Protein AF-A0A5E4LKG4-F1 (afdb_monomer)

Mean predicted aligned error: 14.53 Å

Solvent-accessible surface area (backbone atoms only — not comparable to full-atom values): 23270 Å² total; per-residue (Å²): 120,48,51,48,63,84,42,13,45,30,73,55,52,50,69,78,42,27,53,50,60,40,40,51,53,48,50,53,51,46,34,77,63,40,76,43,68,82,34,65,69,33,45,52,50,50,46,55,23,39,52,47,31,38,46,75,64,73,48,56,51,87,42,63,76,89,64,93,65,79,67,49,40,65,66,51,25,36,53,45,23,53,61,46,27,78,80,35,70,55,30,38,55,41,25,52,54,52,47,52,52,48,67,69,44,60,56,28,53,32,77,57,69,67,55,72,68,62,66,72,52,81,91,64,52,75,46,50,82,73,45,85,41,69,57,57,35,45,47,53,51,49,51,52,43,47,40,51,51,43,46,52,67,72,48,74,80,52,90,78,74,58,78,76,44,75,48,76,43,70,72,42,39,82,44,41,45,42,82,88,26,55,58,49,52,43,57,76,52,18,65,55,62,16,36,46,78,46,79,47,61,95,53,66,81,38,46,31,67,71,54,59,73,57,43,58,63,46,80,41,54,62,42,86,51,68,69,47,45,50,52,50,36,72,57,69,69,64,58,71,68,58,53,60,47,31,56,71,45,54,94,46,22,30,43,38,40,40,70,76,48,52,97,90,50,72,70,45,62,48,76,44,83,62,61,77,84,74,76,84,83,48,57,35,32,40,32,41,49,87,38,78,40,78,43,42,45,68,56,48,48,51,52,38,45,73,74,67,46,49,74,68,57,44,50,52,54,52,49,55,25,58,76,46,77,28,41,42,45,47,60,59,56,38,52,54,41,43,76,74,73,40,52,70,67,55,44,52,50,50,43,43,78,66,67,53,51,74,72,23,53,51,43,35,55,62,66,49,66,80,66,78,87,62,91,71,62,63,59,57,57,47,54,58,54,52,57,60,54,73,74,66,74,82,97,78,88,88,82,90,88,88,81,91,133

Radius of gyration: 28.31 Å; Cα contacts (8 Å, |Δi|>4): 517; chains: 1; bounding box: 60×84×77 Å

Structure (mmCIF, N/CA/C/O backbone):
data_AF-A0A5E4LKG4-F1
#
_entry.id   AF-A0A5E4LKG4-F1
#
loop_
_atom_site.group_PDB
_atom_site.id
_atom_site.type_symbol
_atom_site.label_atom_id
_atom_site.label_alt_id
_atom_site.label_comp_id
_atom_site.label_asym_id
_atom_site.label_entity_id
_atom_site.label_seq_id
_atom_site.pdbx_PDB_ins_code
_atom_site.Cartn_x
_atom_site.Cartn_y
_atom_site.Cartn_z
_atom_site.occupancy
_atom_site.B_iso_or_equiv
_atom_site.auth_seq_id
_atom_site.auth_comp_id
_atom_site.auth_asym_id
_atom_site.auth_atom_id
_atom_site.pdbx_PDB_model_num
ATOM 1 N N . MET A 1 1 ? -7.827 3.289 -14.667 1.00 58.66 1 MET A N 1
ATOM 2 C CA . MET A 1 1 ? -7.379 4.201 -13.587 1.00 58.66 1 MET A CA 1
ATOM 3 C C . MET A 1 1 ? -8.540 4.398 -12.628 1.00 58.66 1 MET A C 1
ATOM 5 O O . MET A 1 1 ? -9.627 4.716 -13.094 1.00 58.66 1 MET A O 1
ATOM 9 N N . ILE A 1 2 ? -8.342 4.151 -11.334 1.00 68.69 2 ILE A N 1
ATOM 10 C CA . ILE A 1 2 ? -9.376 4.325 -10.302 1.00 68.69 2 ILE A CA 1
ATOM 11 C C . ILE A 1 2 ? -9.039 5.594 -9.532 1.00 68.69 2 ILE A C 1
ATOM 13 O O . ILE A 1 2 ? -7.930 5.715 -9.021 1.00 68.69 2 ILE A O 1
ATOM 17 N N . SER A 1 3 ? -9.981 6.532 -9.456 1.00 63.09 3 SER A N 1
ATOM 18 C CA . SER A 1 3 ? -9.781 7.810 -8.770 1.00 63.09 3 SER A CA 1
ATOM 19 C C . SER A 1 3 ? -10.705 7.893 -7.562 1.00 63.09 3 SER A C 1
ATOM 21 O O . SER A 1 3 ? -11.937 7.868 -7.687 1.00 63.09 3 SER A O 1
ATOM 23 N N . PHE A 1 4 ? -10.109 7.986 -6.373 1.00 64.62 4 PHE A N 1
ATOM 24 C CA . PHE A 1 4 ? -10.873 8.154 -5.143 1.00 64.62 4 PHE A CA 1
ATOM 25 C C . PHE A 1 4 ? -11.632 9.494 -5.175 1.00 64.62 4 PHE A C 1
ATOM 27 O O . PHE A 1 4 ? -11.179 10.476 -5.758 1.00 64.62 4 PHE A O 1
ATOM 34 N N . GLY A 1 5 ? -12.841 9.538 -4.615 1.00 56.72 5 GLY A N 1
ATOM 35 C CA . GLY A 1 5 ? -13.711 10.726 -4.630 1.00 56.72 5 GLY A CA 1
ATOM 36 C C . GLY A 1 5 ? -14.818 10.692 -5.692 1.00 56.72 5 GLY A C 1
ATOM 37 O O . GLY A 1 5 ? -15.902 11.224 -5.442 1.00 56.72 5 GLY A O 1
ATOM 38 N N . LYS A 1 6 ? -14.605 9.996 -6.819 1.00 60.72 6 LYS A N 1
ATOM 39 C CA . LYS A 1 6 ? -15.688 9.548 -7.723 1.00 60.72 6 LYS A CA 1
ATOM 40 C C . LYS A 1 6 ? -16.138 8.133 -7.370 1.00 60.72 6 LYS A C 1
ATOM 42 O O . LYS A 1 6 ? -17.338 7.885 -7.254 1.00 60.72 6 LYS A O 1
ATOM 47 N N . ASP A 1 7 ? -15.167 7.258 -7.122 1.00 68.50 7 ASP A N 1
ATOM 48 C CA . ASP A 1 7 ? -15.384 5.885 -6.686 1.00 68.50 7 ASP A CA 1
ATOM 49 C C . ASP A 1 7 ? -15.236 5.755 -5.163 1.00 68.50 7 ASP A C 1
ATOM 51 O O . ASP A 1 7 ? -14.411 6.428 -4.536 1.00 68.50 7 ASP A O 1
ATOM 55 N N . GLY A 1 8 ? -16.071 4.903 -4.560 1.00 75.19 8 GLY A N 1
ATOM 56 C CA . GLY A 1 8 ? -16.084 4.640 -3.121 1.00 75.19 8 GLY A CA 1
ATOM 57 C C . GLY A 1 8 ? -15.571 3.241 -2.782 1.00 75.19 8 GLY A C 1
ATOM 58 O O . GLY A 1 8 ? -15.910 2.262 -3.457 1.00 75.19 8 GLY A O 1
ATOM 59 N N . LEU A 1 9 ? -14.798 3.139 -1.701 1.00 84.06 9 LEU A N 1
ATOM 60 C CA . LEU A 1 9 ? -14.318 1.893 -1.112 1.00 84.06 9 LEU A CA 1
ATOM 61 C C . LEU A 1 9 ? -15.055 1.614 0.200 1.00 84.06 9 LEU A C 1
ATOM 63 O O . LEU A 1 9 ? -14.925 2.360 1.168 1.00 84.06 9 LEU A O 1
ATOM 67 N N . ASN A 1 10 ? -15.758 0.485 0.290 1.00 87.88 10 ASN A N 1
ATOM 68 C CA . ASN A 1 10 ? -16.310 0.081 1.578 1.00 87.88 10 ASN A CA 1
ATOM 69 C C . ASN A 1 10 ? -15.197 -0.491 2.463 1.00 87.88 10 ASN A C 1
ATOM 71 O O . ASN A 1 10 ? -14.735 -1.608 2.231 1.00 87.88 10 ASN A O 1
ATOM 75 N N . LEU A 1 11 ? -14.811 0.237 3.512 1.00 87.75 11 LEU A N 1
ATOM 76 C CA . LEU A 1 11 ? -13.827 -0.237 4.489 1.00 87.75 11 LEU A CA 1
ATOM 77 C C . LEU A 1 11 ? -14.304 -1.485 5.241 1.00 87.75 11 LEU A C 1
ATOM 79 O O . LEU A 1 11 ? -13.493 -2.324 5.604 1.00 87.75 11 LEU A O 1
ATOM 83 N N . LEU A 1 12 ? -15.613 -1.678 5.389 1.00 88.88 12 LEU A N 1
ATOM 84 C CA . LEU A 1 12 ? -16.211 -2.900 5.944 1.00 88.88 12 LEU A CA 1
ATOM 85 C C . LEU A 1 12 ? -16.513 -3.942 4.855 1.00 88.88 12 LEU A C 1
ATOM 87 O O . LEU A 1 12 ? -17.282 -4.881 5.049 1.00 88.88 12 LEU A O 1
ATOM 91 N N . GLY A 1 13 ? -15.893 -3.766 3.688 1.00 87.00 13 GLY A N 1
ATOM 92 C CA . GLY A 1 13 ? -15.764 -4.784 2.665 1.00 87.00 13 GLY A CA 1
ATOM 93 C C . GLY A 1 13 ? -15.170 -6.057 3.265 1.00 87.00 13 GLY A C 1
ATOM 94 O O . GLY A 1 13 ? -14.118 -5.973 3.879 1.00 87.00 13 GLY A O 1
ATOM 95 N N . LEU A 1 14 ? -15.784 -7.229 3.106 1.00 84.31 14 LEU A N 1
ATOM 96 C CA . LEU A 1 14 ? -15.206 -8.464 3.656 1.00 84.31 14 LEU A CA 1
ATOM 97 C C . LEU A 1 14 ? -14.059 -9.009 2.806 1.00 84.31 14 LEU A C 1
ATOM 99 O O . LEU A 1 14 ? -13.135 -9.593 3.352 1.00 84.31 14 LEU A O 1
ATOM 103 N N . GLY A 1 15 ? -14.101 -8.843 1.480 1.00 77.12 15 GLY A N 1
ATOM 104 C CA . GLY A 1 15 ? -12.985 -9.197 0.587 1.00 77.12 15 GLY A CA 1
ATOM 105 C C . GLY A 1 15 ? -12.499 -10.657 0.626 1.00 77.12 15 GLY A C 1
ATOM 106 O O . GLY A 1 15 ? -11.469 -10.951 0.035 1.00 77.12 15 GLY A O 1
ATOM 107 N N . GLY A 1 16 ? -13.223 -11.566 1.289 1.00 79.12 16 GLY A N 1
ATOM 108 C CA . GLY A 1 16 ? -12.801 -12.951 1.545 1.00 79.12 16 GLY A CA 1
ATOM 109 C C . GLY A 1 16 ? -12.530 -13.270 3.023 1.00 79.12 16 GLY A C 1
ATOM 110 O O . GLY A 1 16 ? -12.472 -14.442 3.381 1.00 79.12 16 GLY A O 1
ATOM 111 N N . ALA A 1 17 ? -12.445 -12.261 3.892 1.00 85.25 17 ALA A N 1
ATOM 112 C CA . ALA A 1 17 ? -12.293 -12.417 5.337 1.00 85.25 17 ALA A CA 1
ATOM 113 C C . ALA A 1 17 ? -13.623 -12.708 6.056 1.00 85.25 17 ALA A C 1
ATOM 115 O O . ALA A 1 17 ? -14.719 -12.420 5.560 1.00 85.25 17 ALA A O 1
ATOM 116 N N . THR A 1 18 ? -13.528 -13.241 7.278 1.00 89.38 18 THR A N 1
ATOM 117 C CA . THR A 1 18 ? -14.668 -13.301 8.203 1.00 89.38 18 THR A CA 1
ATOM 118 C C . THR A 1 18 ? -14.946 -11.911 8.790 1.00 89.38 18 THR A C 1
ATOM 120 O O . THR A 1 18 ? -14.016 -11.108 8.920 1.00 89.38 18 THR A O 1
ATOM 123 N N . PRO A 1 19 ? -16.194 -11.599 9.187 1.00 90.25 19 PRO A N 1
ATOM 124 C CA . PRO A 1 19 ? -16.499 -10.309 9.800 1.00 90.25 19 PRO A CA 1
ATOM 125 C C . PRO A 1 19 ? -15.665 -9.997 11.040 1.00 90.25 19 PRO A C 1
ATOM 127 O O . PRO A 1 19 ? -15.261 -8.855 11.205 1.00 90.25 19 PRO A O 1
ATOM 130 N N . HIS A 1 20 ? -15.341 -10.993 11.867 1.00 91.31 20 HIS A N 1
ATOM 131 C CA . HIS A 1 20 ? -14.474 -10.794 13.028 1.00 91.31 20 HIS A CA 1
ATOM 132 C C . HIS A 1 20 ? -13.052 -10.355 12.629 1.00 91.31 20 HIS A C 1
ATOM 134 O O . HIS A 1 20 ? -12.547 -9.354 13.136 1.00 91.31 20 HIS A O 1
ATOM 140 N N . ILE A 1 21 ? -12.428 -11.038 11.658 1.00 89.75 21 ILE A N 1
ATOM 141 C CA . ILE A 1 21 ? -11.099 -10.651 11.149 1.00 89.75 21 ILE A CA 1
ATOM 142 C C . ILE A 1 21 ? -11.159 -9.254 10.527 1.00 89.75 21 ILE A C 1
ATOM 144 O O . ILE A 1 21 ? -10.292 -8.422 10.795 1.00 89.75 21 ILE A O 1
ATOM 148 N N . ARG A 1 22 ? -12.198 -8.969 9.731 1.00 91.44 22 ARG A N 1
ATOM 149 C CA . ARG A 1 22 ? -12.332 -7.667 9.076 1.00 91.44 22 ARG A CA 1
ATOM 150 C C . ARG A 1 22 ? -12.541 -6.533 10.075 1.00 91.44 22 ARG A C 1
ATOM 152 O O . ARG A 1 22 ? -11.970 -5.463 9.894 1.00 91.44 22 ARG A O 1
ATOM 159 N N . THR A 1 23 ? -13.323 -6.759 11.128 1.00 92.50 23 THR A N 1
ATOM 160 C CA . THR A 1 23 ? -13.482 -5.794 12.221 1.00 92.50 23 THR A CA 1
ATOM 161 C C . THR A 1 23 ? -12.128 -5.438 12.819 1.00 92.50 23 THR A C 1
ATOM 163 O O . THR A 1 23 ? -11.799 -4.258 12.914 1.00 92.50 23 THR A O 1
ATOM 166 N N . ARG A 1 24 ? -11.321 -6.448 13.160 1.00 91.19 24 ARG A N 1
ATOM 167 C CA . ARG A 1 24 ? -9.997 -6.232 13.741 1.00 91.19 24 ARG A CA 1
ATOM 168 C C . ARG A 1 24 ? -9.083 -5.431 12.810 1.00 91.19 24 ARG A C 1
ATOM 170 O O . ARG A 1 24 ? -8.500 -4.453 13.257 1.00 91.19 24 ARG A O 1
ATOM 177 N N . GLN A 1 25 ? -9.039 -5.780 11.524 1.00 89.69 25 GLN A N 1
ATOM 178 C CA . GLN A 1 25 ? -8.269 -5.047 10.509 1.00 89.69 25 GLN A CA 1
ATOM 179 C C . GLN A 1 25 ? -8.665 -3.570 10.414 1.00 89.69 25 GLN A C 1
ATOM 181 O O . GLN A 1 25 ? -7.805 -2.693 10.389 1.00 89.69 25 GLN A O 1
ATOM 186 N N . VAL A 1 26 ? -9.971 -3.283 10.372 1.00 90.38 26 VAL A N 1
ATOM 187 C CA . VAL A 1 26 ? -10.473 -1.906 10.280 1.00 90.38 26 VAL A CA 1
ATOM 188 C C . VAL A 1 26 ? -10.131 -1.124 11.547 1.00 90.38 26 VAL A C 1
ATOM 190 O O . VAL A 1 26 ? -9.699 0.021 11.449 1.00 90.38 26 VAL A O 1
ATOM 193 N N . VAL A 1 27 ? -10.290 -1.728 12.728 1.00 90.81 27 VAL A N 1
ATOM 194 C CA . VAL A 1 27 ? -9.928 -1.086 13.999 1.00 90.81 27 VAL A CA 1
ATOM 195 C C . VAL A 1 27 ? -8.424 -0.824 14.059 1.00 90.81 27 VAL A C 1
ATOM 197 O O . VAL A 1 27 ? -8.046 0.303 14.348 1.00 90.81 27 VAL A O 1
ATOM 200 N N . GLU A 1 28 ? -7.577 -1.789 13.698 1.00 88.81 28 GLU A N 1
ATOM 201 C CA . GLU A 1 28 ? -6.118 -1.616 13.644 1.00 88.81 28 GLU A CA 1
ATOM 202 C C . GLU A 1 28 ? -5.715 -0.490 12.673 1.00 88.81 28 GLU A C 1
ATOM 204 O O . GLU A 1 28 ? -4.885 0.351 13.016 1.00 88.81 28 GLU A O 1
ATOM 209 N N . SER A 1 29 ? -6.351 -0.384 11.499 1.00 88.75 29 SER A N 1
ATOM 210 C CA . SER A 1 29 ? -6.124 0.746 10.584 1.00 88.75 29 SER A CA 1
ATOM 211 C C . SER A 1 29 ? -6.534 2.092 11.173 1.00 88.75 29 SER A C 1
ATOM 213 O O . SER A 1 29 ? -5.831 3.083 10.982 1.00 88.75 29 SER A O 1
ATOM 215 N N . LEU A 1 30 ? -7.657 2.146 11.894 1.00 86.75 30 LEU A N 1
ATOM 216 C CA . LEU A 1 30 ? -8.067 3.360 12.597 1.00 86.75 30 LEU A CA 1
ATOM 217 C C . LEU A 1 30 ? -7.089 3.693 13.731 1.00 86.75 30 LEU A C 1
ATOM 219 O O . LEU A 1 30 ? -6.791 4.863 13.931 1.00 86.75 30 LEU A O 1
ATOM 223 N N . GLU A 1 31 ? -6.552 2.702 14.440 1.00 85.31 31 GLU A N 1
ATOM 224 C CA . GLU A 1 31 ? -5.553 2.896 15.499 1.00 85.31 31 GLU A CA 1
ATOM 225 C C . GLU A 1 31 ? -4.208 3.400 14.981 1.00 85.31 31 GLU A C 1
ATOM 227 O O . GLU A 1 31 ? -3.585 4.223 15.641 1.00 85.31 31 GLU A O 1
ATOM 232 N N . MET A 1 32 ? -3.753 2.929 13.819 1.00 81.38 32 MET A N 1
ATOM 233 C CA . MET A 1 32 ? -2.497 3.397 13.221 1.00 81.38 32 MET A CA 1
ATOM 234 C C . MET A 1 32 ? -2.580 4.855 12.754 1.00 81.38 32 MET A C 1
ATOM 236 O O . MET A 1 32 ? -1.576 5.559 12.721 1.00 81.38 32 MET A O 1
ATOM 240 N N . LEU A 1 33 ? -3.773 5.314 12.369 1.00 78.25 33 LEU A N 1
ATOM 241 C CA . LEU A 1 33 ? -3.955 6.591 11.670 1.00 78.25 33 LEU A CA 1
ATOM 242 C C . LEU A 1 33 ? -4.684 7.657 12.491 1.00 78.25 33 LEU A C 1
ATOM 244 O O . LEU A 1 33 ? -4.863 8.783 12.019 1.00 78.25 33 LEU A O 1
ATOM 248 N N . THR A 1 34 ? -5.127 7.305 13.695 1.00 75.88 34 THR A N 1
ATOM 249 C CA . THR A 1 34 ? -5.814 8.196 14.632 1.00 75.88 34 THR A CA 1
ATOM 250 C C . THR A 1 34 ? -5.304 7.952 16.048 1.00 75.88 34 THR A C 1
ATOM 252 O O . THR A 1 34 ? -4.729 6.910 16.337 1.00 75.88 34 THR A O 1
ATOM 255 N N . ASP A 1 35 ? -5.611 8.850 16.982 1.00 72.81 35 ASP A N 1
ATOM 256 C CA . ASP A 1 35 ? -5.213 8.698 18.390 1.00 72.81 35 ASP A CA 1
ATOM 257 C C . ASP A 1 35 ? -6.005 7.612 19.152 1.00 72.81 35 ASP A C 1
ATOM 259 O O . ASP A 1 35 ? -6.028 7.605 20.382 1.00 72.81 35 ASP A O 1
ATOM 263 N N . LEU A 1 36 ? -6.713 6.711 18.456 1.00 76.81 36 LEU A N 1
ATOM 264 C CA . LEU A 1 36 ? -7.578 5.696 19.069 1.00 76.81 36 LEU A CA 1
ATOM 265 C C . LEU A 1 36 ? -6.801 4.730 19.976 1.00 76.81 36 LEU A C 1
ATOM 267 O O . LEU A 1 36 ? -7.350 4.287 20.986 1.00 76.81 36 LEU A O 1
ATOM 271 N N . ALA A 1 37 ? -5.525 4.471 19.670 1.00 70.88 37 ALA A N 1
ATOM 272 C CA . ALA A 1 37 ? -4.642 3.647 20.498 1.00 70.88 37 ALA A CA 1
ATOM 273 C C . ALA A 1 37 ? -4.504 4.188 21.937 1.00 70.88 37 ALA A C 1
ATOM 275 O O . ALA A 1 37 ? -4.397 3.416 22.888 1.00 70.88 37 ALA A O 1
ATOM 276 N N . SER A 1 38 ? -4.589 5.510 22.114 1.00 81.38 38 SER A N 1
ATOM 277 C CA . SER A 1 38 ? -4.508 6.172 23.422 1.00 81.38 38 SER A CA 1
ATOM 278 C C . SER A 1 38 ? -5.786 6.022 24.260 1.00 81.38 38 SER A C 1
ATOM 280 O O . SER A 1 38 ? -5.801 6.401 25.430 1.00 81.38 38 SER A O 1
ATOM 282 N N . PHE A 1 39 ? -6.870 5.467 23.698 1.00 87.12 39 PHE A N 1
ATOM 283 C CA . PHE A 1 39 ? -8.174 5.346 24.359 1.00 87.12 39 PHE A CA 1
ATOM 284 C C . PHE A 1 39 ? -8.742 3.912 24.276 1.00 87.12 39 PHE A C 1
ATOM 286 O O . PHE A 1 39 ? -9.674 3.652 23.504 1.00 87.12 39 PHE A O 1
ATOM 293 N N . PRO A 1 40 ? -8.279 2.973 25.129 1.00 87.69 40 PRO A N 1
ATOM 294 C CA . PRO A 1 40 ? -8.666 1.556 25.065 1.00 87.69 40 PRO A CA 1
ATOM 295 C C . PRO A 1 40 ? -10.178 1.295 25.148 1.00 87.69 40 PRO A C 1
ATOM 297 O O . PRO A 1 40 ? -10.705 0.400 24.485 1.00 87.69 40 PRO A O 1
ATOM 300 N N . ALA A 1 41 ? -10.907 2.099 25.929 1.00 88.75 41 ALA A N 1
ATOM 301 C CA . ALA A 1 41 ? -12.362 1.994 26.030 1.00 88.75 41 ALA A CA 1
ATOM 302 C C . ALA A 1 41 ? -13.059 2.347 24.703 1.00 88.75 41 ALA A C 1
ATOM 304 O O . ALA A 1 41 ? -13.969 1.642 24.269 1.00 88.75 41 ALA A O 1
ATOM 305 N N . GLN A 1 42 ? -12.603 3.406 24.024 1.00 89.62 42 GLN A N 1
ATOM 306 C CA . GLN A 1 42 ? -13.151 3.831 22.732 1.00 89.62 42 GLN A CA 1
ATOM 307 C C . GLN A 1 42 ? -12.847 2.807 21.638 1.00 89.62 42 GLN A C 1
ATOM 309 O O . GLN A 1 42 ? -13.720 2.509 20.819 1.00 89.62 42 GLN A O 1
ATOM 314 N N . ARG A 1 43 ? -11.642 2.223 21.662 1.00 90.50 43 ARG A N 1
ATOM 315 C CA . ARG A 1 43 ? -11.248 1.109 20.794 1.00 90.50 43 ARG A CA 1
ATOM 316 C C . ARG A 1 43 ? -12.222 -0.062 20.923 1.00 90.50 43 ARG A C 1
ATOM 318 O O . ARG A 1 43 ? -12.851 -0.437 19.937 1.00 90.50 43 ARG A O 1
ATOM 325 N N . ARG A 1 44 ? -12.415 -0.577 22.144 1.00 91.62 44 ARG A N 1
ATOM 326 C CA . ARG A 1 44 ? -13.329 -1.700 22.415 1.00 91.62 44 ARG A CA 1
ATOM 327 C C . ARG A 1 44 ? -14.761 -1.396 21.976 1.00 91.62 44 ARG A C 1
ATOM 329 O O . ARG A 1 44 ? -15.408 -2.223 21.349 1.00 91.62 44 ARG A O 1
ATOM 336 N N . LEU A 1 45 ? -15.254 -0.190 22.254 1.00 92.88 45 LEU A N 1
ATOM 337 C CA . LEU A 1 45 ? -16.602 0.213 21.846 1.00 92.88 45 LEU A CA 1
ATOM 338 C C . LEU A 1 45 ? -16.765 0.272 20.323 1.00 92.88 45 LEU A C 1
ATOM 340 O O . LEU A 1 45 ? -17.843 -0.055 19.822 1.00 92.88 45 LEU A O 1
ATOM 344 N N . THR A 1 46 ? -15.719 0.688 19.605 1.00 92.56 46 THR A N 1
ATOM 345 C CA . THR A 1 46 ? -15.688 0.732 18.136 1.00 92.56 46 THR A CA 1
ATOM 346 C C . THR A 1 46 ? -15.669 -0.675 17.548 1.00 92.56 46 THR A C 1
ATOM 348 O O . THR A 1 46 ? -16.430 -0.954 16.622 1.00 92.56 46 THR A O 1
ATOM 351 N N . GLU A 1 47 ? -14.880 -1.577 18.128 1.00 94.06 47 GLU A N 1
ATOM 352 C CA . GLU A 1 47 ? -14.856 -3.004 17.791 1.00 94.06 47 GLU A CA 1
ATOM 353 C C . GLU A 1 47 ? -16.243 -3.639 17.996 1.00 94.06 47 GLU A C 1
ATOM 355 O O . GLU A 1 47 ? -16.856 -4.105 17.033 1.00 94.06 47 GLU A O 1
ATOM 360 N N . ASP A 1 48 ? -16.823 -3.499 19.193 1.00 93.88 48 ASP A N 1
ATOM 361 C CA . ASP A 1 48 ? -18.162 -4.007 19.515 1.00 93.88 48 ASP A CA 1
ATOM 362 C C . ASP A 1 48 ? -19.245 -3.428 18.588 1.00 93.88 48 ASP A C 1
ATOM 364 O O . ASP A 1 48 ? -20.208 -4.104 18.226 1.00 93.88 48 ASP A O 1
ATOM 368 N N . ALA A 1 49 ? -19.163 -2.136 18.252 1.00 95.06 49 ALA A N 1
ATOM 369 C CA . ALA A 1 49 ? -20.120 -1.493 17.352 1.00 95.06 49 ALA A CA 1
ATOM 370 C C . ALA A 1 49 ? -19.994 -2.017 15.917 1.00 95.06 49 ALA A C 1
ATOM 372 O O . ALA A 1 49 ? -21.001 -2.152 15.222 1.00 95.06 49 ALA A O 1
ATOM 373 N N . THR A 1 50 ? -18.777 -2.345 15.495 1.00 94.50 50 THR A N 1
ATOM 374 C CA . THR A 1 50 ? -18.501 -2.907 14.176 1.00 94.50 50 THR A CA 1
ATOM 375 C C . THR A 1 50 ? -19.032 -4.334 14.059 1.00 94.50 50 THR A C 1
ATOM 377 O O . THR A 1 50 ? -19.750 -4.643 13.107 1.00 94.50 50 THR A O 1
ATOM 380 N N . GLU A 1 51 ? -18.792 -5.186 15.058 1.00 94.75 51 GLU A N 1
ATOM 381 C CA . GLU A 1 51 ? -19.365 -6.538 15.097 1.00 94.75 51 GLU A CA 1
ATOM 382 C C . GLU A 1 51 ? -20.899 -6.503 15.124 1.00 94.75 51 GLU A C 1
ATOM 384 O O . GLU A 1 51 ? -21.561 -7.238 14.385 1.00 94.75 51 GLU A O 1
ATOM 389 N N . GLN A 1 52 ? -21.483 -5.584 15.901 1.00 94.19 52 GLN A N 1
ATOM 390 C CA . GLN A 1 52 ? -22.931 -5.359 15.917 1.00 94.19 52 GLN A CA 1
ATOM 391 C C . GLN A 1 52 ? -23.469 -4.902 14.555 1.00 94.19 52 GLN A C 1
ATOM 393 O O . GLN A 1 52 ? -24.568 -5.312 14.176 1.00 94.19 52 GLN A O 1
ATOM 398 N N . ALA A 1 53 ? -22.715 -4.102 13.793 1.00 94.00 53 ALA A N 1
ATOM 399 C CA . ALA A 1 53 ? -23.115 -3.684 12.451 1.00 94.00 53 ALA A CA 1
ATOM 400 C C . ALA A 1 53 ? -23.239 -4.895 11.515 1.00 94.00 53 ALA A C 1
ATOM 402 O O . ALA A 1 53 ? -24.264 -5.055 10.848 1.00 94.00 53 ALA A O 1
ATOM 403 N N . TYR A 1 54 ? -22.263 -5.805 11.527 1.00 92.88 54 TYR A N 1
ATOM 404 C CA . TYR A 1 54 ? -22.340 -7.056 10.769 1.00 92.88 54 TYR A CA 1
ATOM 405 C C . TYR A 1 54 ? -23.482 -7.964 11.238 1.00 92.88 54 TYR A C 1
ATOM 407 O O . TYR A 1 54 ? -24.258 -8.446 10.407 1.00 92.88 54 TYR A O 1
ATOM 415 N N . ALA A 1 55 ? -23.633 -8.157 12.550 1.00 91.62 55 ALA A N 1
ATOM 416 C CA . ALA A 1 55 ? -24.700 -8.980 13.114 1.00 91.62 55 ALA A CA 1
ATOM 417 C C . ALA A 1 55 ? -26.093 -8.446 12.731 1.00 91.62 55 ALA A C 1
ATOM 419 O O . ALA A 1 55 ? -26.963 -9.214 12.321 1.00 91.62 55 ALA A O 1
ATOM 420 N N . SER A 1 56 ? -26.286 -7.122 12.758 1.00 91.12 56 SER A N 1
ATOM 421 C CA . SER A 1 56 ? -27.547 -6.470 12.370 1.00 91.12 56 SER A CA 1
ATOM 422 C C . SER A 1 56 ? -27.912 -6.672 10.894 1.00 91.12 56 SER A C 1
ATOM 424 O O . SER A 1 56 ? -29.087 -6.692 10.534 1.00 91.12 56 SER A O 1
ATOM 426 N N . ARG A 1 57 ? -26.906 -6.880 10.037 1.00 89.31 57 ARG A N 1
ATOM 427 C CA . ARG A 1 57 ? -27.055 -7.201 8.610 1.00 89.31 57 ARG A CA 1
ATOM 428 C C . ARG A 1 57 ? -27.170 -8.715 8.355 1.00 89.31 57 ARG A C 1
ATOM 430 O O . ARG A 1 57 ? -27.238 -9.147 7.202 1.00 89.31 57 ARG A O 1
ATOM 437 N N . GLY A 1 58 ? -27.219 -9.531 9.411 1.00 87.19 58 GLY A N 1
ATOM 438 C CA . GLY A 1 58 ? -27.399 -10.979 9.334 1.00 87.19 58 GLY A CA 1
ATOM 439 C C . GLY A 1 58 ? -26.159 -11.735 8.852 1.00 87.19 58 GLY A C 1
ATOM 440 O O . GLY A 1 58 ? -26.308 -12.736 8.141 1.00 87.19 58 GLY A O 1
ATOM 441 N N . PHE A 1 59 ? -24.963 -11.238 9.184 1.00 88.94 59 PHE A N 1
ATOM 442 C CA . PHE A 1 59 ? -23.693 -11.942 8.997 1.00 88.94 59 PHE A CA 1
ATOM 443 C C . PHE A 1 59 ? -23.298 -12.701 10.271 1.00 88.94 59 PHE A C 1
ATOM 445 O O . PHE A 1 59 ? -23.474 -12.198 11.378 1.00 88.94 59 PHE A O 1
ATOM 452 N N . SER A 1 60 ? -22.731 -13.898 10.107 1.00 88.62 60 SER A N 1
ATOM 453 C CA . SER A 1 60 ? -22.079 -14.630 11.201 1.00 88.62 60 SER A CA 1
ATOM 454 C C . SER A 1 60 ? -20.638 -14.150 11.349 1.00 88.62 60 SER A C 1
ATOM 456 O O . SER A 1 60 ? -19.921 -14.073 10.354 1.00 88.62 60 SER A O 1
ATOM 458 N N . LEU A 1 61 ? -20.204 -13.851 12.576 1.00 87.81 61 LEU A N 1
ATOM 459 C CA . LEU A 1 61 ? -18.888 -13.253 12.837 1.00 87.81 61 LEU A CA 1
ATOM 460 C C . LEU A 1 61 ? -17.713 -14.162 12.454 1.00 87.81 61 LEU A C 1
ATOM 462 O O . LEU A 1 61 ? -16.660 -13.670 12.051 1.00 87.81 61 LEU A O 1
ATOM 466 N N . HIS A 1 62 ? -17.906 -15.480 12.529 1.00 89.38 62 HIS A N 1
ATOM 467 C CA . HIS A 1 62 ? -16.838 -16.471 12.367 1.00 89.38 62 HIS A CA 1
ATOM 468 C C . HIS A 1 62 ? -16.924 -17.273 11.064 1.00 89.38 62 HIS A C 1
ATOM 470 O O . HIS A 1 62 ? -16.114 -18.168 10.846 1.00 89.38 62 HIS A O 1
ATOM 476 N N . ALA A 1 63 ? -17.881 -16.967 10.186 1.00 85.19 63 ALA A N 1
ATOM 477 C CA . ALA A 1 63 ? -18.033 -17.656 8.910 1.00 85.19 63 ALA A CA 1
ATOM 478 C C . ALA A 1 63 ? -17.839 -16.686 7.744 1.00 85.19 63 ALA A C 1
ATOM 480 O O . ALA A 1 63 ? -18.391 -15.586 7.744 1.00 85.19 63 ALA A O 1
ATOM 481 N N . VAL A 1 64 ? -17.090 -17.114 6.722 1.00 79.75 64 VAL A N 1
ATOM 482 C CA . VAL A 1 64 ? -16.985 -16.361 5.467 1.00 79.75 64 VAL A CA 1
ATOM 483 C C . VAL A 1 64 ? -18.359 -16.391 4.786 1.00 79.75 64 VAL A C 1
ATOM 485 O O . VAL A 1 64 ? -18.893 -17.477 4.527 1.00 79.75 64 VAL A O 1
ATOM 488 N N . PRO A 1 65 ? -18.987 -15.233 4.524 1.00 76.81 65 PRO A N 1
ATOM 489 C CA . PRO A 1 65 ? -20.335 -15.221 3.987 1.00 76.81 65 PRO A CA 1
ATOM 490 C C . PRO A 1 65 ? -20.376 -15.742 2.556 1.00 76.81 65 PRO A C 1
ATOM 492 O O . PRO A 1 65 ? -19.672 -15.264 1.674 1.00 76.81 65 PRO A O 1
ATOM 495 N N . ARG A 1 66 ? -21.290 -16.688 2.321 1.00 66.38 66 ARG A N 1
ATOM 496 C CA . ARG A 1 66 ? -21.583 -17.244 0.990 1.00 66.38 66 ARG A CA 1
ATOM 497 C C . ARG A 1 66 ? -22.537 -16.371 0.167 1.00 66.38 66 ARG A C 1
ATOM 499 O O . ARG A 1 66 ? -22.678 -16.566 -1.033 1.00 66.38 66 ARG A O 1
ATOM 506 N N . THR A 1 67 ? -23.224 -15.427 0.808 1.00 62.41 67 THR A N 1
ATOM 507 C CA . THR A 1 67 ? -24.292 -14.621 0.199 1.00 62.41 67 THR A CA 1
ATOM 508 C C . THR A 1 67 ? -23.814 -13.224 -0.189 1.00 62.41 67 THR A C 1
ATOM 510 O O . THR A 1 67 ? -23.179 -12.558 0.629 1.00 62.41 67 THR A O 1
ATOM 513 N N . LYS A 1 68 ? -24.251 -12.712 -1.351 1.00 67.06 68 LYS A N 1
ATOM 514 C CA . LYS A 1 68 ? -24.090 -11.307 -1.794 1.00 67.06 68 LYS A CA 1
ATOM 515 C C . LYS A 1 68 ? -24.970 -10.310 -1.006 1.00 67.06 68 LYS A C 1
ATOM 517 O O . LYS A 1 68 ? -25.527 -9.374 -1.574 1.00 67.06 68 LYS A O 1
ATOM 522 N N . LYS A 1 69 ? -25.153 -10.516 0.303 1.00 77.75 69 LYS A N 1
ATOM 523 C CA . LYS A 1 69 ? -25.859 -9.553 1.162 1.00 77.75 69 LYS A CA 1
ATOM 524 C C . LYS A 1 69 ? -25.084 -8.235 1.188 1.00 77.75 69 LYS A C 1
ATOM 526 O O . LYS A 1 69 ? -23.853 -8.235 1.159 1.00 77.75 69 LYS A O 1
ATOM 531 N N . ARG A 1 70 ? -25.804 -7.113 1.279 1.00 82.31 70 ARG A N 1
ATOM 532 C CA . ARG A 1 70 ? -25.188 -5.788 1.406 1.00 82.31 70 ARG A CA 1
ATOM 533 C C . ARG A 1 70 ? -24.423 -5.709 2.728 1.00 82.31 70 ARG A C 1
ATOM 535 O O . ARG A 1 70 ? -25.008 -5.870 3.798 1.00 82.31 70 ARG A O 1
ATOM 542 N N . GLN A 1 71 ? -23.121 -5.488 2.624 1.00 87.06 71 GLN A N 1
ATOM 543 C CA . GLN A 1 71 ? -22.218 -5.366 3.765 1.00 87.06 71 GLN A CA 1
ATOM 544 C C . GLN A 1 71 ? -22.451 -4.024 4.481 1.00 87.06 71 GLN A C 1
ATOM 546 O O . GLN A 1 71 ? -22.893 -3.068 3.828 1.00 87.06 71 GLN A O 1
ATOM 551 N N . PRO A 1 72 ? -22.215 -3.949 5.804 1.00 91.00 72 PRO A N 1
ATOM 552 C CA . PRO A 1 72 ? -22.354 -2.700 6.545 1.00 91.00 72 PRO A CA 1
ATOM 553 C C . PRO A 1 72 ? -21.341 -1.652 6.069 1.00 91.00 72 PRO A C 1
ATOM 555 O O . PRO A 1 72 ? -20.368 -1.981 5.390 1.00 91.00 72 PRO A O 1
ATOM 558 N N . THR A 1 73 ? -21.575 -0.393 6.429 1.00 91.31 73 THR A N 1
ATOM 559 C CA . THR A 1 73 ? -20.659 0.733 6.175 1.00 91.31 73 THR A CA 1
ATOM 560 C C . THR A 1 73 ? -20.260 1.418 7.482 1.00 91.31 73 THR A C 1
ATOM 562 O O . THR A 1 73 ? -20.837 1.161 8.540 1.00 91.31 73 THR A O 1
ATOM 565 N N . LEU A 1 74 ? -19.267 2.313 7.432 1.00 90.00 74 LEU A N 1
ATOM 566 C CA . LEU A 1 74 ? -18.851 3.070 8.616 1.00 90.00 74 LEU A CA 1
ATOM 567 C C . LEU A 1 74 ? -19.981 3.960 9.164 1.00 90.00 74 LEU A C 1
ATOM 569 O O . LEU A 1 74 ? -20.000 4.270 10.354 1.00 90.00 74 LEU A O 1
ATOM 573 N N . GLU A 1 75 ? -20.958 4.325 8.330 1.00 90.25 75 GLU A N 1
ATOM 574 C CA . GLU A 1 75 ? -22.167 5.027 8.769 1.00 90.25 75 GLU A CA 1
ATOM 575 C C . GLU A 1 75 ? -23.032 4.162 9.695 1.00 90.25 75 GLU A C 1
ATOM 577 O O . GLU A 1 75 ? -23.536 4.668 10.701 1.00 90.25 75 GLU A O 1
ATOM 582 N N . ASP A 1 76 ? -23.155 2.859 9.408 1.00 92.38 76 ASP A N 1
ATOM 583 C CA . ASP A 1 76 ? -23.872 1.912 10.270 1.00 92.38 76 ASP A CA 1
ATOM 584 C C . ASP A 1 76 ? -23.179 1.814 11.643 1.00 92.38 76 ASP A C 1
ATOM 586 O O . ASP A 1 76 ? -23.832 1.877 12.689 1.00 92.38 76 ASP A O 1
ATOM 590 N N . VAL A 1 77 ? -21.842 1.741 11.651 1.00 93.44 77 VAL A N 1
ATOM 591 C CA . VAL A 1 77 ? -21.032 1.714 12.884 1.00 93.44 77 VAL A CA 1
ATOM 592 C C . VAL A 1 77 ? -21.215 3.004 13.685 1.00 93.44 77 VAL A C 1
ATOM 594 O O . VAL A 1 77 ? -21.486 2.964 14.888 1.00 93.44 77 VAL A O 1
ATOM 597 N N . HIS A 1 78 ? -21.144 4.161 13.023 1.00 93.25 78 HIS A N 1
ATOM 598 C CA . HIS A 1 78 ? -21.378 5.460 13.651 1.00 93.25 78 HIS A CA 1
ATOM 599 C C . HIS A 1 78 ? -22.791 5.565 14.250 1.00 93.25 78 HIS A C 1
ATOM 601 O O . HIS A 1 78 ? -22.951 6.072 15.365 1.00 93.25 78 HIS A O 1
ATOM 607 N N . ALA A 1 79 ? -23.820 5.048 13.571 1.00 93.56 79 ALA A N 1
ATOM 608 C CA . ALA A 1 79 ? -25.188 5.029 14.090 1.00 93.56 79 ALA A CA 1
ATOM 609 C C . ALA A 1 79 ? -25.318 4.181 15.370 1.00 93.56 79 ALA A C 1
ATOM 611 O O . ALA A 1 79 ? -25.982 4.598 16.327 1.00 93.56 79 ALA A O 1
ATOM 612 N N . ILE A 1 80 ? -24.646 3.026 15.427 1.00 94.44 80 ILE A N 1
ATOM 613 C CA . ILE A 1 80 ? -24.614 2.159 16.615 1.00 94.44 80 ILE A CA 1
ATOM 614 C C . ILE A 1 80 ? -23.885 2.848 17.773 1.00 94.44 80 ILE A C 1
ATOM 616 O O . ILE A 1 80 ? -24.408 2.878 18.893 1.00 94.44 80 ILE A O 1
ATOM 620 N N . LEU A 1 81 ? -22.728 3.465 17.515 1.00 93.81 81 LEU A N 1
ATOM 621 C CA . LEU A 1 81 ? -21.991 4.228 18.526 1.00 93.81 81 LEU A CA 1
ATOM 622 C C . LEU A 1 81 ? -22.827 5.392 19.069 1.00 93.81 81 LEU A C 1
ATOM 624 O O . LEU A 1 81 ? -22.920 5.562 20.281 1.00 93.81 81 LEU A O 1
ATOM 628 N N . LYS A 1 82 ? -23.542 6.124 18.206 1.00 94.06 82 LYS A N 1
ATOM 629 C CA . LYS A 1 82 ? -24.455 7.203 18.620 1.00 94.06 82 LYS A CA 1
ATOM 630 C C . LYS A 1 82 ? -25.600 6.703 19.510 1.00 94.06 82 LYS A C 1
ATOM 632 O O . LYS A 1 82 ? -26.045 7.417 20.407 1.00 94.06 82 LYS A O 1
ATOM 637 N N . LYS A 1 83 ? -26.088 5.476 19.298 1.00 94.00 83 LYS A N 1
ATOM 638 C CA . LYS A 1 83 ? -27.089 4.857 20.183 1.00 94.00 83 LYS A CA 1
ATOM 639 C C . LYS A 1 83 ? -26.486 4.512 21.549 1.00 94.00 83 LYS A C 1
ATOM 641 O O . LYS A 1 83 ? -27.119 4.787 22.569 1.00 94.00 83 LYS A O 1
ATOM 646 N N . LYS A 1 84 ? -25.268 3.955 21.576 1.00 92.50 84 LYS A N 1
ATOM 647 C CA . LYS A 1 84 ? -24.523 3.640 22.812 1.00 92.50 84 LYS A CA 1
ATOM 648 C C . LYS A 1 84 ? -24.109 4.898 23.589 1.00 92.50 84 LYS A C 1
ATOM 650 O O . LYS A 1 84 ? -24.130 4.877 24.817 1.00 92.50 84 LYS A O 1
ATOM 655 N N . ALA A 1 85 ? -23.853 6.006 22.892 1.00 92.38 85 ALA A N 1
ATOM 656 C CA . ALA A 1 85 ? -23.496 7.307 23.463 1.00 92.38 85 ALA A CA 1
ATOM 657 C C . ALA A 1 85 ? -24.527 7.857 24.464 1.00 92.38 85 ALA A C 1
ATOM 659 O O . ALA A 1 85 ? -24.181 8.660 25.319 1.00 92.38 85 ALA A O 1
ATOM 660 N N . ARG A 1 86 ? -25.788 7.397 24.410 1.00 91.06 86 ARG A N 1
ATOM 661 C CA . ARG A 1 86 ? -26.819 7.756 25.404 1.00 91.06 86 ARG A CA 1
ATOM 662 C C . ARG A 1 86 ? -26.535 7.212 26.806 1.00 91.06 86 ARG A C 1
ATOM 664 O O . ARG A 1 86 ? -27.131 7.690 27.761 1.00 91.06 86 ARG A O 1
ATOM 671 N N . ARG A 1 87 ? -25.717 6.162 26.912 1.00 90.75 87 ARG A N 1
ATOM 672 C CA . ARG A 1 87 ? -25.427 5.452 28.167 1.00 90.75 87 ARG A CA 1
ATOM 673 C C . ARG A 1 87 ? -23.959 5.532 28.568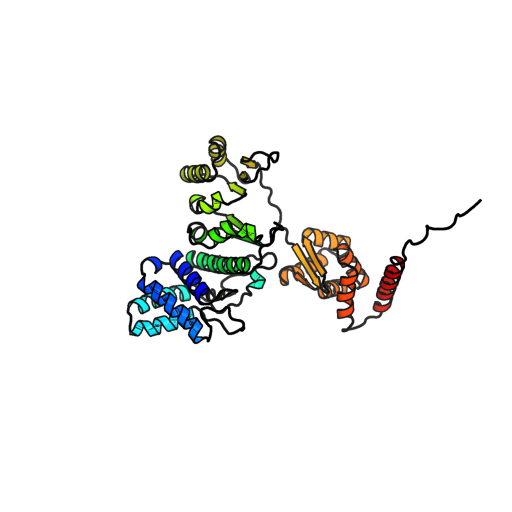 1.00 90.75 87 ARG A C 1
ATOM 675 O O . ARG A 1 87 ? -23.666 5.447 29.750 1.00 90.75 87 ARG A O 1
ATOM 682 N N . VAL A 1 88 ? -23.059 5.654 27.593 1.00 92.38 88 VAL A N 1
ATOM 683 C CA . VAL A 1 88 ? -21.608 5.585 27.798 1.00 92.38 88 VAL A CA 1
ATOM 684 C C . VAL A 1 88 ? -20.957 6.823 27.170 1.00 92.38 88 VAL A C 1
ATOM 686 O O . VAL A 1 88 ? -21.003 6.948 25.941 1.00 92.38 88 VAL A O 1
ATOM 689 N N . PRO A 1 89 ? -20.363 7.735 27.961 1.00 89.81 89 PRO A N 1
ATOM 690 C CA . PRO A 1 89 ? -19.701 8.940 27.450 1.00 89.81 89 PRO A CA 1
ATOM 691 C C . PRO A 1 89 ? -18.590 8.644 26.432 1.00 89.81 89 PRO A C 1
ATOM 693 O O . PRO A 1 89 ? -18.487 9.308 25.403 1.00 89.81 89 PRO A O 1
ATOM 696 N N . GLU A 1 90 ? -17.809 7.588 26.645 1.00 90.00 90 GLU A N 1
ATOM 697 C CA . GLU A 1 90 ? -16.721 7.166 25.758 1.00 90.00 90 GLU A CA 1
ATOM 698 C C . GLU A 1 90 ? -17.234 6.774 24.366 1.00 90.00 90 GLU A C 1
ATOM 700 O O . GLU A 1 90 ? -16.555 6.994 23.362 1.00 90.00 90 GLU A O 1
ATOM 705 N N . ALA A 1 91 ? -18.463 6.251 24.275 1.00 90.06 91 ALA A N 1
ATOM 706 C CA . ALA A 1 91 ? -19.093 5.951 22.992 1.00 90.06 91 ALA A CA 1
ATOM 707 C C . ALA A 1 91 ? -19.463 7.229 22.222 1.00 90.06 91 ALA A C 1
ATOM 709 O O . ALA A 1 91 ? -19.447 7.218 20.990 1.00 90.06 91 ALA A O 1
ATOM 710 N N . ALA A 1 92 ? -19.764 8.332 22.920 1.00 89.31 92 ALA A N 1
ATOM 711 C CA . ALA A 1 92 ? -19.997 9.631 22.291 1.00 89.31 92 ALA A CA 1
ATOM 712 C C . ALA A 1 92 ? -18.712 10.165 21.645 1.00 89.31 92 ALA A C 1
ATOM 714 O O . ALA A 1 92 ? -18.729 10.616 20.499 1.00 89.31 92 ALA A O 1
ATOM 715 N N . GLU A 1 93 ? -17.587 10.037 22.345 1.00 89.06 93 GLU A N 1
ATOM 716 C CA . GLU A 1 93 ? -16.272 10.451 21.857 1.00 89.06 93 GLU A CA 1
ATOM 717 C C . GLU A 1 93 ? -15.766 9.595 20.686 1.00 89.06 93 GLU A C 1
ATOM 719 O O . GLU A 1 93 ? -15.222 10.136 19.716 1.00 89.06 93 GLU A O 1
ATOM 724 N N . ALA A 1 94 ? -15.997 8.280 20.723 1.00 88.94 94 ALA A N 1
ATOM 725 C CA . ALA A 1 94 ? -15.725 7.392 19.593 1.00 88.94 94 ALA A CA 1
ATOM 726 C C . ALA A 1 94 ? -16.605 7.741 18.376 1.00 88.94 94 ALA A C 1
ATOM 728 O O . ALA A 1 94 ? -16.106 7.862 17.254 1.00 88.94 94 ALA A O 1
ATOM 729 N N . ALA A 1 95 ? -17.906 7.986 18.592 1.00 90.38 95 ALA A N 1
ATOM 730 C CA . ALA A 1 95 ? -18.822 8.410 17.532 1.00 90.38 95 ALA A CA 1
ATOM 731 C C . ALA A 1 95 ? -18.381 9.737 16.899 1.00 90.38 95 ALA A C 1
ATOM 733 O O . ALA A 1 95 ? -18.404 9.871 15.677 1.00 90.38 95 ALA A O 1
ATOM 734 N N . ARG A 1 96 ? -17.945 10.709 17.710 1.00 88.50 96 ARG A N 1
ATOM 735 C CA . ARG A 1 96 ? -17.463 12.007 17.227 1.00 88.50 96 ARG A CA 1
ATOM 736 C C . ARG A 1 96 ? -16.236 11.850 16.330 1.00 88.50 96 ARG A C 1
ATOM 738 O O . ARG A 1 96 ? -16.217 12.430 15.249 1.00 88.50 96 ARG A O 1
ATOM 745 N N . ARG A 1 97 ? -15.254 11.036 16.734 1.00 87.00 97 ARG A N 1
ATOM 746 C CA . ARG A 1 97 ? -14.054 10.741 15.925 1.00 87.00 97 ARG A CA 1
ATOM 747 C C . ARG A 1 97 ? -14.419 10.112 14.584 1.00 87.00 97 ARG A C 1
ATOM 749 O O . ARG A 1 97 ? -14.004 10.610 13.539 1.00 87.00 97 ARG A O 1
ATOM 756 N N . LEU A 1 98 ? -15.253 9.071 14.608 1.00 87.75 98 LEU A N 1
ATOM 757 C CA . LEU A 1 98 ? -15.693 8.397 13.387 1.00 87.75 98 LEU A CA 1
ATOM 758 C C . LEU A 1 98 ? -16.494 9.339 12.475 1.00 87.75 98 LEU A C 1
ATOM 760 O O . LEU A 1 98 ? -16.340 9.305 11.258 1.00 87.75 98 LEU A O 1
ATOM 764 N N . ARG A 1 99 ? -17.304 10.232 13.054 1.00 88.19 99 ARG A N 1
ATOM 765 C CA . ARG A 1 99 ? -18.028 11.261 12.303 1.00 88.19 99 ARG A CA 1
ATOM 766 C C . ARG A 1 99 ? -17.089 12.244 11.616 1.00 88.19 99 ARG A C 1
ATOM 768 O O . ARG A 1 99 ? -17.334 12.572 10.460 1.00 88.19 99 ARG A O 1
ATOM 775 N N . THR A 1 100 ? -16.043 12.708 12.297 1.00 86.75 100 THR A N 1
ATOM 776 C CA . THR A 1 100 ? -15.032 13.580 11.684 1.00 86.75 100 THR A CA 1
ATOM 777 C C . THR A 1 100 ? -14.396 12.892 10.481 1.00 86.75 100 THR A C 1
ATOM 779 O O . THR A 1 100 ? -14.346 13.482 9.408 1.00 86.75 100 THR A O 1
ATOM 782 N N . LEU A 1 101 ? -14.012 11.619 10.620 1.00 84.69 101 LEU A N 1
ATOM 783 C CA . LEU A 1 101 ? -13.443 10.833 9.525 1.00 84.69 101 LEU A CA 1
ATOM 784 C C . LEU A 1 101 ? -14.411 10.698 8.340 1.00 84.69 101 LEU A C 1
ATOM 786 O O . LEU A 1 101 ? -14.019 10.949 7.203 1.00 84.69 101 LEU A O 1
ATOM 790 N N . LEU A 1 102 ? -15.679 10.368 8.604 1.00 84.31 102 LEU A N 1
ATOM 791 C CA . LEU A 1 102 ? -16.719 10.265 7.576 1.00 84.31 102 LEU A CA 1
ATOM 792 C C . LEU A 1 102 ? -16.906 11.586 6.819 1.00 84.31 102 LEU A C 1
ATOM 794 O O . LEU A 1 102 ? -16.890 11.593 5.589 1.00 84.31 102 LEU A O 1
ATOM 798 N N . LEU A 1 103 ? -17.016 12.705 7.544 1.00 83.00 103 LEU A N 1
ATOM 799 C CA . LEU A 1 103 ? -17.169 14.038 6.956 1.00 83.00 103 LEU A CA 1
ATOM 800 C C . LEU A 1 103 ? -15.963 14.425 6.097 1.00 83.00 103 LEU A C 1
ATOM 802 O O . LEU A 1 103 ? -16.142 14.918 4.986 1.00 83.00 103 LEU A O 1
ATOM 806 N N . SER A 1 104 ? -14.747 14.165 6.581 1.00 80.19 104 SER A N 1
ATOM 807 C CA . SER A 1 104 ? -13.517 14.440 5.836 1.00 80.19 104 SER A CA 1
ATOM 808 C C . SER A 1 104 ? -13.348 13.534 4.615 1.00 80.19 104 SER A C 1
ATOM 810 O O . SER A 1 104 ? -12.715 13.934 3.646 1.00 80.19 104 SER A O 1
ATOM 812 N N . SER A 1 105 ? -13.907 12.323 4.636 1.00 75.00 105 SER A N 1
ATOM 813 C CA . SER A 1 105 ? -13.762 11.360 3.540 1.00 75.00 105 SER A CA 1
ATOM 814 C C . SER A 1 105 ? -14.750 11.524 2.383 1.00 75.00 105 SER A C 1
ATOM 816 O O . SER A 1 105 ? -14.529 10.962 1.306 1.00 75.00 105 SER A O 1
ATOM 818 N N . GLY A 1 106 ? -15.834 12.283 2.572 1.00 75.25 106 GLY A N 1
ATOM 819 C CA . GLY A 1 106 ? -16.882 12.440 1.563 1.00 75.25 106 GLY A CA 1
ATOM 820 C C . GLY A 1 106 ? -17.457 11.089 1.115 1.00 75.25 106 GLY A C 1
ATOM 821 O O . GLY A 1 106 ? -17.813 10.255 1.940 1.00 75.25 106 GLY A O 1
ATOM 822 N N . LYS A 1 107 ? -17.529 10.857 -0.204 1.00 72.25 107 LYS A N 1
ATOM 823 C CA . LYS A 1 107 ? -18.022 9.592 -0.789 1.00 72.25 107 LYS A CA 1
ATOM 824 C C . LYS A 1 107 ? -16.976 8.468 -0.845 1.00 72.25 107 LYS A C 1
ATOM 826 O O . LYS A 1 107 ? -17.295 7.353 -1.255 1.00 72.25 107 LYS A O 1
ATOM 831 N N . SER A 1 108 ? -15.740 8.742 -0.437 1.00 73.94 108 SER A N 1
ATOM 832 C CA . SER A 1 108 ? -14.597 7.852 -0.671 1.00 73.94 108 SER A CA 1
ATOM 833 C C . SER A 1 108 ? -14.653 6.559 0.142 1.00 73.94 108 SER A C 1
ATOM 835 O O . SER A 1 108 ? -14.177 5.534 -0.333 1.00 73.94 108 SER A O 1
ATOM 837 N N . PHE A 1 109 ? -15.271 6.575 1.332 1.00 77.69 109 PHE A N 1
ATOM 838 C CA . PHE A 1 109 ? -15.440 5.388 2.186 1.00 77.69 109 PHE A CA 1
ATOM 839 C C . PHE A 1 109 ? -16.902 4.928 2.325 1.00 77.69 109 PHE A C 1
ATOM 841 O O . PHE A 1 109 ? -17.321 4.418 3.368 1.00 77.69 109 PHE A O 1
ATOM 848 N N . CYS A 1 110 ? -17.704 5.136 1.277 1.00 70.31 110 CYS A N 1
ATOM 849 C CA . CYS A 1 110 ? -19.103 4.712 1.223 1.00 70.31 110 CYS A CA 1
ATOM 850 C C . CYS A 1 110 ? -19.263 3.273 0.696 1.00 70.31 110 CYS A C 1
ATOM 852 O O . CYS A 1 110 ? -18.293 2.539 0.509 1.00 70.31 110 CYS A O 1
ATOM 854 N N . SER A 1 111 ? -20.515 2.846 0.472 1.00 66.38 111 SER A N 1
ATOM 855 C CA . SER A 1 111 ? -20.814 1.564 -0.176 1.00 66.38 111 SER A CA 1
ATOM 856 C C . SER A 1 111 ? -19.978 1.392 -1.444 1.00 66.38 111 SER A C 1
ATOM 858 O O . SER A 1 111 ? -19.959 2.278 -2.292 1.00 66.38 111 SER A O 1
ATOM 860 N N . SER A 1 112 ? -19.297 0.253 -1.536 1.00 64.81 112 SER A N 1
ATOM 861 C CA . SER A 1 112 ? -18.264 -0.037 -2.527 1.00 64.81 112 SER A CA 1
ATOM 862 C C . SER A 1 112 ? -18.798 0.042 -3.955 1.00 64.81 112 SER A C 1
ATOM 864 O O . SER A 1 112 ? -19.700 -0.723 -4.304 1.00 64.81 112 SE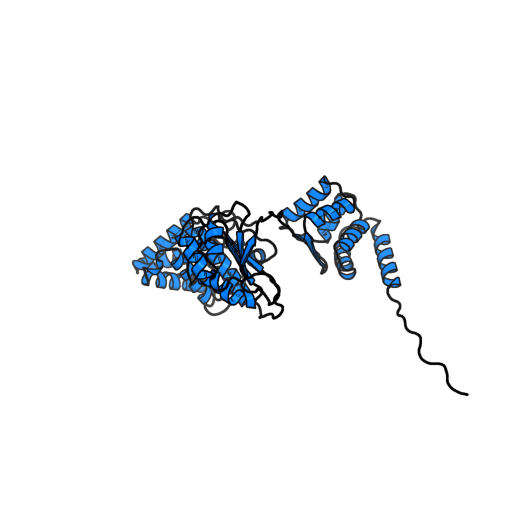R A O 1
ATOM 866 N N . THR A 1 113 ? -18.196 0.907 -4.769 1.00 59.38 113 THR A N 1
ATOM 867 C CA . THR A 1 113 ? -18.377 0.935 -6.231 1.00 59.38 113 THR A CA 1
ATOM 868 C C . THR A 1 113 ? -17.320 0.071 -6.928 1.00 59.38 113 THR A C 1
ATOM 870 O O . THR A 1 113 ? -17.574 -0.488 -7.990 1.00 59.38 113 THR A O 1
ATOM 873 N N . ILE A 1 114 ? -16.146 -0.085 -6.305 1.00 66.75 114 ILE A N 1
ATOM 874 C CA . ILE A 1 114 ? -14.992 -0.775 -6.890 1.00 66.75 114 ILE A CA 1
ATOM 875 C C . ILE A 1 114 ? -15.087 -2.285 -6.641 1.00 66.75 114 ILE A C 1
ATOM 877 O O . ILE A 1 114 ? -15.202 -2.737 -5.498 1.00 66.75 114 ILE A O 1
ATOM 881 N N . GLY A 1 115 ? -15.008 -3.076 -7.714 1.00 68.31 115 GLY A N 1
ATOM 882 C CA . GLY A 1 115 ? -14.887 -4.527 -7.625 1.00 68.31 115 GLY A CA 1
ATOM 883 C C . GLY A 1 115 ? -13.500 -4.932 -7.125 1.00 68.31 115 GLY A C 1
ATOM 884 O O . GLY A 1 115 ? -12.487 -4.542 -7.699 1.00 68.31 115 GLY A O 1
ATOM 885 N N . MET A 1 116 ? -13.441 -5.756 -6.078 1.00 70.50 116 MET A N 1
ATOM 886 C CA . MET A 1 116 ? -12.172 -6.265 -5.530 1.00 70.50 116 MET A CA 1
ATOM 887 C C . MET A 1 116 ? -11.334 -6.985 -6.587 1.00 70.50 116 MET A C 1
ATOM 889 O O . MET A 1 116 ? -10.129 -6.791 -6.656 1.00 70.50 116 MET A O 1
ATOM 893 N N . ASP A 1 117 ? -11.975 -7.788 -7.436 1.00 71.88 117 ASP A N 1
ATOM 894 C CA . ASP A 1 117 ? -11.267 -8.543 -8.471 1.00 71.88 117 ASP A CA 1
ATOM 895 C C . ASP A 1 117 ? -10.721 -7.618 -9.571 1.00 71.88 117 ASP A C 1
ATOM 897 O O . ASP A 1 117 ? -9.639 -7.867 -10.089 1.00 71.88 117 ASP A O 1
ATOM 901 N N . SER A 1 118 ? -11.396 -6.491 -9.846 1.00 74.62 118 SER A N 1
ATOM 902 C CA . SER A 1 118 ? -10.899 -5.484 -10.796 1.00 74.62 118 SER A CA 1
ATOM 903 C C . SER A 1 118 ? -9.691 -4.696 -10.289 1.00 74.62 118 SER A C 1
ATOM 905 O O . SER A 1 118 ? -8.989 -4.108 -11.100 1.00 74.62 118 SER A O 1
ATOM 907 N N . LEU A 1 119 ? -9.428 -4.685 -8.974 1.00 75.62 119 LEU A N 1
ATOM 908 C CA . LEU A 1 119 ? -8.213 -4.080 -8.410 1.00 75.62 119 LEU A CA 1
ATOM 909 C C . LEU A 1 119 ? -6.969 -4.948 -8.621 1.00 75.62 119 LEU A C 1
ATOM 911 O O . LEU A 1 119 ? -5.857 -4.447 -8.500 1.00 75.62 119 LEU A O 1
ATOM 915 N N . LEU A 1 120 ? -7.155 -6.241 -8.896 1.00 76.75 120 LEU A N 1
ATOM 916 C CA . LEU A 1 120 ? -6.078 -7.231 -8.964 1.00 76.75 120 LEU A CA 1
ATOM 917 C C . LEU A 1 120 ? -5.831 -7.745 -10.388 1.00 76.75 120 LEU A C 1
ATOM 919 O O . LEU A 1 120 ? -4.962 -8.589 -10.588 1.00 76.75 120 LEU A O 1
ATOM 923 N N . SER A 1 121 ? -6.606 -7.278 -11.371 1.00 75.19 121 SER A N 1
ATOM 924 C CA . SER A 1 121 ? -6.516 -7.711 -12.765 1.00 75.19 121 SER A CA 1
ATOM 925 C C . SER A 1 121 ? -5.848 -6.650 -13.640 1.00 75.19 121 SER A C 1
ATOM 927 O O . SER A 1 121 ? -6.383 -5.549 -13.778 1.00 75.19 121 SER A O 1
ATOM 929 N N . GLY A 1 122 ? -4.736 -7.007 -14.286 1.00 79.69 122 GLY A N 1
ATOM 930 C CA . GLY A 1 122 ? -3.994 -6.113 -15.181 1.00 79.69 122 GLY A CA 1
ATOM 931 C C . GLY A 1 122 ? -3.242 -5.004 -14.437 1.00 79.69 122 GLY A C 1
ATOM 932 O O . GLY A 1 122 ? -2.926 -5.137 -13.255 1.00 79.69 122 GLY A O 1
ATOM 933 N N . LEU A 1 123 ? -2.953 -3.901 -15.134 1.00 81.19 123 LEU A N 1
ATOM 934 C CA . LEU A 1 123 ? -2.304 -2.726 -14.552 1.00 81.19 123 LEU A CA 1
ATOM 935 C C . LEU A 1 123 ? -3.349 -1.771 -13.962 1.00 81.19 123 LEU A C 1
ATOM 937 O O . LEU A 1 123 ? -4.082 -1.093 -14.686 1.00 81.19 123 LEU A O 1
ATOM 941 N N . VAL A 1 124 ? -3.392 -1.683 -12.634 1.00 83.38 124 VAL A N 1
ATOM 942 C CA . VAL A 1 124 ? -4.341 -0.823 -11.919 1.00 83.38 124 VAL A CA 1
ATOM 943 C C . VAL A 1 124 ? -3.597 0.279 -11.179 1.00 83.38 124 VAL A C 1
ATOM 945 O O . VAL A 1 124 ? -2.924 0.040 -10.183 1.00 83.38 124 VAL A O 1
ATOM 948 N N . CYS A 1 125 ? -3.769 1.515 -11.645 1.00 84.00 125 CYS A N 1
ATOM 949 C CA . CYS A 1 125 ? -3.344 2.706 -10.916 1.00 84.00 125 CYS A CA 1
ATOM 950 C C . CYS A 1 125 ? -4.505 3.225 -10.058 1.00 84.00 125 CYS A C 1
ATOM 952 O O . CYS A 1 125 ? -5.590 3.513 -10.586 1.00 84.00 125 CYS A O 1
ATOM 954 N N . VAL A 1 126 ? -4.261 3.321 -8.749 1.00 85.06 126 VAL A N 1
ATOM 955 C CA . VAL A 1 126 ? -5.184 3.893 -7.770 1.00 85.06 126 VAL A CA 1
ATOM 956 C C . VAL A 1 126 ? -4.690 5.280 -7.381 1.00 85.06 126 VAL A C 1
ATOM 958 O O . VAL A 1 126 ? -3.702 5.417 -6.666 1.00 85.06 126 VAL A O 1
ATOM 961 N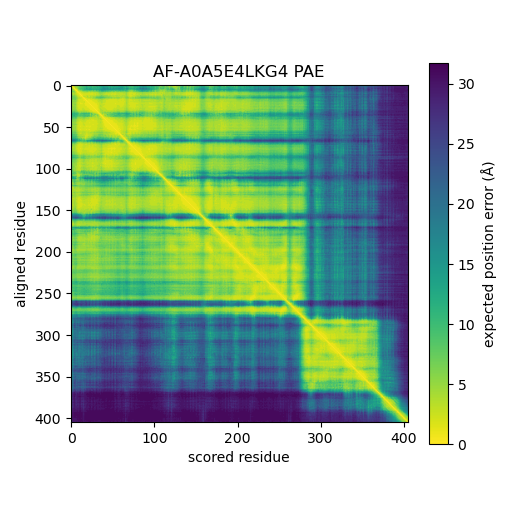 N . ASP A 1 127 ? -5.403 6.304 -7.833 1.00 84.25 127 ASP A N 1
ATOM 962 C CA . ASP A 1 127 ? -5.106 7.689 -7.500 1.00 84.25 127 ASP A CA 1
ATOM 963 C C . ASP A 1 127 ? -5.801 8.087 -6.187 1.00 84.25 127 ASP A C 1
ATOM 965 O O . ASP A 1 127 ? -7.035 8.094 -6.082 1.00 84.25 127 ASP A O 1
ATOM 969 N N . LEU A 1 128 ? -4.978 8.409 -5.185 1.00 85.31 128 LEU A N 1
ATOM 970 C CA . LEU A 1 128 ? -5.386 8.857 -3.852 1.00 85.31 128 LEU A CA 1
ATOM 971 C C . LEU A 1 128 ? -5.191 10.368 -3.642 1.00 85.31 128 LEU A C 1
ATOM 973 O O . LEU A 1 128 ? -5.500 10.872 -2.560 1.00 85.31 128 LEU A O 1
ATOM 977 N N . HIS A 1 129 ? -4.679 11.106 -4.630 1.00 83.69 129 HIS A N 1
ATOM 978 C CA . HIS A 1 129 ? -4.336 12.524 -4.490 1.00 83.69 129 HIS A CA 1
ATOM 979 C C . HIS A 1 129 ? -5.547 13.399 -4.132 1.00 83.69 129 HIS A C 1
ATOM 981 O O . HIS A 1 129 ? -5.424 14.367 -3.384 1.00 83.69 129 HIS A O 1
ATOM 987 N N . SER A 1 130 ? -6.731 13.016 -4.610 1.00 80.31 130 SER A N 1
ATOM 988 C CA . SER A 1 130 ? -8.009 13.685 -4.349 1.00 80.31 130 SER A CA 1
ATOM 989 C C . SER A 1 130 ? -8.461 13.650 -2.883 1.00 80.31 130 SER A C 1
ATOM 991 O O . SER A 1 130 ? -9.351 14.415 -2.500 1.00 80.31 130 SER A O 1
ATOM 993 N N . LEU A 1 131 ? -7.889 12.771 -2.050 1.00 83.50 131 LEU A N 1
ATOM 994 C CA . LEU A 1 131 ? -8.226 12.699 -0.631 1.00 83.50 131 LEU A CA 1
ATOM 995 C C . LEU A 1 131 ? -7.568 13.861 0.136 1.00 83.50 131 LEU A C 1
ATOM 997 O O . LEU A 1 131 ? -6.355 14.080 0.019 1.00 83.50 131 LEU A O 1
ATOM 1001 N N . PRO A 1 132 ? -8.339 14.576 0.978 1.00 81.12 132 PRO A N 1
ATOM 1002 C CA . PRO A 1 132 ? -7.933 15.876 1.511 1.00 81.12 132 PRO A CA 1
ATOM 1003 C C . PRO A 1 132 ? -6.832 15.796 2.568 1.00 81.12 132 PRO A C 1
ATOM 1005 O O . PRO A 1 132 ? -6.144 16.785 2.804 1.00 81.12 132 PRO A O 1
ATOM 1008 N N . SER A 1 133 ? -6.660 14.647 3.222 1.00 84.19 133 SER A N 1
ATOM 1009 C CA . SER A 1 133 ? -5.602 14.460 4.208 1.00 84.19 133 SER A CA 1
ATOM 1010 C C . SER A 1 133 ? -4.811 13.193 3.944 1.00 84.19 133 SER A C 1
ATOM 1012 O O . SER A 1 133 ? -5.327 12.180 3.468 1.00 84.19 133 SER A O 1
ATOM 1014 N N . GLU A 1 134 ? -3.539 13.250 4.309 1.00 82.12 134 GLU A N 1
ATOM 1015 C CA . GLU A 1 134 ? -2.614 12.134 4.192 1.00 82.12 134 GLU A CA 1
ATOM 1016 C C . GLU A 1 134 ? -3.072 10.913 4.998 1.00 82.12 134 GLU A C 1
ATOM 1018 O O . GLU A 1 134 ? -3.014 9.799 4.495 1.00 82.12 134 GLU A O 1
ATOM 1023 N N . SER A 1 135 ? -3.632 11.106 6.199 1.00 82.75 135 SER A N 1
ATOM 1024 C CA . SER A 1 135 ? -4.170 9.992 6.990 1.00 82.75 135 SER A CA 1
ATOM 1025 C C . SER A 1 135 ? -5.318 9.270 6.274 1.00 82.75 135 SER A C 1
ATOM 1027 O O . SER A 1 135 ? -5.431 8.054 6.388 1.00 82.75 135 SER A O 1
ATOM 1029 N N . LEU A 1 136 ? -6.149 9.969 5.487 1.00 84.31 136 LEU A N 1
ATOM 1030 C CA . LEU A 1 136 ? -7.174 9.301 4.676 1.00 84.31 136 LEU A CA 1
ATOM 1031 C C . LEU A 1 136 ? -6.565 8.545 3.490 1.00 84.31 136 LEU A C 1
ATOM 1033 O O . LEU A 1 136 ? -7.041 7.456 3.173 1.00 84.31 136 LEU A O 1
ATOM 1037 N N . ARG A 1 137 ? -5.505 9.077 2.864 1.00 86.62 137 ARG A N 1
ATOM 1038 C CA . ARG A 1 137 ? -4.757 8.353 1.819 1.00 86.62 137 ARG A CA 1
ATOM 1039 C C . ARG A 1 137 ? -4.154 7.070 2.377 1.00 86.62 137 ARG A C 1
ATOM 1041 O O . ARG A 1 137 ? -4.362 6.004 1.809 1.00 86.62 137 ARG A O 1
ATOM 1048 N N . SER A 1 138 ? -3.501 7.150 3.534 1.00 87.50 138 SER A N 1
ATOM 1049 C CA . SER A 1 138 ? -2.960 5.987 4.238 1.00 87.50 138 SER A CA 1
ATOM 1050 C C . SER A 1 138 ? -4.049 4.976 4.605 1.00 87.50 138 SER A C 1
ATOM 1052 O O . SER A 1 138 ? -3.828 3.777 4.469 1.00 87.50 138 SER A O 1
ATOM 1054 N N . LEU A 1 139 ? -5.241 5.434 5.010 1.00 86.69 139 LEU A N 1
ATOM 1055 C CA . LEU A 1 139 ? -6.369 4.550 5.326 1.00 86.69 139 LEU A CA 1
ATOM 1056 C C . LEU A 1 139 ? -6.873 3.807 4.086 1.00 86.69 139 LEU A C 1
ATOM 1058 O O . LEU A 1 139 ? -7.120 2.605 4.151 1.00 86.69 139 LEU A O 1
ATOM 1062 N N . ALA A 1 140 ? -7.009 4.508 2.957 1.00 86.88 140 ALA A N 1
ATOM 1063 C CA . ALA A 1 140 ? -7.376 3.895 1.685 1.00 86.88 140 ALA A CA 1
ATOM 1064 C C . ALA A 1 140 ? -6.319 2.876 1.232 1.00 86.88 140 ALA A C 1
ATOM 1066 O O . ALA A 1 140 ? -6.672 1.749 0.885 1.00 86.88 140 ALA A O 1
ATOM 1067 N N . GLY A 1 141 ? -5.035 3.242 1.307 1.00 88.75 141 GLY A N 1
ATOM 1068 C CA . GLY A 1 141 ? -3.911 2.362 0.986 1.00 88.75 141 GLY A CA 1
ATOM 1069 C C . GLY A 1 141 ? -3.892 1.097 1.847 1.00 88.75 141 GLY A C 1
ATOM 1070 O O . GLY A 1 141 ? -3.866 -0.005 1.304 1.00 88.75 141 GLY A O 1
ATOM 1071 N N . LEU A 1 142 ? -4.003 1.231 3.174 1.00 88.00 142 LEU A N 1
ATOM 1072 C CA . LEU A 1 142 ? -4.100 0.087 4.091 1.00 88.00 142 LEU A CA 1
ATOM 1073 C C . LEU A 1 142 ? -5.293 -0.800 3.767 1.00 88.00 142 LEU A C 1
ATOM 1075 O O . LEU A 1 142 ? -5.148 -2.014 3.699 1.00 88.00 142 LEU A O 1
ATOM 1079 N N . ALA A 1 143 ? -6.464 -0.215 3.525 1.00 87.25 143 ALA A N 1
ATOM 1080 C CA . ALA A 1 143 ? -7.642 -0.998 3.193 1.00 87.25 143 ALA A CA 1
ATOM 1081 C C . ALA A 1 143 ? -7.429 -1.825 1.917 1.00 87.25 143 ALA A C 1
ATOM 1083 O O . ALA A 1 143 ? -7.752 -3.010 1.910 1.00 87.25 143 ALA A O 1
ATOM 1084 N N . ILE A 1 144 ? -6.842 -1.236 0.870 1.00 87.69 144 ILE A N 1
ATOM 1085 C CA . ILE A 1 144 ? -6.490 -1.944 -0.369 1.00 87.69 144 ILE A CA 1
ATOM 1086 C C . ILE A 1 144 ? -5.478 -3.060 -0.086 1.00 87.69 144 ILE A C 1
ATOM 1088 O O . ILE A 1 144 ? -5.696 -4.195 -0.506 1.00 87.69 144 ILE A O 1
ATOM 1092 N N . LEU A 1 145 ? -4.418 -2.781 0.674 1.00 89.06 145 LEU A N 1
ATOM 1093 C CA . LEU A 1 145 ? -3.407 -3.777 1.038 1.00 89.06 145 LEU A CA 1
ATOM 1094 C C . LEU A 1 145 ? -3.982 -4.929 1.865 1.00 89.06 145 LEU A C 1
ATOM 1096 O O . LEU A 1 145 ? -3.596 -6.076 1.660 1.00 89.06 145 LEU A O 1
ATOM 1100 N N . GLN A 1 146 ? -4.943 -4.665 2.749 1.00 87.94 146 GLN A N 1
ATOM 1101 C CA . GLN A 1 146 ? -5.656 -5.712 3.482 1.00 87.94 146 GLN A CA 1
ATOM 1102 C C . GLN A 1 146 ? -6.419 -6.628 2.534 1.00 87.94 146 GLN A C 1
ATOM 1104 O O . GLN A 1 146 ? -6.374 -7.847 2.691 1.00 87.94 146 GLN A O 1
ATOM 1109 N N . PHE A 1 147 ? -7.087 -6.063 1.527 1.00 86.00 147 PHE A N 1
ATOM 1110 C CA . PHE A 1 147 ? -7.771 -6.859 0.511 1.00 86.00 147 PHE A CA 1
ATOM 1111 C C . PHE A 1 147 ? -6.796 -7.697 -0.315 1.00 86.00 147 PHE A C 1
ATOM 1113 O O . PHE A 1 147 ? -7.049 -8.884 -0.523 1.00 86.00 147 PHE A O 1
ATOM 1120 N N . VAL A 1 148 ? -5.663 -7.115 -0.717 1.00 86.75 148 VAL A N 1
ATOM 1121 C CA . VAL A 1 148 ? -4.569 -7.838 -1.382 1.00 86.75 148 VAL A CA 1
ATOM 1122 C C . VAL A 1 148 ? -4.080 -8.991 -0.503 1.00 86.75 148 VAL A C 1
ATOM 1124 O O . VAL A 1 148 ? -3.991 -10.122 -0.974 1.00 86.75 148 VAL A O 1
ATOM 1127 N N . LYS A 1 149 ? -3.811 -8.732 0.782 1.00 86.81 149 LYS A N 1
ATOM 1128 C CA . LYS A 1 149 ? -3.311 -9.727 1.739 1.00 86.81 149 LYS A CA 1
ATOM 1129 C C . LYS A 1 149 ? -4.290 -10.883 1.928 1.00 86.81 149 LYS A C 1
ATOM 1131 O O . LYS A 1 149 ? -3.870 -12.037 1.967 1.00 86.81 149 LYS A O 1
ATOM 1136 N N . GLU A 1 150 ? -5.587 -10.611 2.036 1.00 85.00 150 GLU A N 1
ATOM 1137 C CA . GLU A 1 150 ? -6.564 -11.692 2.199 1.00 85.00 150 GLU A CA 1
ATOM 1138 C C . GLU A 1 150 ? -6.783 -12.492 0.920 1.00 85.00 150 GLU A C 1
ATOM 1140 O O . GLU A 1 150 ? -6.945 -13.711 0.978 1.00 85.00 150 GLU A O 1
ATOM 1145 N N . LYS A 1 151 ? -6.692 -11.850 -0.246 1.00 82.31 151 LYS A N 1
ATOM 1146 C CA . LYS A 1 151 ? -6.667 -12.561 -1.527 1.00 82.31 151 LYS A CA 1
ATOM 1147 C C . LYS A 1 151 ? -5.431 -13.448 -1.638 1.00 82.31 151 LYS A C 1
ATOM 1149 O O . LYS A 1 151 ? -5.579 -14.625 -1.938 1.00 82.31 151 LYS A O 1
ATOM 1154 N N . MET A 1 152 ? -4.257 -12.930 -1.284 1.00 83.12 152 MET A N 1
ATOM 1155 C CA . MET A 1 152 ? -3.006 -13.688 -1.204 1.00 83.12 152 MET A CA 1
ATOM 1156 C C . MET A 1 152 ? -3.145 -14.927 -0.302 1.00 83.12 152 MET A C 1
ATOM 1158 O O . MET A 1 152 ? -2.734 -16.015 -0.688 1.00 83.12 152 MET A O 1
ATOM 1162 N N . ARG A 1 153 ? -3.765 -14.797 0.880 1.00 81.12 153 ARG A N 1
ATOM 1163 C CA . ARG A 1 153 ? -3.963 -15.917 1.823 1.00 81.12 153 ARG A CA 1
ATOM 1164 C C . ARG A 1 153 ? -5.029 -16.920 1.396 1.00 81.12 153 ARG A C 1
ATOM 1166 O O . ARG A 1 153 ? -4.963 -18.078 1.804 1.00 81.12 153 ARG A O 1
ATOM 1173 N N . ALA A 1 154 ? -6.011 -16.489 0.610 1.00 80.62 154 ALA A N 1
ATOM 1174 C CA . ALA A 1 154 ? -7.010 -17.380 0.031 1.00 80.62 154 ALA A CA 1
ATOM 1175 C C . ALA A 1 154 ? -6.427 -18.260 -1.088 1.00 80.62 154 ALA A C 1
ATOM 1177 O O . ALA A 1 154 ? -6.989 -19.310 -1.407 1.00 80.62 154 ALA A O 1
ATOM 1178 N N . GLU A 1 155 ? -5.311 -17.851 -1.692 1.00 74.00 155 GLU A N 1
ATOM 1179 C CA . GLU A 1 155 ? -4.632 -18.636 -2.712 1.00 74.00 155 GLU A CA 1
ATOM 1180 C C . GLU A 1 155 ? -3.823 -19.788 -2.105 1.00 74.00 155 GLU A C 1
ATOM 1182 O O . GLU A 1 155 ? -3.193 -19.684 -1.052 1.00 74.00 155 GLU A O 1
ATOM 1187 N N . SER A 1 156 ? -3.829 -20.931 -2.793 1.00 67.19 156 SER A N 1
ATOM 1188 C CA . SER A 1 156 ? -2.989 -22.065 -2.407 1.00 67.19 156 SER A CA 1
ATOM 1189 C C . SER A 1 156 ? -1.519 -21.763 -2.688 1.00 67.19 156 SER A C 1
ATOM 1191 O O . SER A 1 156 ? -1.188 -21.139 -3.696 1.00 67.19 156 SER A O 1
ATOM 1193 N N . TYR A 1 157 ? -0.638 -22.258 -1.815 1.00 64.25 157 TYR A N 1
ATOM 1194 C CA . TYR A 1 157 ? 0.808 -22.238 -2.031 1.00 64.25 157 TYR A CA 1
ATOM 1195 C C . TYR A 1 157 ? 1.156 -22.806 -3.411 1.00 64.25 157 TYR A C 1
ATOM 1197 O O . TYR A 1 157 ? 0.673 -23.881 -3.775 1.00 64.25 157 TYR A O 1
ATOM 1205 N N . ARG A 1 158 ? 2.000 -22.102 -4.170 1.00 59.50 158 ARG A N 1
ATOM 1206 C CA . ARG A 1 158 ? 2.453 -22.550 -5.489 1.00 59.50 158 ARG A CA 1
ATOM 1207 C C . ARG A 1 158 ? 3.966 -22.447 -5.594 1.00 59.50 158 ARG A C 1
ATOM 1209 O O . ARG A 1 158 ? 4.548 -21.394 -5.364 1.00 59.50 158 ARG A O 1
ATOM 1216 N N . SER A 1 159 ? 4.590 -23.561 -5.964 1.00 54.88 159 SER A N 1
ATOM 1217 C CA . SER A 1 159 ? 6.047 -23.714 -6.030 1.00 54.88 159 SER A CA 1
ATOM 1218 C C . SER A 1 159 ? 6.700 -23.014 -7.230 1.00 54.88 159 SER A C 1
ATOM 1220 O O . SER A 1 159 ? 7.921 -22.928 -7.274 1.00 54.88 159 SER A O 1
ATOM 1222 N N . GLU A 1 160 ? 5.924 -22.507 -8.195 1.00 59.34 160 GLU A N 1
ATOM 1223 C CA . GLU A 1 160 ? 6.445 -22.058 -9.500 1.00 59.34 160 GLU A CA 1
ATOM 1224 C C . GLU A 1 160 ? 7.144 -20.686 -9.504 1.00 59.34 160 GLU A C 1
ATOM 1226 O O . GLU A 1 160 ? 7.688 -20.297 -10.531 1.00 59.34 160 GLU A O 1
ATOM 1231 N N . GLY A 1 161 ? 7.182 -19.949 -8.388 1.00 59.00 161 GLY A N 1
ATOM 1232 C CA . GLY A 1 161 ? 8.063 -18.780 -8.210 1.00 59.00 161 GLY A CA 1
ATOM 1233 C C . GLY A 1 161 ? 7.840 -17.578 -9.146 1.00 59.00 161 GLY A C 1
ATOM 1234 O O . GLY A 1 161 ? 8.550 -16.583 -9.016 1.00 59.00 161 GLY A O 1
ATOM 1235 N N . LYS A 1 162 ? 6.874 -17.634 -10.070 1.00 71.19 162 LYS A N 1
ATOM 1236 C CA . LYS A 1 162 ? 6.551 -16.530 -10.981 1.00 71.19 162 LYS A CA 1
ATOM 1237 C C . LYS A 1 162 ? 5.780 -15.422 -10.246 1.00 71.19 162 LYS A C 1
ATOM 1239 O O . LYS A 1 162 ? 4.805 -15.738 -9.557 1.00 71.19 162 LYS A O 1
ATOM 1244 N N . PRO A 1 163 ? 6.165 -14.141 -10.401 1.00 79.62 163 PRO A N 1
ATOM 1245 C CA . PRO A 1 163 ? 5.382 -13.026 -9.878 1.00 79.62 163 PRO A CA 1
ATOM 1246 C C . PRO A 1 163 ? 3.995 -12.980 -10.533 1.00 79.62 163 PRO A C 1
ATOM 1248 O O . PRO A 1 163 ? 3.880 -13.113 -11.749 1.00 79.62 163 PRO A O 1
ATOM 1251 N N . ARG A 1 164 ? 2.944 -12.797 -9.730 1.00 80.88 164 ARG A N 1
ATOM 1252 C CA . ARG A 1 164 ? 1.542 -12.685 -10.174 1.00 80.88 164 ARG A CA 1
ATOM 1253 C C . ARG A 1 164 ? 0.983 -11.286 -9.983 1.00 80.88 164 ARG A C 1
ATOM 1255 O O . ARG A 1 164 ? 0.192 -10.825 -10.796 1.00 80.88 164 ARG A O 1
ATOM 1262 N N . LEU A 1 165 ? 1.372 -10.644 -8.888 1.00 86.56 165 LEU A N 1
ATOM 1263 C CA . LEU A 1 165 ? 0.962 -9.293 -8.555 1.00 86.56 165 LEU A CA 1
ATOM 1264 C C . LEU A 1 165 ? 2.154 -8.562 -7.958 1.00 86.56 165 LEU A C 1
ATOM 1266 O O . LEU A 1 165 ? 2.749 -9.032 -6.989 1.00 86.56 165 LEU A O 1
ATOM 1270 N N . PHE A 1 166 ? 2.458 -7.396 -8.512 1.00 89.31 166 PHE A N 1
ATOM 1271 C CA . PHE A 1 166 ? 3.263 -6.398 -7.832 1.00 89.31 166 PHE A CA 1
ATOM 1272 C C . PHE A 1 166 ? 2.339 -5.323 -7.289 1.00 89.31 166 PHE A C 1
ATOM 1274 O O . PHE A 1 166 ? 1.519 -4.773 -8.021 1.00 89.31 166 PHE A O 1
ATOM 1281 N N . VAL A 1 167 ? 2.485 -5.020 -6.005 1.00 89.94 167 VAL A N 1
ATOM 1282 C CA . VAL A 1 167 ? 1.879 -3.828 -5.424 1.00 89.94 167 VAL A CA 1
ATOM 1283 C C . VAL A 1 167 ? 2.954 -2.761 -5.319 1.00 89.94 167 VAL A C 1
ATOM 1285 O O . VAL A 1 167 ? 3.995 -2.984 -4.705 1.00 89.94 167 VAL A O 1
ATOM 1288 N N . VAL A 1 168 ? 2.701 -1.610 -5.934 1.00 91.00 168 VAL A N 1
ATOM 1289 C CA . VAL A 1 168 ? 3.576 -0.443 -5.842 1.00 91.00 168 VAL A CA 1
ATOM 1290 C C . VAL A 1 168 ? 2.963 0.522 -4.842 1.00 91.00 168 VAL A C 1
ATOM 1292 O O . VAL A 1 168 ? 1.828 0.968 -5.006 1.00 91.00 168 VAL A O 1
ATOM 1295 N N . VAL A 1 169 ? 3.706 0.799 -3.780 1.00 89.31 169 VAL A N 1
ATOM 1296 C CA . VAL A 1 169 ? 3.322 1.705 -2.706 1.00 89.31 169 VAL A CA 1
ATOM 1297 C C . VAL A 1 169 ? 4.200 2.943 -2.818 1.00 89.31 169 VAL A C 1
ATOM 1299 O O . VAL A 1 169 ? 5.354 2.930 -2.393 1.00 89.31 169 VAL A O 1
ATOM 1302 N N . ASP A 1 170 ? 3.643 3.984 -3.427 1.00 87.38 170 ASP A N 1
ATOM 1303 C CA . ASP A 1 170 ? 4.301 5.276 -3.612 1.00 87.38 170 ASP A CA 1
ATOM 1304 C C . ASP A 1 170 ? 3.933 6.236 -2.472 1.00 87.38 170 ASP A C 1
ATOM 1306 O O . ASP A 1 170 ? 2.754 6.381 -2.139 1.00 87.38 170 ASP A O 1
ATOM 1310 N N . GLU A 1 171 ? 4.938 6.848 -1.846 1.00 77.44 171 GLU A N 1
ATOM 1311 C CA . GLU A 1 171 ? 4.806 7.867 -0.790 1.00 77.44 171 GLU A CA 1
ATOM 1312 C C . GLU A 1 171 ? 3.834 7.519 0.349 1.00 77.44 171 GLU A C 1
ATOM 1314 O O . GLU A 1 171 ? 3.135 8.367 0.913 1.00 77.44 171 GLU A O 1
ATOM 1319 N N . ALA A 1 172 ? 3.786 6.245 0.731 1.00 67.19 172 ALA A N 1
ATOM 1320 C CA . ALA A 1 172 ? 2.936 5.775 1.817 1.00 67.19 172 ALA A CA 1
ATOM 1321 C C . ALA A 1 172 ? 3.759 5.499 3.086 1.00 67.19 172 ALA A C 1
ATOM 1323 O O . ALA A 1 172 ? 3.627 4.464 3.738 1.00 67.19 172 ALA A O 1
ATOM 1324 N N . TRP A 1 173 ? 4.619 6.444 3.459 1.00 72.56 173 TRP A N 1
ATOM 1325 C CA . TRP A 1 173 ? 5.503 6.318 4.618 1.00 72.56 173 TRP A CA 1
ATOM 1326 C C . TRP A 1 173 ? 4.764 5.962 5.913 1.00 72.56 173 TRP A C 1
ATOM 1328 O O . TRP A 1 173 ? 5.188 5.066 6.632 1.00 72.56 173 TRP A O 1
ATOM 1338 N N . LYS A 1 174 ? 3.586 6.550 6.175 1.00 73.94 174 LYS A N 1
ATOM 1339 C CA . LYS A 1 174 ? 2.773 6.223 7.367 1.00 73.94 174 LYS A CA 1
ATOM 1340 C C . LYS A 1 174 ? 2.431 4.740 7.482 1.00 73.94 174 LYS A C 1
ATOM 1342 O O . LYS A 1 174 ? 2.319 4.221 8.586 1.00 73.94 174 LYS A O 1
ATOM 1347 N N . ILE A 1 175 ? 2.244 4.067 6.350 1.00 81.25 175 ILE A N 1
ATOM 1348 C CA . ILE A 1 175 ? 1.915 2.640 6.318 1.00 81.25 175 ILE A CA 1
ATOM 1349 C C . ILE A 1 175 ? 3.179 1.791 6.161 1.00 81.25 175 ILE A C 1
ATOM 1351 O O . ILE A 1 175 ? 3.164 0.627 6.527 1.00 81.25 175 ILE A O 1
ATOM 1355 N N . ALA A 1 176 ? 4.274 2.339 5.639 1.00 79.88 176 ALA A N 1
ATOM 1356 C CA . ALA A 1 176 ? 5.556 1.645 5.547 1.00 79.88 176 ALA A CA 1
ATOM 1357 C C . ALA A 1 176 ? 6.372 1.710 6.854 1.00 79.88 176 ALA A C 1
ATOM 1359 O O . ALA A 1 176 ? 7.264 0.885 7.041 1.00 79.88 176 ALA A O 1
ATOM 1360 N N . ALA A 1 177 ? 6.070 2.657 7.748 1.00 79.19 177 ALA A N 1
ATOM 1361 C CA . ALA A 1 177 ? 6.774 2.880 9.010 1.00 79.19 177 ALA A CA 1
ATOM 1362 C C . ALA A 1 177 ? 6.268 2.005 10.173 1.00 79.19 177 ALA A C 1
ATOM 1364 O O . ALA A 1 177 ? 7.051 1.667 11.059 1.00 79.19 177 ALA A O 1
ATOM 1365 N N . ASP A 1 178 ? 4.979 1.640 10.198 1.00 81.94 178 ASP A N 1
ATOM 1366 C CA . ASP A 1 178 ? 4.385 0.860 11.297 1.00 81.94 178 ASP A CA 1
ATOM 1367 C C . ASP A 1 178 ? 4.587 -0.651 11.083 1.00 81.94 178 ASP A C 1
ATOM 1369 O O . ASP A 1 178 ? 4.193 -1.203 10.053 1.00 81.94 178 ASP A O 1
ATOM 1373 N N . GLU A 1 179 ? 5.159 -1.350 12.071 1.00 80.69 179 GLU A N 1
ATOM 1374 C CA . GLU A 1 179 ? 5.394 -2.800 11.992 1.00 80.69 179 GLU A CA 1
ATOM 1375 C C . GLU A 1 179 ? 4.091 -3.613 11.856 1.00 80.69 179 GLU A C 1
ATOM 1377 O O . GLU A 1 179 ? 4.089 -4.706 11.286 1.00 80.69 179 GLU A O 1
ATOM 1382 N N . ARG A 1 180 ? 2.964 -3.077 12.340 1.00 80.06 180 ARG A N 1
ATOM 1383 C CA . ARG A 1 180 ? 1.642 -3.721 12.265 1.00 80.06 180 ARG A CA 1
ATOM 1384 C C . ARG A 1 180 ? 1.003 -3.602 10.884 1.00 80.06 180 ARG A C 1
ATOM 1386 O O . ARG A 1 180 ? -0.040 -4.207 10.645 1.00 80.06 180 ARG A O 1
ATOM 1393 N N . SER A 1 181 ? 1.600 -2.824 9.987 1.00 85.19 181 SER A N 1
ATOM 1394 C CA . SER A 1 181 ? 1.073 -2.603 8.651 1.00 85.19 181 SER A CA 1
ATOM 1395 C C . SER A 1 181 ? 1.103 -3.863 7.790 1.00 85.19 181 SER A C 1
ATOM 1397 O O . SER A 1 181 ? 2.050 -4.656 7.800 1.00 85.19 181 SER A O 1
ATOM 1399 N N . ASP A 1 182 ? 0.086 -3.995 6.942 1.00 85.88 182 ASP A N 1
ATOM 1400 C CA . ASP A 1 182 ? -0.022 -5.064 5.951 1.00 85.88 182 ASP A CA 1
ATOM 1401 C C . ASP A 1 182 ? 1.120 -5.054 4.927 1.00 85.88 182 ASP A C 1
ATOM 1403 O O . ASP A 1 182 ? 1.442 -6.101 4.368 1.00 85.88 182 ASP A O 1
ATOM 1407 N N . VAL A 1 183 ? 1.787 -3.907 4.748 1.00 86.50 183 VAL A N 1
ATOM 1408 C CA . VAL A 1 183 ? 3.032 -3.775 3.975 1.00 86.50 183 VAL A CA 1
ATOM 1409 C C . VAL A 1 183 ? 4.081 -4.779 4.469 1.00 86.50 183 VAL A C 1
ATOM 1411 O O . VAL A 1 183 ? 4.637 -5.534 3.675 1.00 86.50 183 VAL A O 1
ATOM 1414 N N . ILE A 1 184 ? 4.309 -4.852 5.785 1.00 86.88 184 ILE A N 1
ATOM 1415 C CA . ILE A 1 184 ? 5.314 -5.738 6.390 1.00 86.88 184 ILE A CA 1
ATOM 1416 C C . ILE A 1 184 ? 4.920 -7.205 6.232 1.00 86.88 184 ILE A C 1
ATOM 1418 O O . ILE A 1 184 ? 5.765 -8.047 5.919 1.00 86.88 184 ILE A O 1
ATOM 1422 N N . ALA A 1 185 ? 3.635 -7.516 6.415 1.00 85.31 185 ALA A N 1
ATOM 1423 C CA . ALA A 1 185 ? 3.122 -8.870 6.241 1.00 85.31 185 ALA A CA 1
ATOM 1424 C C . ALA A 1 185 ? 3.305 -9.359 4.794 1.00 85.31 185 ALA A C 1
ATOM 1426 O O . ALA A 1 185 ? 3.785 -10.473 4.581 1.00 85.31 185 ALA A O 1
ATOM 1427 N N . ILE A 1 186 ? 2.986 -8.519 3.802 1.00 87.50 186 ILE A N 1
ATOM 1428 C CA . ILE A 1 186 ? 3.171 -8.839 2.380 1.00 87.50 186 ILE A CA 1
ATOM 1429 C C . ILE A 1 186 ? 4.657 -9.006 2.052 1.00 87.50 186 ILE A C 1
ATOM 1431 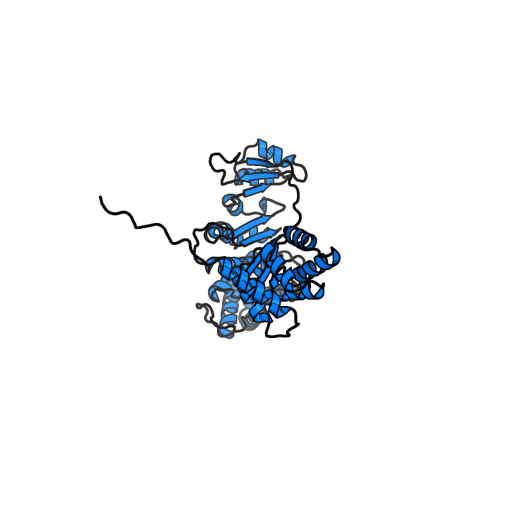O O . ILE A 1 186 ? 5.012 -9.942 1.347 1.00 87.50 186 ILE A O 1
ATOM 1435 N N . VAL A 1 187 ? 5.544 -8.173 2.597 1.00 87.81 187 VAL A N 1
ATOM 1436 C CA . VAL A 1 187 ? 6.993 -8.327 2.390 1.00 87.81 187 VAL A CA 1
ATOM 1437 C C . VAL A 1 187 ? 7.517 -9.658 2.947 1.00 87.81 187 VAL A C 1
ATOM 1439 O O . VAL A 1 187 ? 8.296 -10.335 2.281 1.00 87.81 187 VAL A O 1
ATOM 1442 N N . ARG A 1 188 ? 7.080 -10.062 4.148 1.00 87.12 188 ARG A N 1
ATOM 1443 C CA . ARG A 1 188 ? 7.550 -11.297 4.806 1.00 87.12 188 ARG A CA 1
ATOM 1444 C C . ARG A 1 188 ? 6.960 -12.570 4.186 1.00 87.12 188 ARG A C 1
ATOM 1446 O O . ARG A 1 188 ? 7.651 -13.580 4.081 1.00 87.12 188 ARG A O 1
ATOM 1453 N N . GLU A 1 189 ? 5.685 -12.550 3.794 1.00 86.94 189 GLU A N 1
ATOM 1454 C CA . GLU A 1 189 ? 4.946 -13.748 3.359 1.00 86.94 189 GL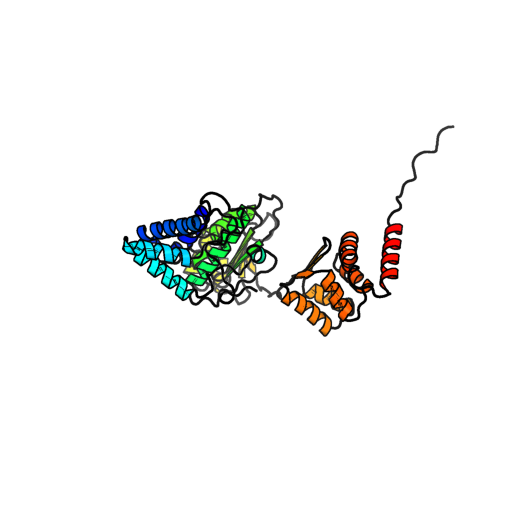U A CA 1
ATOM 1455 C C . GLU A 1 189 ? 4.702 -13.802 1.841 1.00 86.94 189 GLU A C 1
ATOM 1457 O O . GLU A 1 189 ? 4.521 -14.887 1.287 1.00 86.94 189 GLU A O 1
ATOM 1462 N N . GLY A 1 190 ? 4.706 -12.662 1.145 1.00 86.81 190 GLY A N 1
ATOM 1463 C CA . GLY A 1 190 ? 4.203 -12.513 -0.227 1.00 86.81 190 GLY A CA 1
ATOM 1464 C C . GLY A 1 190 ? 4.927 -13.359 -1.263 1.00 86.81 190 GLY A C 1
ATOM 1465 O O . GLY A 1 190 ? 4.286 -13.942 -2.143 1.00 86.81 190 GLY A O 1
ATOM 1466 N N . ARG A 1 191 ? 6.242 -13.553 -1.094 1.00 84.12 191 ARG A N 1
ATOM 1467 C CA . ARG A 1 191 ? 7.058 -14.404 -1.977 1.00 84.12 191 ARG A CA 1
ATOM 1468 C C . ARG A 1 191 ? 6.493 -15.823 -2.106 1.00 84.12 191 ARG A C 1
ATOM 1470 O O . ARG A 1 191 ? 6.551 -16.402 -3.187 1.00 84.12 191 ARG A O 1
ATOM 1477 N N . LYS A 1 192 ? 5.905 -16.369 -1.034 1.00 84.44 192 LYS A N 1
ATOM 1478 C CA . LYS A 1 192 ? 5.287 -17.707 -1.007 1.00 84.44 192 LYS A CA 1
ATOM 1479 C C . LYS A 1 192 ? 4.110 -17.842 -1.989 1.00 84.44 192 LYS A C 1
ATOM 1481 O O . LYS A 1 192 ? 3.803 -18.951 -2.422 1.00 84.44 192 LYS A O 1
ATOM 1486 N N . TYR A 1 193 ? 3.460 -16.731 -2.320 1.00 84.62 193 TYR A N 1
ATOM 1487 C CA . TYR A 1 193 ? 2.242 -16.676 -3.131 1.00 84.62 193 TYR A CA 1
ATOM 1488 C C . TYR A 1 193 ? 2.469 -16.007 -4.498 1.00 84.62 193 TYR A C 1
ATOM 1490 O O . TYR A 1 193 ? 1.528 -15.848 -5.270 1.00 84.62 193 TYR A O 1
ATOM 1498 N N . GLY A 1 194 ? 3.708 -15.614 -4.817 1.00 85.94 194 GLY A N 1
ATOM 1499 C CA . GLY A 1 194 ? 4.021 -14.854 -6.032 1.00 85.94 194 GLY A CA 1
ATOM 1500 C C . GLY A 1 194 ? 3.612 -13.378 -5.954 1.00 85.94 194 GLY A C 1
ATOM 1501 O O . GLY A 1 194 ? 3.398 -12.752 -6.988 1.00 85.94 194 GLY A O 1
ATOM 1502 N N . PHE A 1 195 ? 3.480 -12.820 -4.748 1.00 87.81 195 PHE A N 1
ATOM 1503 C CA . PHE A 1 195 ? 3.173 -11.406 -4.531 1.00 87.81 195 PHE A CA 1
ATOM 1504 C C . PHE A 1 195 ? 4.473 -10.653 -4.251 1.00 87.81 195 PHE A C 1
ATOM 1506 O O . PHE A 1 195 ? 5.222 -11.008 -3.338 1.00 87.81 195 PHE A O 1
ATOM 1513 N N . GLY A 1 196 ? 4.738 -9.627 -5.052 1.00 88.06 196 GLY A N 1
ATOM 1514 C CA . GLY A 1 196 ? 5.852 -8.704 -4.887 1.00 88.06 196 GLY A CA 1
ATOM 1515 C C . GLY A 1 196 ? 5.375 -7.353 -4.366 1.00 88.06 196 GLY A C 1
ATOM 1516 O O . GLY A 1 196 ? 4.238 -6.939 -4.602 1.00 88.06 196 GLY A O 1
ATOM 1517 N N . LEU A 1 197 ? 6.264 -6.652 -3.672 1.00 89.81 197 LEU A N 1
ATOM 1518 C CA . LEU A 1 197 ? 6.026 -5.295 -3.204 1.00 89.81 197 LEU A CA 1
ATOM 1519 C C . LEU A 1 197 ? 7.165 -4.394 -3.675 1.00 89.81 197 LEU A C 1
ATOM 1521 O O . LEU A 1 197 ? 8.333 -4.754 -3.539 1.00 89.81 197 LEU A O 1
ATOM 1525 N N . ILE A 1 198 ? 6.813 -3.219 -4.186 1.00 91.12 198 ILE A N 1
ATOM 1526 C CA . ILE A 1 198 ? 7.737 -2.117 -4.440 1.00 91.12 198 ILE A CA 1
ATOM 1527 C C . ILE A 1 198 ? 7.317 -0.974 -3.522 1.00 91.12 198 ILE A C 1
ATOM 1529 O O . ILE A 1 198 ? 6.158 -0.565 -3.540 1.00 91.12 198 ILE A O 1
ATOM 1533 N N . VAL A 1 199 ? 8.247 -0.478 -2.711 1.00 90.00 199 VAL A N 1
ATOM 1534 C CA . VAL A 1 199 ? 8.028 0.682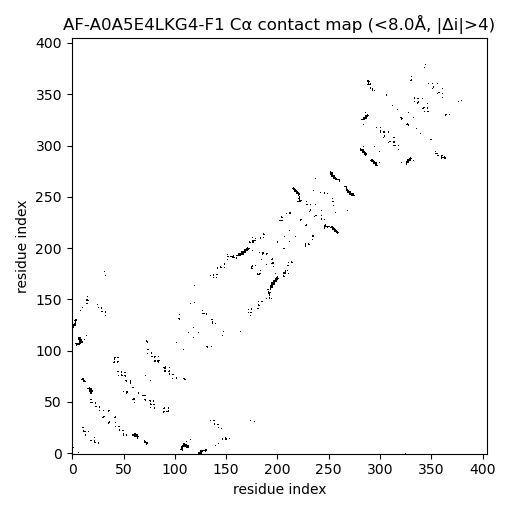 -1.841 1.00 90.00 199 VAL A CA 1
ATOM 1535 C C . VAL A 1 199 ? 8.930 1.801 -2.326 1.00 90.00 199 VAL A C 1
ATOM 1537 O O . VAL A 1 199 ? 10.142 1.610 -2.419 1.00 90.00 199 VAL A O 1
ATOM 1540 N N . ALA A 1 200 ? 8.339 2.952 -2.627 1.00 89.81 200 ALA A N 1
ATOM 1541 C CA . ALA A 1 200 ? 9.055 4.174 -2.959 1.00 89.81 200 ALA A CA 1
ATOM 1542 C C . ALA A 1 200 ? 8.801 5.218 -1.865 1.00 89.81 200 ALA A C 1
ATOM 1544 O O . ALA A 1 200 ? 7.670 5.389 -1.408 1.00 89.81 200 ALA A O 1
ATOM 1545 N N . SER A 1 201 ? 9.868 5.873 -1.411 1.00 88.88 201 SER A N 1
ATOM 1546 C CA . SER A 1 201 ? 9.820 6.897 -0.366 1.00 88.88 201 SER A CA 1
ATOM 1547 C C . SER A 1 201 ? 10.917 7.924 -0.605 1.00 88.88 201 SER A C 1
ATOM 1549 O O . SER A 1 201 ? 12.054 7.544 -0.902 1.00 88.88 201 SER A O 1
ATOM 1551 N N . GLN A 1 202 ? 10.592 9.206 -0.435 1.00 87.50 202 GLN A N 1
ATOM 1552 C CA . GLN A 1 202 ? 11.571 10.294 -0.453 1.00 87.50 202 GLN A CA 1
ATOM 1553 C C . GLN A 1 202 ? 12.600 10.174 0.673 1.00 87.50 202 GLN A C 1
ATOM 1555 O O . GLN A 1 202 ? 13.795 10.326 0.420 1.00 87.50 202 GLN A O 1
ATOM 1560 N N . ASN A 1 203 ? 12.153 9.862 1.894 1.00 87.38 203 ASN A N 1
ATOM 1561 C CA . ASN A 1 203 ? 13.051 9.690 3.033 1.00 87.38 203 ASN A CA 1
ATOM 1562 C C . ASN A 1 203 ? 13.209 8.193 3.337 1.00 87.38 203 ASN A C 1
ATOM 1564 O O . ASN A 1 203 ? 12.213 7.476 3.464 1.00 87.38 203 ASN A O 1
ATOM 1568 N N . PRO A 1 204 ? 14.431 7.672 3.508 1.00 86.75 204 PRO A N 1
ATOM 1569 C CA . PRO A 1 204 ? 14.619 6.264 3.845 1.00 86.75 204 PRO A CA 1
ATOM 1570 C C . PRO A 1 204 ? 14.204 5.939 5.286 1.00 86.75 204 PRO A C 1
ATOM 1572 O O . PRO A 1 204 ? 13.797 4.814 5.559 1.00 86.75 204 PRO A O 1
ATOM 1575 N N . THR A 1 205 ? 14.265 6.907 6.208 1.00 87.50 205 THR A N 1
ATOM 1576 C CA . THR A 1 205 ? 13.882 6.731 7.626 1.00 87.50 205 THR A CA 1
ATOM 1577 C C . THR A 1 205 ? 12.393 6.468 7.827 1.00 87.50 205 THR A C 1
ATOM 1579 O O . THR A 1 205 ? 11.990 5.941 8.860 1.00 87.50 205 THR A O 1
ATOM 1582 N N . ASP A 1 206 ? 11.596 6.817 6.827 1.00 86.19 206 ASP A N 1
ATOM 1583 C CA . ASP A 1 206 ? 10.153 6.622 6.770 1.00 86.19 206 ASP A CA 1
ATOM 1584 C C . ASP A 1 206 ? 9.757 5.175 6.418 1.00 86.19 206 ASP A C 1
ATOM 1586 O O . ASP A 1 206 ? 8.594 4.785 6.524 1.00 86.19 206 ASP A O 1
ATOM 1590 N N . VAL A 1 207 ? 10.725 4.352 6.009 1.00 86.44 207 VAL A N 1
ATOM 1591 C CA . VAL A 1 207 ? 10.533 2.945 5.655 1.00 86.44 207 VAL A CA 1
ATOM 1592 C C . VAL A 1 207 ? 11.063 2.075 6.791 1.00 86.44 207 VAL A C 1
ATOM 1594 O O . VAL A 1 207 ? 12.235 2.158 7.162 1.00 86.44 207 VAL A O 1
ATOM 1597 N N . HIS A 1 208 ? 10.217 1.203 7.342 1.00 88.00 208 HIS A N 1
ATOM 1598 C CA . HIS A 1 208 ? 10.600 0.339 8.456 1.00 88.00 208 HIS A CA 1
ATOM 1599 C C . HIS A 1 208 ? 11.763 -0.599 8.086 1.00 88.00 208 HIS A C 1
ATOM 1601 O O . HIS A 1 208 ? 11.790 -1.183 7.000 1.00 88.00 208 HIS A O 1
ATOM 1607 N N . LYS A 1 209 ? 12.694 -0.836 9.023 1.00 85.69 209 LYS A N 1
ATOM 1608 C CA . LYS A 1 209 ? 13.884 -1.690 8.808 1.00 85.69 209 LYS A CA 1
ATOM 1609 C C . LYS A 1 209 ? 13.556 -3.096 8.304 1.00 85.69 209 LYS A C 1
ATOM 1611 O O . LYS A 1 209 ? 14.318 -3.659 7.525 1.00 85.69 209 LYS A O 1
ATOM 1616 N N . SER A 1 210 ? 12.414 -3.664 8.710 1.00 85.62 210 SER A N 1
ATOM 1617 C CA . SER A 1 210 ? 11.980 -4.978 8.208 1.00 85.62 210 SER A CA 1
ATOM 1618 C C . SER A 1 210 ? 11.702 -5.000 6.705 1.00 85.62 210 SER A C 1
ATOM 1620 O O . SER A 1 210 ? 11.766 -6.075 6.118 1.00 85.62 210 SER A O 1
ATOM 1622 N N . ILE A 1 211 ? 11.375 -3.864 6.081 1.00 88.00 211 ILE A N 1
ATOM 1623 C CA . ILE A 1 211 ? 11.209 -3.787 4.625 1.00 88.00 211 ILE A CA 1
ATOM 1624 C C . ILE A 1 211 ? 12.580 -3.934 3.971 1.00 88.00 211 ILE A C 1
ATOM 1626 O O . ILE A 1 211 ? 12.751 -4.828 3.151 1.00 88.00 211 ILE A O 1
ATOM 1630 N N . PHE A 1 212 ? 13.575 -3.154 4.410 1.00 86.94 212 PHE A N 1
ATOM 1631 C CA . PHE A 1 212 ? 14.953 -3.266 3.919 1.00 86.94 212 PHE A CA 1
ATOM 1632 C C . PHE A 1 212 ? 15.523 -4.677 4.095 1.00 86.94 212 PHE A C 1
ATOM 1634 O O . PHE A 1 212 ? 16.083 -5.224 3.154 1.00 86.94 212 PHE A O 1
ATOM 1641 N N . SER A 1 213 ? 15.320 -5.307 5.257 1.00 84.25 213 SER A N 1
ATOM 1642 C CA . SER A 1 213 ? 15.881 -6.637 5.544 1.00 84.25 213 SER A CA 1
ATOM 1643 C C . SER A 1 213 ? 15.256 -7.784 4.742 1.00 84.25 213 SER A C 1
ATOM 1645 O O . SER A 1 213 ? 15.771 -8.896 4.767 1.00 84.25 213 SER A O 1
ATOM 1647 N N . ASN A 1 214 ? 14.099 -7.562 4.118 1.00 87.56 214 ASN A N 1
ATOM 1648 C CA . ASN A 1 214 ? 13.395 -8.568 3.317 1.00 87.56 214 ASN A CA 1
ATOM 1649 C C . ASN A 1 214 ? 13.322 -8.174 1.831 1.00 87.56 214 ASN A C 1
ATOM 1651 O O . ASN A 1 214 ? 12.838 -8.956 1.011 1.00 87.56 214 ASN A O 1
ATOM 1655 N N . ALA A 1 215 ? 13.787 -6.976 1.473 1.00 88.75 215 ALA A N 1
ATOM 1656 C CA . ALA A 1 215 ? 13.835 -6.517 0.098 1.00 88.75 215 ALA A CA 1
ATOM 1657 C C . ALA A 1 215 ? 14.945 -7.260 -0.653 1.00 88.75 215 ALA A C 1
ATOM 1659 O O . ALA A 1 215 ? 16.115 -7.199 -0.290 1.00 88.75 215 ALA A O 1
ATOM 1660 N N . GLY A 1 216 ? 14.587 -7.940 -1.745 1.00 88.81 216 GLY A N 1
ATOM 1661 C CA . GLY A 1 216 ? 15.577 -8.592 -2.611 1.00 88.81 216 GLY A CA 1
ATOM 1662 C C . GLY A 1 216 ? 16.418 -7.602 -3.423 1.00 88.81 216 GLY A C 1
ATOM 1663 O O . GLY A 1 216 ? 17.520 -7.933 -3.862 1.00 88.81 216 GLY A O 1
ATOM 1664 N N . THR A 1 217 ? 15.904 -6.389 -3.623 1.00 90.81 217 THR A N 1
ATOM 1665 C CA . THR A 1 217 ? 16.537 -5.320 -4.394 1.00 90.81 217 THR A CA 1
ATOM 1666 C C . THR A 1 217 ? 16.225 -3.987 -3.736 1.00 90.81 217 THR A C 1
ATOM 1668 O O . THR A 1 217 ? 15.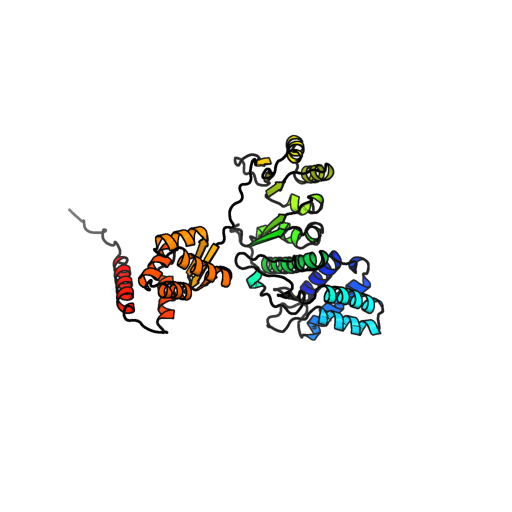065 -3.699 -3.450 1.00 90.81 217 THR A O 1
ATOM 1671 N N . SER A 1 218 ? 17.253 -3.173 -3.516 1.00 92.19 218 SER A N 1
ATOM 1672 C CA . SER A 1 218 ? 17.111 -1.781 -3.094 1.00 92.19 218 SER A CA 1
ATOM 1673 C C . SER A 1 218 ? 17.775 -0.876 -4.122 1.00 92.19 218 SER A C 1
ATOM 1675 O O . SER A 1 218 ? 18.915 -1.115 -4.519 1.00 92.19 218 SER A O 1
ATOM 1677 N N . VAL A 1 219 ? 17.058 0.162 -4.543 1.00 93.00 219 VAL A N 1
ATOM 1678 C CA . VAL A 1 219 ? 17.557 1.200 -5.448 1.00 93.00 219 VAL A CA 1
ATOM 1679 C C . VAL A 1 219 ? 17.559 2.506 -4.670 1.00 93.00 219 VAL A C 1
ATOM 1681 O O . VAL A 1 219 ? 16.509 2.987 -4.253 1.00 93.00 219 VAL A O 1
ATOM 1684 N N . ILE A 1 220 ? 18.747 3.043 -4.421 1.00 93.19 220 ILE A N 1
ATOM 1685 C CA . ILE A 1 220 ? 18.968 4.205 -3.564 1.00 93.19 220 ILE A CA 1
ATOM 1686 C C . ILE A 1 220 ? 19.462 5.352 -4.435 1.00 93.19 220 ILE A C 1
ATOM 1688 O O . ILE A 1 220 ? 20.546 5.295 -5.012 1.00 93.19 220 ILE A O 1
ATOM 1692 N N . PHE A 1 221 ? 18.654 6.400 -4.528 1.00 93.19 221 PHE A N 1
ATOM 1693 C CA . PHE A 1 221 ? 19.028 7.644 -5.192 1.00 93.19 221 PHE A CA 1
ATOM 1694 C C . PHE A 1 221 ? 19.877 8.523 -4.268 1.00 93.19 221 PHE A C 1
ATOM 1696 O O . PHE A 1 221 ? 20.241 8.125 -3.162 1.00 93.19 221 PHE A O 1
ATOM 1703 N N . ARG A 1 222 ? 20.212 9.734 -4.723 1.00 93.44 222 ARG A N 1
ATOM 1704 C CA . ARG A 1 222 ? 21.039 10.661 -3.948 1.00 93.44 222 ARG A CA 1
ATOM 1705 C C . ARG A 1 222 ? 20.467 10.909 -2.545 1.00 93.44 222 ARG A C 1
ATOM 1707 O O . ARG A 1 222 ? 19.359 11.424 -2.422 1.00 93.44 222 ARG A O 1
ATOM 1714 N N . LEU A 1 223 ? 21.284 10.671 -1.515 1.00 92.44 223 LEU A N 1
ATOM 1715 C CA . LEU A 1 223 ? 20.959 10.942 -0.111 1.00 92.44 223 LEU A CA 1
ATOM 1716 C C . LEU A 1 223 ? 21.759 12.135 0.426 1.00 92.44 223 LEU A C 1
ATOM 1718 O O . LEU A 1 223 ? 22.996 12.130 0.478 1.00 92.44 223 LEU A O 1
ATOM 1722 N N . THR A 1 224 ? 21.052 13.177 0.859 1.00 89.50 224 THR A N 1
ATOM 1723 C CA . THR A 1 224 ? 21.692 14.434 1.285 1.00 89.50 224 THR A CA 1
ATOM 1724 C C . THR A 1 224 ? 22.027 14.430 2.773 1.00 89.50 224 THR A C 1
ATOM 1726 O O . THR A 1 224 ? 23.102 14.900 3.157 1.00 89.50 224 THR A O 1
ATOM 1729 N N . LEU A 1 225 ? 21.155 13.875 3.619 1.00 91.25 225 LEU A N 1
ATOM 1730 C CA . LEU A 1 225 ? 21.328 13.914 5.069 1.00 91.25 225 LEU A CA 1
ATOM 1731 C C . LEU A 1 225 ? 22.235 12.778 5.555 1.00 91.25 225 LEU A C 1
ATOM 1733 O O . LEU A 1 225 ? 22.104 11.627 5.144 1.00 91.25 225 LEU A O 1
ATOM 1737 N N . ALA A 1 226 ? 23.145 13.093 6.479 1.00 90.38 226 ALA A N 1
ATOM 1738 C CA . ALA A 1 226 ? 24.047 12.097 7.063 1.00 90.38 226 ALA A CA 1
ATOM 1739 C C . ALA A 1 226 ? 23.289 11.014 7.850 1.00 90.38 226 ALA A C 1
ATOM 1741 O O . ALA A 1 226 ? 23.642 9.841 7.783 1.00 90.38 226 ALA A O 1
ATOM 1742 N N . SER A 1 227 ? 22.213 11.391 8.547 1.00 91.12 227 SER A N 1
ATOM 1743 C CA . SER A 1 227 ? 21.351 10.455 9.279 1.00 91.12 227 SER A CA 1
ATOM 1744 C C . SER A 1 227 ? 20.674 9.434 8.362 1.00 91.12 227 SER A C 1
ATOM 1746 O O . SER A 1 227 ? 20.558 8.268 8.727 1.00 91.12 227 SER A O 1
ATOM 1748 N N . GLU A 1 228 ? 20.254 9.849 7.166 1.00 91.44 228 GLU A N 1
ATOM 1749 C CA . GLU A 1 228 ? 19.649 8.969 6.161 1.00 91.44 228 GLU A CA 1
ATOM 1750 C C . GLU A 1 228 ? 20.672 7.999 5.587 1.00 91.44 228 GLU A C 1
ATOM 1752 O O . GLU A 1 228 ? 20.414 6.799 5.511 1.00 91.44 228 GLU A O 1
ATOM 1757 N N . ARG A 1 229 ? 21.858 8.504 5.231 1.00 91.19 229 ARG A N 1
ATOM 1758 C CA . ARG A 1 229 ? 22.955 7.668 4.739 1.00 91.19 229 ARG A CA 1
ATOM 1759 C C . ARG A 1 229 ? 23.360 6.615 5.760 1.00 91.19 229 ARG A C 1
ATOM 1761 O O . ARG A 1 229 ? 23.491 5.449 5.399 1.00 91.19 229 ARG A O 1
ATOM 1768 N N . GLU A 1 230 ? 23.469 6.993 7.030 1.00 89.94 230 GLU A N 1
ATOM 1769 C CA . GLU A 1 230 ? 23.765 6.057 8.114 1.00 89.94 230 GLU A CA 1
ATOM 1770 C C . GLU A 1 230 ? 22.637 5.036 8.325 1.00 89.94 230 GLU A C 1
ATOM 1772 O O . GLU A 1 230 ? 22.887 3.845 8.527 1.00 89.94 230 GLU A O 1
ATOM 1777 N N . TYR A 1 231 ? 21.378 5.468 8.226 1.00 90.69 231 TYR A N 1
ATOM 1778 C CA . TYR A 1 231 ? 20.230 4.572 8.330 1.00 90.69 231 TYR A CA 1
ATOM 1779 C C . TYR A 1 231 ? 20.217 3.516 7.214 1.00 90.69 231 TYR A C 1
ATOM 1781 O O . TYR A 1 231 ? 20.037 2.328 7.489 1.00 90.69 231 TYR A O 1
ATOM 1789 N N . VAL A 1 232 ? 20.461 3.918 5.964 1.00 91.12 232 VAL A N 1
ATOM 1790 C CA . VAL A 1 232 ? 20.515 2.986 4.827 1.00 91.12 232 VAL A CA 1
ATOM 1791 C C . VAL A 1 232 ? 21.752 2.089 4.921 1.00 91.12 232 VAL A C 1
ATOM 1793 O O . VAL A 1 232 ? 21.633 0.872 4.769 1.00 91.12 232 VAL A O 1
ATOM 1796 N N . ARG A 1 233 ? 22.921 2.646 5.261 1.00 89.25 233 ARG A N 1
ATOM 1797 C CA . ARG A 1 233 ? 24.174 1.893 5.438 1.00 89.25 233 ARG A CA 1
ATOM 1798 C C . ARG A 1 233 ? 24.037 0.814 6.507 1.00 89.25 233 ARG A C 1
ATOM 1800 O O . ARG A 1 233 ? 24.408 -0.331 6.264 1.00 89.25 233 ARG A O 1
ATOM 1807 N N . SER A 1 234 ? 23.459 1.152 7.660 1.00 87.62 234 SER A N 1
ATOM 1808 C CA . SER A 1 234 ? 23.219 0.195 8.749 1.00 87.62 234 SER A CA 1
ATOM 1809 C C . SER A 1 234 ? 22.144 -0.846 8.422 1.00 87.62 234 SER A C 1
ATOM 1811 O O . SER A 1 234 ? 22.171 -1.937 8.987 1.00 87.62 234 SER A O 1
ATOM 1813 N N . SER A 1 235 ? 21.218 -0.542 7.505 1.00 88.44 235 SER A N 1
ATOM 1814 C CA . SER A 1 235 ? 20.157 -1.471 7.093 1.00 88.44 235 SER A CA 1
ATOM 1815 C C . SER A 1 235 ? 20.605 -2.449 6.000 1.00 88.44 235 SER A C 1
ATOM 1817 O O . SER A 1 235 ? 20.209 -3.609 6.037 1.00 88.44 235 SER A O 1
ATOM 1819 N N . LEU A 1 236 ? 21.437 -2.009 5.046 1.00 86.62 236 LEU A N 1
ATOM 1820 C CA . LEU A 1 236 ? 21.859 -2.805 3.878 1.00 86.62 236 LEU A CA 1
ATOM 1821 C C . LEU A 1 236 ? 23.306 -3.315 3.954 1.00 86.62 236 LEU A C 1
ATOM 1823 O O . LEU A 1 236 ? 23.708 -4.162 3.161 1.00 86.62 236 LEU A O 1
ATOM 1827 N N . THR A 1 237 ? 24.094 -2.831 4.916 1.00 82.69 237 THR A N 1
ATOM 1828 C CA . THR A 1 237 ? 25.477 -3.267 5.170 1.00 82.69 237 THR A CA 1
ATOM 1829 C C . THR A 1 237 ? 26.381 -3.155 3.929 1.00 82.69 237 THR A C 1
ATOM 1831 O O . THR A 1 237 ? 26.934 -4.141 3.440 1.00 82.69 237 THR A O 1
ATOM 1834 N N . TYR A 1 238 ? 26.544 -1.939 3.400 1.00 84.38 238 TYR A N 1
ATOM 1835 C CA . TYR A 1 238 ? 27.517 -1.628 2.340 1.00 84.38 238 TYR A CA 1
ATOM 1836 C C . TYR A 1 238 ? 28.698 -0.790 2.860 1.00 84.38 238 TYR A C 1
ATOM 1838 O O . TYR A 1 238 ? 28.651 -0.244 3.961 1.00 84.38 238 TYR A O 1
ATOM 1846 N N . SER A 1 239 ? 29.776 -0.707 2.071 1.00 87.44 239 SER A N 1
ATOM 1847 C CA . SER A 1 239 ? 31.016 -0.011 2.446 1.00 87.44 239 SER A CA 1
ATOM 1848 C C . SER A 1 239 ? 30.900 1.518 2.414 1.00 87.44 239 SER A C 1
ATOM 1850 O O . SER A 1 239 ? 30.090 2.078 1.676 1.00 87.44 239 SER A O 1
ATOM 1852 N N . ASP A 1 240 ? 31.789 2.201 3.139 1.00 87.81 240 ASP A N 1
ATOM 1853 C CA . ASP A 1 240 ? 31.838 3.672 3.215 1.00 87.81 240 ASP A CA 1
ATOM 1854 C C . ASP A 1 240 ? 32.070 4.342 1.848 1.00 87.81 240 ASP A C 1
ATOM 1856 O O . ASP A 1 240 ? 31.659 5.477 1.622 1.00 87.81 240 ASP A O 1
ATOM 1860 N N . TYR A 1 241 ? 32.658 3.618 0.890 1.00 89.75 241 TYR A N 1
ATOM 1861 C CA . TYR A 1 241 ? 32.753 4.070 -0.499 1.00 89.75 241 TYR A CA 1
ATOM 1862 C C . TYR A 1 241 ? 31.371 4.367 -1.106 1.00 89.75 241 TYR A C 1
ATOM 1864 O O . TYR A 1 241 ? 31.171 5.423 -1.705 1.00 89.75 241 TYR A O 1
ATOM 1872 N N . TYR A 1 242 ? 30.404 3.459 -0.935 1.00 91.00 242 TYR A N 1
ATOM 1873 C CA . TYR A 1 242 ? 29.050 3.633 -1.469 1.00 91.00 242 TYR A CA 1
ATOM 1874 C C . TYR A 1 242 ? 28.249 4.679 -0.690 1.00 91.00 242 TYR A C 1
ATOM 1876 O O . TYR A 1 242 ? 27.413 5.368 -1.275 1.00 91.00 242 TYR A O 1
ATOM 1884 N N . GLU A 1 243 ? 28.537 4.839 0.603 1.00 89.38 243 GLU A N 1
ATOM 1885 C CA . GLU A 1 243 ? 27.990 5.924 1.422 1.00 89.38 243 GLU A CA 1
ATOM 1886 C C . GLU A 1 243 ? 28.397 7.286 0.844 1.00 89.38 243 GLU A C 1
ATOM 1888 O O . GLU A 1 243 ? 27.523 8.080 0.484 1.00 89.38 243 GLU A O 1
ATOM 1893 N N . ALA A 1 244 ? 29.696 7.502 0.623 1.00 88.56 244 ALA A N 1
ATOM 1894 C CA . ALA A 1 244 ? 30.210 8.745 0.057 1.00 88.56 244 ALA A CA 1
ATOM 1895 C C . ALA A 1 244 ? 29.702 8.975 -1.376 1.00 88.56 244 ALA A C 1
ATOM 1897 O O . ALA A 1 244 ? 29.326 10.093 -1.749 1.00 88.56 244 ALA A O 1
ATOM 1898 N N . ALA A 1 245 ? 29.628 7.908 -2.179 1.00 89.62 245 ALA A N 1
ATOM 1899 C CA . ALA A 1 245 ? 29.083 7.976 -3.528 1.00 89.62 245 ALA A CA 1
ATOM 1900 C C . ALA A 1 245 ? 27.613 8.418 -3.527 1.00 89.62 245 ALA A C 1
ATOM 1902 O O . ALA A 1 245 ? 27.259 9.306 -4.301 1.00 89.62 245 ALA A O 1
ATOM 1903 N N . SER A 1 246 ? 26.780 7.886 -2.622 1.00 89.12 246 SER A N 1
ATOM 1904 C CA . SER A 1 246 ? 25.349 8.223 -2.526 1.00 89.12 246 SER A CA 1
ATOM 1905 C C . SER A 1 246 ? 25.080 9.720 -2.319 1.00 89.12 246 SER A C 1
ATOM 1907 O O . SER A 1 246 ? 24.036 10.219 -2.730 1.00 89.12 246 SER A O 1
ATOM 1909 N N . HIS A 1 247 ? 26.027 10.469 -1.747 1.00 91.25 247 HIS A N 1
ATOM 1910 C CA . HIS A 1 247 ? 25.903 11.916 -1.566 1.00 91.25 247 HIS A CA 1
ATOM 1911 C C . HIS A 1 247 ? 26.141 12.718 -2.859 1.00 91.25 247 HIS A C 1
ATOM 1913 O O . HIS A 1 247 ? 25.551 13.779 -3.064 1.00 91.25 247 HIS A O 1
ATOM 1919 N N . THR A 1 248 ? 27.000 12.209 -3.744 1.00 91.50 248 THR A N 1
ATOM 1920 C CA . THR A 1 248 ? 27.487 12.923 -4.940 1.00 91.50 248 THR A CA 1
ATOM 1921 C C . THR A 1 248 ? 26.771 12.526 -6.234 1.00 91.50 248 THR A C 1
ATOM 1923 O O . THR A 1 248 ? 27.047 13.102 -7.289 1.00 91.50 248 THR A O 1
ATOM 1926 N N . MET A 1 249 ? 25.825 11.583 -6.160 1.00 93.25 249 MET A N 1
ATOM 1927 C CA . MET A 1 249 ? 25.062 11.094 -7.312 1.00 93.25 249 MET A CA 1
ATOM 1928 C C . MET A 1 249 ? 24.263 12.200 -8.009 1.00 93.25 249 MET A C 1
ATOM 1930 O O . MET A 1 249 ? 23.680 13.081 -7.376 1.00 93.25 249 MET A O 1
ATOM 1934 N N . LYS A 1 250 ? 24.201 12.141 -9.337 1.00 90.94 250 LYS A N 1
ATOM 1935 C CA . LYS A 1 250 ? 23.379 13.027 -10.172 1.00 90.94 250 LYS A CA 1
ATOM 1936 C C . LYS A 1 250 ? 21.997 12.421 -10.432 1.00 90.94 250 LYS A C 1
ATOM 1938 O O . LYS A 1 250 ? 21.732 11.266 -10.114 1.00 90.94 250 LYS A O 1
ATOM 1943 N N . VAL A 1 251 ? 21.102 13.211 -11.026 1.00 87.19 251 VAL A N 1
ATOM 1944 C CA . VAL A 1 251 ? 19.787 12.719 -11.469 1.00 87.19 251 VAL A CA 1
ATOM 1945 C C . VAL A 1 251 ? 19.981 11.556 -12.443 1.00 87.19 251 VAL A C 1
ATOM 1947 O O . VAL A 1 251 ? 20.781 11.657 -13.371 1.00 87.19 251 VAL A O 1
ATOM 1950 N N . GLY A 1 252 ? 19.261 10.460 -12.205 1.00 85.81 252 GLY A N 1
ATOM 1951 C CA . GLY A 1 252 ? 19.379 9.224 -12.977 1.00 85.81 252 GLY A CA 1
ATOM 1952 C C . GLY A 1 252 ? 20.468 8.270 -12.481 1.00 85.81 252 GLY A C 1
ATOM 1953 O O . GLY A 1 252 ? 20.494 7.139 -12.942 1.00 85.81 252 GLY A O 1
ATOM 1954 N N . GLN A 1 253 ? 21.324 8.666 -11.536 1.00 93.00 253 GLN A N 1
ATOM 1955 C CA . GLN A 1 253 ? 22.255 7.745 -10.880 1.00 93.00 253 GLN A CA 1
ATOM 1956 C C . GLN A 1 253 ? 21.622 7.119 -9.641 1.00 93.00 253 GLN A C 1
ATOM 1958 O O . GLN A 1 253 ? 20.888 7.788 -8.907 1.00 93.00 253 GLN A O 1
ATOM 1963 N N . ALA A 1 254 ? 21.938 5.851 -9.394 1.00 94.75 254 ALA A N 1
ATOM 1964 C CA . ALA A 1 254 ? 21.470 5.144 -8.209 1.00 94.75 254 ALA A CA 1
ATOM 1965 C C . ALA A 1 254 ? 22.497 4.125 -7.706 1.00 94.75 254 ALA A C 1
ATOM 1967 O O . ALA A 1 254 ? 23.176 3.461 -8.487 1.00 94.75 254 ALA A O 1
ATOM 1968 N N . LEU A 1 255 ? 22.578 3.966 -6.389 1.00 93.94 255 LEU A N 1
ATOM 1969 C CA . LEU A 1 255 ? 23.201 2.817 -5.745 1.00 93.94 255 LEU A CA 1
ATOM 1970 C C . LEU A 1 255 ? 22.203 1.660 -5.772 1.00 93.94 255 LEU A C 1
ATOM 1972 O O . LEU A 1 255 ? 21.089 1.785 -5.269 1.00 93.94 255 LEU A O 1
ATOM 1976 N N . VAL A 1 256 ? 22.607 0.528 -6.332 1.00 93.19 256 VAL A N 1
ATOM 1977 C CA . VAL A 1 256 ? 21.801 -0.691 -6.362 1.00 93.19 256 VAL A CA 1
ATOM 1978 C C . VAL A 1 256 ? 22.403 -1.706 -5.402 1.00 93.19 256 VAL A C 1
ATOM 1980 O O . VAL A 1 256 ? 23.595 -2.006 -5.471 1.00 93.19 256 VAL A O 1
ATOM 1983 N N . HIS A 1 257 ? 21.562 -2.236 -4.517 1.00 91.38 257 HIS A N 1
ATOM 1984 C CA . HIS A 1 257 ? 21.875 -3.338 -3.615 1.00 91.38 257 HIS A CA 1
ATOM 1985 C C . HIS A 1 257 ? 20.996 -4.545 -3.950 1.00 91.38 257 HIS A C 1
ATOM 1987 O O . HIS A 1 257 ? 19.769 -4.431 -3.976 1.00 91.38 257 HIS A O 1
ATOM 1993 N N . LEU A 1 258 ? 21.613 -5.703 -4.174 1.00 90.50 258 LEU A N 1
ATOM 1994 C CA . LEU A 1 258 ? 20.933 -6.964 -4.474 1.00 90.50 258 LEU A CA 1
ATOM 1995 C C . LEU A 1 258 ? 21.184 -7.977 -3.356 1.00 90.50 258 LEU A C 1
ATOM 1997 O O . LEU A 1 258 ? 22.330 -8.291 -3.066 1.00 90.50 258 LEU A O 1
ATOM 2001 N N . GLU A 1 259 ? 20.138 -8.548 -2.761 1.00 82.06 259 GLU A N 1
ATOM 2002 C CA . GLU A 1 259 ? 20.306 -9.587 -1.731 1.00 82.06 259 GLU A CA 1
ATOM 2003 C C . GLU A 1 259 ? 20.719 -10.931 -2.352 1.00 82.06 259 GLU A C 1
ATOM 2005 O O . GLU A 1 259 ? 21.536 -11.672 -1.810 1.00 82.06 259 GLU A O 1
ATOM 2010 N N . ALA A 1 260 ? 20.181 -11.235 -3.536 1.00 67.12 260 ALA A N 1
ATOM 2011 C CA . ALA A 1 260 ? 20.389 -12.494 -4.242 1.00 67.12 260 ALA A CA 1
ATOM 2012 C C . ALA A 1 260 ? 21.413 -12.355 -5.380 1.00 67.12 260 ALA A C 1
ATOM 2014 O O . ALA A 1 260 ? 21.102 -12.621 -6.540 1.00 67.12 260 ALA A O 1
ATOM 2015 N N . ALA A 1 261 ? 22.648 -11.964 -5.067 1.00 56.84 261 ALA A N 1
ATOM 2016 C CA . ALA A 1 261 ? 23.750 -12.196 -5.997 1.00 56.84 261 ALA A CA 1
ATOM 2017 C C . ALA A 1 261 ? 24.098 -13.695 -5.948 1.00 56.84 261 ALA A C 1
ATOM 2019 O O . ALA A 1 261 ? 24.767 -14.160 -5.024 1.00 56.84 261 ALA A O 1
ATOM 2020 N N . GLN A 1 262 ? 23.594 -14.489 -6.900 1.00 53.22 262 GLN A N 1
ATOM 2021 C CA . GLN A 1 262 ? 24.095 -15.856 -7.086 1.00 53.22 262 GLN A CA 1
ATOM 2022 C C . GLN A 1 262 ? 25.617 -15.815 -7.285 1.00 53.22 262 GLN A C 1
ATOM 2024 O O . GLN A 1 262 ? 26.140 -14.866 -7.871 1.00 53.22 262 GLN A O 1
ATOM 2029 N N . ALA A 1 263 ? 26.334 -16.846 -6.830 1.00 44.72 263 ALA A N 1
ATOM 2030 C CA . ALA A 1 263 ? 27.765 -16.967 -7.096 1.00 44.72 263 ALA A CA 1
ATOM 2031 C C . ALA A 1 263 ? 28.008 -16.929 -8.620 1.00 44.72 263 ALA A C 1
ATOM 2033 O O . ALA A 1 263 ? 27.603 -17.843 -9.334 1.00 44.72 263 ALA A O 1
ATOM 2034 N N . GLY A 1 264 ? 28.612 -15.838 -9.109 1.00 57.06 264 GLY A N 1
ATOM 2035 C CA . GLY A 1 264 ? 28.835 -15.562 -10.537 1.00 57.06 264 GLY A CA 1
ATOM 2036 C C . GLY A 1 264 ? 28.002 -14.414 -11.132 1.00 57.06 264 GLY A C 1
ATOM 2037 O O . GLY A 1 264 ? 28.294 -13.975 -12.240 1.00 57.06 264 GLY A O 1
ATOM 2038 N N . CYS A 1 265 ? 27.013 -13.883 -10.409 1.00 56.25 265 CYS A N 1
ATOM 2039 C CA . CYS A 1 265 ? 26.092 -12.853 -10.890 1.00 56.25 265 CYS A CA 1
ATOM 2040 C C . CYS A 1 265 ? 26.433 -11.475 -10.295 1.00 56.25 265 CYS A C 1
ATOM 2042 O O . CYS A 1 265 ? 25.747 -10.993 -9.402 1.00 56.25 265 CYS A O 1
ATOM 2044 N N . GLY A 1 266 ? 27.508 -10.856 -10.793 1.00 67.94 266 GLY A N 1
ATOM 2045 C CA . GLY A 1 266 ? 27.858 -9.456 -10.517 1.00 67.94 266 GLY A CA 1
ATOM 2046 C C . GLY A 1 266 ? 28.143 -9.096 -9.046 1.00 67.94 266 GLY A C 1
ATOM 2047 O O . GLY A 1 266 ? 28.060 -9.927 -8.141 1.00 67.94 266 GLY A O 1
ATOM 2048 N N . PRO A 1 267 ? 28.543 -7.842 -8.784 1.00 81.50 267 PRO A N 1
ATOM 2049 C CA . PRO A 1 267 ? 28.713 -7.354 -7.423 1.00 81.50 267 PRO A CA 1
ATOM 2050 C C . PRO A 1 267 ? 27.353 -7.147 -6.735 1.00 81.50 267 PRO A C 1
ATOM 2052 O O . PRO A 1 267 ? 26.397 -6.674 -7.343 1.00 81.50 267 PRO A O 1
ATOM 2055 N N . ARG A 1 268 ? 27.289 -7.444 -5.430 1.00 85.44 268 ARG A N 1
ATOM 2056 C CA . ARG A 1 268 ? 26.098 -7.226 -4.582 1.00 85.44 268 ARG A CA 1
ATOM 2057 C C . ARG A 1 268 ? 25.658 -5.758 -4.542 1.00 85.44 268 ARG A C 1
ATOM 2059 O O . ARG A 1 268 ? 24.471 -5.464 -4.477 1.00 85.44 268 ARG A O 1
ATOM 2066 N N . ASN A 1 269 ? 26.640 -4.860 -4.548 1.00 90.38 269 ASN A N 1
ATOM 2067 C CA . ASN A 1 269 ? 26.466 -3.414 -4.549 1.00 90.38 269 ASN A CA 1
ATOM 2068 C C . ASN A 1 269 ? 27.133 -2.852 -5.801 1.00 90.38 269 ASN A C 1
ATOM 2070 O O . ASN A 1 269 ? 28.282 -3.204 -6.070 1.00 90.38 269 ASN A O 1
ATOM 2074 N N . PHE A 1 270 ? 26.458 -1.972 -6.529 1.00 91.69 270 PHE A N 1
ATOM 2075 C CA . PHE A 1 270 ? 27.056 -1.235 -7.641 1.00 91.69 270 PHE A CA 1
ATOM 2076 C C . PHE A 1 270 ? 26.349 0.096 -7.860 1.00 91.69 270 PHE A C 1
ATOM 2078 O O . PHE A 1 270 ? 25.216 0.299 -7.427 1.00 91.69 270 PHE A O 1
ATOM 2085 N N . ILE A 1 271 ? 27.035 1.013 -8.537 1.00 92.38 271 ILE A N 1
ATOM 2086 C CA . ILE A 1 271 ? 26.461 2.289 -8.953 1.00 92.38 271 ILE A CA 1
ATOM 2087 C C . ILE A 1 271 ? 25.974 2.126 -10.383 1.00 92.38 271 ILE A C 1
ATOM 2089 O O . ILE A 1 271 ? 26.728 1.733 -11.270 1.00 92.38 271 ILE A O 1
ATOM 2093 N N . LEU A 1 272 ? 24.707 2.435 -10.591 1.00 92.50 272 LEU A N 1
ATOM 2094 C CA . LEU A 1 272 ? 24.097 2.515 -11.898 1.00 92.50 272 LEU A CA 1
ATOM 2095 C C . LEU A 1 272 ? 24.235 3.961 -12.390 1.00 92.50 272 LEU A C 1
ATOM 2097 O O . LEU A 1 272 ? 23.761 4.898 -11.746 1.00 92.50 272 LEU A O 1
ATOM 2101 N N . GLU A 1 273 ? 24.956 4.141 -13.499 1.00 90.19 273 GLU A N 1
ATOM 2102 C CA . GLU A 1 273 ? 25.373 5.465 -13.986 1.00 90.19 273 GLU A CA 1
ATOM 2103 C C . GLU A 1 273 ? 24.227 6.287 -14.577 1.00 90.19 273 GLU A C 1
ATOM 2105 O O . GLU A 1 273 ? 24.284 7.520 -14.567 1.00 90.19 273 GLU A O 1
ATOM 2110 N N . LYS A 1 274 ? 23.204 5.613 -15.105 1.00 86.06 274 LYS A N 1
ATOM 2111 C CA . LYS A 1 274 ? 22.022 6.246 -15.677 1.00 86.06 274 LYS A CA 1
ATOM 2112 C C . LYS A 1 274 ? 20.849 5.270 -15.734 1.00 86.06 274 LYS A C 1
ATOM 2114 O O . LYS A 1 274 ? 20.960 4.207 -16.334 1.00 86.06 274 LYS A O 1
ATOM 2119 N N . ILE A 1 275 ? 19.729 5.651 -15.133 1.00 84.12 275 ILE A N 1
ATOM 2120 C CA . ILE A 1 275 ? 18.424 5.032 -15.349 1.00 84.12 275 ILE A CA 1
ATOM 2121 C C . ILE A 1 275 ? 17.811 5.745 -16.545 1.00 84.12 275 ILE A C 1
ATOM 2123 O O . ILE A 1 275 ? 17.354 6.886 -16.433 1.00 84.12 275 ILE A O 1
ATOM 2127 N N . ASP A 1 276 ? 17.844 5.085 -17.695 1.00 76.44 276 ASP A N 1
ATOM 2128 C CA . ASP A 1 276 ? 17.036 5.498 -18.830 1.00 76.44 276 ASP A CA 1
ATOM 2129 C C . ASP A 1 276 ? 15.574 5.164 -18.513 1.00 76.44 276 ASP A C 1
ATOM 2131 O O . ASP A 1 276 ? 15.243 4.045 -18.123 1.00 76.44 276 ASP A O 1
ATOM 2135 N N . GLY A 1 277 ? 14.704 6.170 -18.585 1.00 65.62 277 GLY A N 1
ATOM 2136 C CA . GLY A 1 277 ? 13.273 5.944 -18.438 1.00 65.62 277 GLY A CA 1
ATOM 2137 C C . GLY A 1 277 ? 12.763 5.159 -19.640 1.00 65.62 277 GLY A C 1
ATOM 2138 O O . GLY A 1 277 ? 12.967 5.579 -20.776 1.00 65.62 277 GLY A O 1
ATOM 2139 N N . GLU A 1 278 ? 12.087 4.047 -19.388 1.00 60.19 278 GLU A N 1
ATOM 2140 C CA . GLU A 1 278 ? 11.306 3.347 -20.404 1.00 60.19 278 GLU A CA 1
ATOM 2141 C C . GLU A 1 278 ? 9.935 4.038 -20.540 1.00 60.19 278 GLU A C 1
ATOM 2143 O O . GLU A 1 278 ? 9.351 4.445 -19.524 1.00 60.19 278 GLU A O 1
ATOM 2148 N N . PRO A 1 279 ? 9.391 4.202 -21.760 1.00 57.09 279 PRO A N 1
ATOM 2149 C CA . PRO A 1 279 ? 7.981 4.540 -21.913 1.00 57.09 279 PRO A CA 1
ATOM 2150 C C . PRO A 1 279 ? 7.121 3.470 -21.219 1.00 57.09 279 PRO A C 1
ATOM 2152 O O . PRO A 1 279 ? 7.524 2.316 -21.097 1.00 57.09 279 PRO A O 1
ATOM 2155 N N . LEU A 1 280 ? 5.938 3.849 -20.723 1.00 55.91 280 LEU A N 1
ATOM 2156 C CA . LEU A 1 280 ? 5.041 2.904 -20.052 1.00 55.91 280 LEU A CA 1
ATOM 2157 C C . LEU A 1 280 ? 4.706 1.745 -21.002 1.00 55.91 280 LEU A C 1
ATOM 2159 O O . LEU A 1 280 ? 3.924 1.934 -21.931 1.00 55.91 280 LEU A O 1
ATOM 2163 N N . LEU A 1 281 ? 5.247 0.556 -20.722 1.00 60.88 281 LEU A N 1
ATOM 2164 C CA . LEU A 1 281 ? 4.847 -0.692 -21.366 1.00 60.88 281 LEU A CA 1
ATOM 2165 C C . LEU A 1 281 ? 3.393 -0.966 -20.972 1.00 60.88 281 LEU A C 1
ATOM 2167 O O . LEU A 1 281 ? 3.108 -1.495 -19.897 1.00 60.88 281 LEU A O 1
ATOM 2171 N N . LEU A 1 282 ? 2.455 -0.510 -21.797 1.00 66.88 282 LEU A N 1
ATOM 2172 C CA . LEU A 1 282 ? 1.028 -0.735 -21.600 1.00 66.88 282 LEU A CA 1
ATOM 2173 C C . LEU A 1 282 ? 0.641 -1.987 -22.388 1.00 66.88 282 LEU A C 1
ATOM 2175 O O . LEU A 1 282 ? 0.440 -1.883 -23.596 1.00 66.88 282 LEU A O 1
ATOM 2179 N N . PRO A 1 283 ? 0.539 -3.173 -21.767 1.00 77.00 283 PRO A N 1
ATOM 2180 C CA . PRO A 1 283 ? 0.047 -4.339 -22.476 1.00 77.00 283 PRO A CA 1
ATOM 2181 C C . PRO A 1 283 ? -1.435 -4.152 -22.812 1.00 77.00 283 PRO A C 1
ATOM 218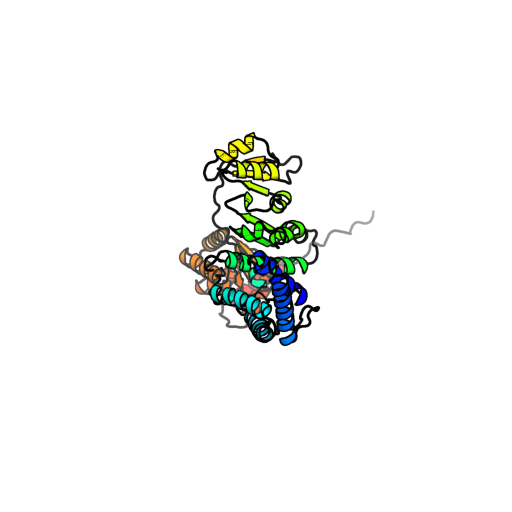3 O O . PRO A 1 283 ? -2.237 -3.743 -21.970 1.00 77.00 283 PRO A O 1
ATOM 2186 N N . VAL A 1 284 ? -1.803 -4.463 -24.048 1.00 82.38 284 VAL A N 1
ATOM 2187 C CA . VAL A 1 284 ? -3.181 -4.643 -24.492 1.00 82.38 284 VAL A CA 1
ATOM 2188 C C . VAL A 1 284 ? -3.509 -6.129 -24.507 1.00 82.38 284 VAL A C 1
ATOM 2190 O O . VAL A 1 284 ? -2.702 -6.964 -24.917 1.00 82.38 284 VAL A O 1
ATOM 2193 N N . ARG A 1 285 ? -4.712 -6.461 -24.047 1.00 83.88 285 ARG A N 1
ATOM 2194 C CA . ARG A 1 285 ? -5.185 -7.833 -23.929 1.00 83.88 285 ARG A CA 1
ATOM 2195 C C . ARG A 1 285 ? -6.372 -8.086 -24.843 1.00 83.88 285 ARG A C 1
ATOM 2197 O O . ARG A 1 285 ? -7.347 -7.336 -24.815 1.00 83.88 285 ARG A O 1
ATOM 2204 N N . ILE A 1 286 ? -6.315 -9.161 -25.621 1.00 83.88 286 ILE A N 1
ATOM 2205 C CA . ILE A 1 286 ? -7.426 -9.625 -26.454 1.00 83.88 286 ILE A CA 1
ATOM 2206 C C . ILE A 1 286 ? -7.893 -10.973 -25.920 1.00 83.88 286 ILE A C 1
ATOM 2208 O O . ILE A 1 286 ? -7.128 -11.934 -25.901 1.00 83.88 286 ILE A O 1
ATOM 2212 N N . SER A 1 287 ? -9.155 -11.049 -25.505 1.00 82.81 287 SER A N 1
ATOM 2213 C CA . SER A 1 287 ? -9.739 -12.263 -24.924 1.00 82.81 287 SER A CA 1
ATOM 2214 C C . SER A 1 287 ? -10.976 -12.720 -25.694 1.00 82.81 287 SER A C 1
ATOM 2216 O O . SER A 1 287 ? -11.730 -11.893 -26.184 1.00 82.81 287 SER A O 1
ATOM 2218 N N . GLY A 1 288 ? -11.201 -14.026 -25.849 1.00 75.88 288 GLY A N 1
ATOM 2219 C CA . GLY A 1 288 ? -12.405 -14.535 -26.526 1.00 75.88 288 GLY A CA 1
ATOM 2220 C C . GLY A 1 288 ? -12.277 -15.984 -26.988 1.00 75.88 288 GLY A C 1
ATOM 2221 O O . GLY A 1 288 ? -11.219 -16.406 -27.430 1.00 75.88 288 GLY A O 1
ATOM 2222 N N . GLY A 1 289 ? -13.344 -16.784 -26.875 1.00 62.41 289 GLY A N 1
ATOM 2223 C CA . GLY A 1 289 ? -13.340 -18.181 -27.351 1.00 62.41 289 GLY A CA 1
ATOM 2224 C C . GLY A 1 289 ? -12.303 -19.105 -26.686 1.00 62.41 289 GLY A C 1
ATOM 2225 O O . GLY A 1 289 ? -11.957 -20.134 -27.255 1.00 62.41 289 GLY A O 1
ATOM 2226 N N . GLY A 1 290 ? -11.807 -18.748 -25.495 1.00 65.19 290 GLY A N 1
ATOM 2227 C CA . GLY A 1 290 ? -10.717 -19.454 -24.802 1.00 65.19 290 GLY A CA 1
ATOM 2228 C C . GLY A 1 290 ? -9.323 -18.858 -25.034 1.00 65.19 290 GLY A C 1
ATOM 2229 O O . GLY A 1 290 ? -8.392 -19.262 -24.348 1.00 65.19 290 GLY A O 1
ATOM 2230 N N . MET A 1 291 ? -9.202 -17.879 -25.933 1.00 76.06 291 MET A N 1
ATOM 2231 C CA . MET A 1 291 ? -7.992 -17.094 -26.189 1.00 76.06 291 MET A CA 1
ATOM 2232 C C . MET A 1 291 ? -7.775 -16.038 -25.096 1.00 76.06 291 MET A C 1
ATOM 2234 O O . MET A 1 291 ? -8.736 -15.371 -24.697 1.00 76.06 291 MET A O 1
ATOM 2238 N N . ASP A 1 292 ? -6.523 -15.846 -24.675 1.00 78.75 292 ASP A N 1
ATOM 2239 C CA . ASP A 1 292 ? -6.060 -14.705 -23.871 1.00 78.75 292 ASP A CA 1
ATOM 2240 C C . ASP A 1 292 ? -4.671 -14.281 -24.375 1.00 78.75 292 ASP A C 1
ATOM 2242 O O . ASP A 1 292 ? -3.663 -14.914 -24.061 1.00 78.75 292 ASP A O 1
ATOM 2246 N N . ILE A 1 293 ? -4.634 -13.263 -25.237 1.00 80.75 293 ILE A N 1
ATOM 2247 C CA . ILE A 1 293 ? -3.407 -12.735 -25.845 1.00 80.75 293 ILE A CA 1
ATOM 2248 C C . ILE A 1 293 ? -3.049 -11.426 -25.160 1.00 80.75 293 ILE A C 1
ATOM 2250 O O . ILE A 1 293 ? -3.880 -10.524 -25.101 1.00 80.75 293 ILE A O 1
ATOM 2254 N N . GLU A 1 294 ? -1.804 -11.299 -24.714 1.00 82.12 294 GLU A N 1
ATOM 2255 C CA . GLU A 1 294 ? -1.258 -10.087 -24.107 1.00 82.12 294 GLU A CA 1
ATOM 2256 C C . GLU A 1 294 ? -0.057 -9.601 -24.922 1.00 82.12 294 GLU A C 1
ATOM 2258 O O . GLU A 1 294 ? 0.893 -10.355 -25.128 1.00 82.12 294 GLU A O 1
ATOM 2263 N N . ILE A 1 295 ? -0.129 -8.368 -25.430 1.00 82.38 295 ILE A N 1
ATOM 2264 C CA . ILE A 1 295 ? 0.876 -7.772 -26.326 1.00 82.38 295 ILE A CA 1
ATOM 2265 C C . ILE A 1 295 ? 1.121 -6.325 -25.914 1.00 82.38 295 ILE A C 1
ATOM 2267 O O . ILE A 1 295 ? 0.187 -5.617 -25.554 1.00 82.38 295 ILE A O 1
ATOM 2271 N N . GLU A 1 296 ? 2.361 -5.852 -25.989 1.00 81.69 296 GLU A N 1
ATOM 2272 C CA . GLU A 1 296 ? 2.705 -4.459 -25.683 1.00 81.69 296 GLU A CA 1
ATOM 2273 C C . GLU A 1 296 ? 2.032 -3.478 -26.654 1.00 81.69 296 GLU A C 1
ATOM 2275 O O . GLU A 1 296 ? 1.957 -3.738 -27.853 1.00 81.69 296 GLU A O 1
ATOM 2280 N N . LYS A 1 297 ? 1.562 -2.320 -26.175 1.00 81.81 297 LYS A N 1
ATOM 2281 C CA . LYS A 1 297 ? 0.892 -1.299 -27.001 1.00 81.81 297 LYS A CA 1
ATOM 2282 C C . LYS A 1 297 ? 1.730 -0.882 -28.211 1.00 81.81 297 LYS A C 1
ATOM 2284 O O . LYS A 1 297 ? 1.180 -0.742 -29.301 1.00 81.81 297 LYS A O 1
ATOM 2289 N N . GLU A 1 298 ? 3.038 -0.713 -28.052 1.00 79.75 298 GLU A N 1
ATOM 2290 C CA . GLU A 1 298 ? 3.965 -0.356 -29.130 1.00 79.75 298 GLU A CA 1
ATOM 2291 C C . GLU A 1 298 ? 4.148 -1.501 -30.133 1.00 79.75 298 GLU A C 1
ATOM 2293 O O . GLU A 1 298 ? 4.275 -1.269 -31.338 1.00 79.75 298 GLU A O 1
ATOM 2298 N N . GLU A 1 299 ? 4.168 -2.749 -29.663 1.00 83.00 299 GLU A N 1
ATOM 2299 C CA . GLU A 1 299 ? 4.189 -3.923 -30.536 1.00 83.00 299 GLU A CA 1
ATOM 2300 C C . GLU A 1 299 ? 2.862 -4.068 -31.288 1.00 83.00 299 GLU A C 1
ATOM 2302 O O . GLU A 1 299 ? 2.865 -4.253 -32.503 1.00 83.00 299 GLU A O 1
ATOM 2307 N N . MET A 1 300 ? 1.732 -3.885 -30.605 1.00 85.12 300 MET A N 1
ATOM 2308 C CA . MET A 1 300 ? 0.403 -3.872 -31.207 1.00 85.12 300 MET A CA 1
ATOM 2309 C C . MET A 1 300 ? 0.301 -2.788 -32.279 1.00 85.12 300 MET A C 1
ATOM 2311 O O . MET A 1 300 ? -0.163 -3.054 -33.383 1.00 85.12 300 MET A O 1
ATOM 2315 N N . MET A 1 301 ? 0.771 -1.574 -31.988 1.00 84.00 301 MET A N 1
ATOM 2316 C CA . MET A 1 301 ? 0.771 -0.467 -32.941 1.00 84.00 301 MET A CA 1
ATOM 2317 C C . MET A 1 301 ? 1.612 -0.806 -34.177 1.00 84.00 301 MET A C 1
ATOM 2319 O O . MET A 1 301 ? 1.149 -0.618 -35.300 1.00 84.00 301 MET A O 1
ATOM 2323 N N . ARG A 1 302 ? 2.806 -1.386 -33.988 1.00 84.56 302 ARG A N 1
ATOM 2324 C CA . ARG A 1 302 ? 3.646 -1.866 -35.097 1.00 84.56 302 ARG A CA 1
ATOM 2325 C C . ARG A 1 302 ? 2.945 -2.941 -35.928 1.00 84.56 302 ARG A C 1
ATOM 2327 O O . ARG A 1 302 ? 2.982 -2.849 -37.151 1.00 84.56 302 ARG A O 1
ATOM 2334 N N . LYS A 1 303 ? 2.277 -3.906 -35.287 1.00 85.06 303 LYS A N 1
ATOM 2335 C CA . LYS A 1 303 ? 1.537 -4.980 -35.970 1.00 85.06 303 LYS A CA 1
ATOM 2336 C C . LYS A 1 303 ? 0.310 -4.467 -36.728 1.00 85.06 303 LYS A C 1
ATOM 2338 O O . LYS A 1 303 ? 0.047 -4.916 -37.837 1.00 85.06 303 LYS A O 1
ATOM 2343 N N . LEU A 1 304 ? -0.413 -3.491 -36.178 1.00 86.25 304 LEU A N 1
ATOM 2344 C CA . LEU A 1 304 ? -1.546 -2.849 -36.856 1.00 86.25 304 LEU A CA 1
ATOM 2345 C C . LEU A 1 304 ? -1.087 -2.081 -38.106 1.00 86.25 304 LEU A C 1
ATOM 2347 O O . LEU A 1 304 ? -1.701 -2.202 -39.165 1.00 86.25 304 LEU A O 1
ATOM 2351 N N . LEU A 1 305 ? 0.030 -1.353 -38.009 1.00 85.31 305 LEU A N 1
ATOM 2352 C CA . LEU A 1 305 ? 0.618 -0.644 -39.147 1.00 85.31 305 LEU A CA 1
ATOM 2353 C C . LEU A 1 305 ? 1.157 -1.613 -40.212 1.00 85.31 305 LEU A C 1
ATOM 2355 O O . LEU A 1 305 ? 0.904 -1.406 -41.397 1.00 85.31 305 LEU A O 1
ATOM 2359 N N . SER A 1 306 ? 1.846 -2.696 -39.822 1.00 83.06 306 SER A N 1
ATOM 2360 C CA . SER A 1 306 ? 2.340 -3.707 -40.776 1.00 83.06 306 SER A CA 1
ATOM 2361 C C . SER A 1 306 ? 1.216 -4.468 -41.475 1.00 83.06 306 SER A C 1
ATOM 2363 O O . SER A 1 306 ? 1.382 -4.912 -42.606 1.00 83.06 306 SER A O 1
ATOM 2365 N N . PHE A 1 307 ? 0.065 -4.588 -40.816 1.00 83.75 307 PHE A N 1
ATOM 2366 C CA . PHE A 1 307 ? -1.147 -5.184 -41.364 1.00 83.75 307 PHE A CA 1
ATOM 2367 C C . PHE A 1 307 ? -1.883 -4.269 -42.366 1.00 83.75 307 PHE A C 1
ATOM 2369 O O . PHE A 1 307 ? -2.780 -4.719 -43.078 1.00 83.75 307 PHE A O 1
ATOM 2376 N N . GLY A 1 308 ? -1.489 -2.993 -42.466 1.00 82.62 308 GLY A N 1
ATOM 2377 C CA . GLY A 1 308 ? -2.011 -2.049 -43.457 1.00 82.62 308 GLY A CA 1
ATOM 2378 C C . GLY A 1 308 ? -3.056 -1.063 -42.933 1.00 82.62 308 GLY A C 1
ATOM 2379 O O . GLY A 1 308 ? -3.695 -0.385 -43.737 1.00 82.62 308 GLY A O 1
ATOM 2380 N N . LEU A 1 309 ? -3.235 -0.951 -41.612 1.00 86.12 309 LEU A N 1
ATOM 2381 C CA . LEU A 1 309 ? -4.050 0.115 -41.023 1.00 86.12 309 LEU A CA 1
ATOM 2382 C C . LEU A 1 309 ? -3.293 1.447 -41.048 1.00 86.12 309 LEU A C 1
ATOM 2384 O O . LEU A 1 309 ? -2.078 1.506 -40.876 1.00 86.12 309 LEU A O 1
ATOM 2388 N N . THR A 1 310 ? -4.025 2.548 -41.204 1.00 87.44 310 THR A N 1
ATOM 2389 C CA . THR A 1 310 ? -3.446 3.895 -41.080 1.00 87.44 310 THR A CA 1
ATOM 2390 C C . THR A 1 310 ? -3.141 4.239 -39.617 1.00 87.44 310 THR A C 1
ATOM 2392 O O . THR A 1 310 ? -3.735 3.672 -38.695 1.00 87.44 310 THR A O 1
ATOM 2395 N N . GLU A 1 311 ? -2.267 5.224 -39.375 1.00 85.50 311 GLU A N 1
ATOM 2396 C CA . GLU A 1 311 ? -1.983 5.721 -38.014 1.00 85.50 311 GLU A CA 1
ATOM 2397 C C . GLU A 1 311 ? -3.254 6.182 -37.284 1.00 85.50 311 GLU A C 1
ATOM 2399 O O . GLU A 1 311 ? -3.400 5.947 -36.083 1.00 85.50 311 GLU A O 1
ATOM 2404 N N . LYS A 1 312 ? -4.208 6.784 -38.010 1.00 86.62 312 LYS A N 1
ATOM 2405 C CA . LYS A 1 312 ? -5.499 7.217 -37.452 1.00 86.62 312 LYS A CA 1
ATOM 2406 C C . LYS A 1 312 ? -6.336 6.028 -36.979 1.00 86.62 312 LYS A C 1
ATOM 2408 O O . LYS A 1 312 ? -6.766 6.018 -35.832 1.00 86.62 312 LYS A O 1
ATOM 2413 N N . GLN A 1 313 ? -6.505 5.008 -37.822 1.00 86.81 313 GLN A N 1
ATOM 2414 C CA . GLN A 1 313 ? -7.269 3.800 -37.475 1.00 86.81 313 GLN A CA 1
ATOM 2415 C C . GLN A 1 313 ? -6.604 3.015 -36.335 1.00 86.81 313 GLN A C 1
ATOM 2417 O O . GLN A 1 313 ? -7.272 2.587 -35.397 1.00 86.81 313 GLN A O 1
ATOM 2422 N N . SER A 1 314 ? -5.276 2.886 -36.368 1.00 85.75 314 SER A N 1
ATOM 2423 C CA . SER A 1 314 ? -4.507 2.227 -35.304 1.00 85.75 314 SER A CA 1
ATOM 2424 C C . SER A 1 314 ? -4.661 2.956 -33.964 1.00 85.75 314 SER A C 1
ATOM 2426 O O . SER A 1 314 ? -4.862 2.322 -32.928 1.00 85.75 314 SER A O 1
ATOM 2428 N N . SER A 1 315 ? -4.647 4.292 -33.983 1.00 84.88 315 SER A N 1
ATOM 2429 C CA . SER A 1 315 ? -4.883 5.115 -32.791 1.00 84.88 315 SER A CA 1
ATOM 2430 C C . SER A 1 315 ? -6.308 4.964 -32.250 1.00 84.88 315 SER A C 1
ATOM 2432 O O . SER A 1 315 ? -6.494 4.916 -31.037 1.00 84.88 315 SER A O 1
ATOM 2434 N N . GLU A 1 316 ? -7.314 4.840 -33.120 1.00 86.25 316 GLU A N 1
ATOM 2435 C CA . GLU A 1 316 ? -8.706 4.603 -32.710 1.00 86.25 316 GLU A CA 1
ATOM 2436 C C . GLU A 1 316 ? -8.898 3.233 -32.048 1.00 86.25 316 GLU A C 1
ATOM 2438 O O . GLU A 1 316 ? -9.567 3.136 -31.018 1.00 86.25 316 GLU A O 1
ATOM 2443 N N . ILE A 1 317 ? -8.265 2.186 -32.585 1.00 85.19 317 ILE A N 1
ATOM 2444 C CA . ILE A 1 317 ? -8.273 0.847 -31.980 1.00 85.19 317 ILE A CA 1
ATOM 2445 C C . ILE A 1 317 ? -7.648 0.896 -30.583 1.00 85.19 317 ILE A C 1
ATOM 2447 O O . ILE A 1 317 ? -8.242 0.408 -29.621 1.00 85.19 317 ILE A O 1
ATOM 2451 N N . LEU A 1 318 ? -6.478 1.526 -30.444 1.00 84.56 318 LEU A N 1
ATOM 2452 C CA . LEU A 1 318 ? -5.807 1.676 -29.150 1.00 84.56 318 LEU A CA 1
ATOM 2453 C C . LEU A 1 318 ? -6.626 2.514 -28.158 1.00 84.56 318 LEU A C 1
ATOM 2455 O O . LEU A 1 318 ? -6.673 2.181 -26.974 1.00 84.56 318 LEU A O 1
ATOM 2459 N N . ALA A 1 319 ? -7.337 3.542 -28.625 1.00 83.19 319 ALA A N 1
ATOM 2460 C CA . ALA A 1 319 ? -8.251 4.313 -27.784 1.00 83.19 319 ALA A CA 1
ATOM 2461 C C . ALA A 1 319 ? -9.435 3.465 -27.276 1.00 83.19 319 ALA A C 1
ATOM 2463 O O . ALA A 1 319 ? -9.887 3.649 -26.144 1.00 83.19 319 ALA A O 1
ATOM 2464 N N . GLU A 1 320 ? -9.933 2.511 -28.069 1.00 83.06 320 GLU A N 1
ATOM 2465 C CA . GLU A 1 320 ? -10.945 1.549 -27.610 1.00 83.06 320 GLU A CA 1
ATOM 2466 C C . GLU A 1 320 ? -10.398 0.572 -26.559 1.00 83.06 320 GLU A C 1
ATOM 2468 O O . GLU A 1 320 ? -11.109 0.269 -25.596 1.00 83.06 320 GLU A O 1
ATOM 2473 N N . PHE A 1 321 ? -9.135 0.139 -26.674 1.00 83.19 321 PHE A N 1
ATOM 2474 C CA . PHE A 1 321 ? -8.465 -0.604 -25.599 1.00 83.19 321 PHE A CA 1
ATOM 2475 C C . PHE A 1 321 ? -8.396 0.234 -24.316 1.00 83.19 321 PHE A C 1
ATOM 2477 O O . PHE A 1 321 ? -8.809 -0.236 -23.257 1.00 83.19 321 PHE A O 1
ATOM 2484 N N . GLU A 1 322 ? -7.955 1.491 -24.395 1.00 78.44 322 GLU A N 1
ATOM 2485 C CA . GLU A 1 322 ? -7.854 2.387 -23.232 1.00 78.44 322 GLU A CA 1
ATOM 2486 C C . GLU A 1 322 ? -9.206 2.603 -22.534 1.00 78.44 322 GLU A C 1
ATOM 2488 O O . GLU A 1 322 ? -9.298 2.519 -21.307 1.00 78.44 322 GLU A O 1
ATOM 2493 N N . ARG A 1 323 ? -10.287 2.795 -23.302 1.00 78.88 323 ARG A N 1
ATOM 2494 C CA . ARG A 1 323 ? -11.654 2.937 -22.766 1.00 78.88 323 ARG A CA 1
ATOM 2495 C C . ARG A 1 323 ? -12.140 1.706 -22.004 1.00 78.88 323 ARG A C 1
ATOM 2497 O O . ARG A 1 323 ? -13.027 1.827 -21.159 1.00 78.88 323 ARG A O 1
ATOM 2504 N N . ARG A 1 324 ? -11.589 0.529 -22.301 1.00 75.19 324 ARG A N 1
ATOM 2505 C CA . ARG A 1 324 ? -12.002 -0.762 -21.734 1.00 75.19 324 ARG A CA 1
ATOM 2506 C C . ARG A 1 324 ? -10.951 -1.365 -20.802 1.00 75.19 324 ARG A C 1
ATOM 2508 O O . ARG A 1 324 ? -10.904 -2.579 -20.633 1.00 75.19 324 ARG A O 1
ATOM 2515 N N . ASN A 1 325 ? -10.140 -0.522 -20.156 1.00 73.50 325 ASN A N 1
ATOM 2516 C CA . ASN A 1 325 ? -9.067 -0.944 -19.246 1.00 73.50 325 ASN A CA 1
ATOM 2517 C C . ASN A 1 325 ? -8.056 -1.895 -19.913 1.00 73.50 325 ASN A C 1
ATOM 2519 O O . ASN A 1 325 ? -7.663 -2.899 -19.324 1.00 73.50 325 ASN A O 1
ATOM 2523 N N . PHE A 1 326 ? -7.649 -1.579 -21.143 1.00 79.88 326 PHE A N 1
ATOM 2524 C CA . PHE A 1 326 ? -6.664 -2.322 -21.934 1.00 79.88 326 PHE A CA 1
ATOM 2525 C C . PHE A 1 326 ? -7.053 -3.771 -22.253 1.00 79.88 326 PHE A C 1
ATOM 2527 O O . PHE A 1 326 ? -6.198 -4.558 -22.641 1.00 79.88 326 PHE A O 1
ATOM 2534 N N . SER A 1 327 ? -8.336 -4.128 -22.144 1.00 82.19 327 SER A N 1
ATOM 2535 C CA . SER A 1 327 ? -8.843 -5.457 -22.487 1.00 82.19 327 SER A CA 1
ATOM 2536 C C . SER A 1 327 ? -10.009 -5.368 -23.465 1.00 82.19 327 SER A C 1
ATOM 2538 O O . SER A 1 327 ? -10.960 -4.608 -23.258 1.00 82.19 327 SER A O 1
ATOM 2540 N N . LEU A 1 328 ? -9.945 -6.143 -24.546 1.00 84.38 328 LEU A N 1
ATOM 2541 C CA . LEU A 1 328 ? -10.953 -6.151 -25.598 1.00 84.38 328 LEU A CA 1
ATOM 2542 C C . LEU A 1 328 ? -11.338 -7.585 -25.974 1.00 84.38 328 LEU A C 1
ATOM 2544 O O . LEU A 1 328 ? -10.516 -8.499 -25.949 1.00 84.38 328 LEU A O 1
ATOM 2548 N N . ASP A 1 329 ? -12.612 -7.785 -26.305 1.00 83.94 329 ASP A N 1
ATOM 2549 C CA . ASP A 1 329 ? -13.099 -9.086 -26.759 1.00 83.94 329 ASP A CA 1
ATOM 2550 C C . ASP A 1 329 ? -12.687 -9.333 -28.221 1.00 83.94 329 ASP A C 1
ATOM 2552 O O . ASP A 1 329 ? -12.822 -8.437 -29.055 1.00 83.94 329 ASP A O 1
ATOM 2556 N N . ALA A 1 330 ? -12.219 -10.534 -28.558 1.00 83.31 330 ALA A N 1
ATOM 2557 C CA . ALA A 1 330 ? -11.745 -10.889 -29.899 1.00 83.31 330 ALA A CA 1
ATOM 2558 C C . ALA A 1 330 ? -12.809 -10.665 -30.987 1.00 83.31 330 ALA A C 1
ATOM 2560 O O . ALA A 1 330 ? -12.496 -10.252 -32.110 1.00 83.31 330 ALA A O 1
ATOM 2561 N N . GLY A 1 331 ? -14.081 -10.878 -30.648 1.00 79.69 331 GLY A N 1
ATOM 2562 C CA . GLY A 1 331 ? -15.192 -10.598 -31.540 1.00 79.69 331 GLY A CA 1
ATOM 2563 C C . GLY A 1 331 ? -15.352 -9.102 -31.801 1.00 79.69 331 GLY A C 1
ATOM 2564 O O . GLY A 1 331 ? -15.470 -8.678 -32.951 1.00 79.69 331 GLY A O 1
ATOM 2565 N N . ARG A 1 332 ? -15.272 -8.279 -30.751 1.00 82.19 332 ARG A N 1
ATOM 2566 C CA . ARG A 1 332 ? -15.330 -6.814 -30.882 1.00 82.19 332 ARG A CA 1
ATOM 2567 C C . ARG A 1 332 ? -14.115 -6.244 -31.613 1.00 82.19 332 ARG A C 1
ATOM 2569 O O . ARG A 1 332 ? -14.254 -5.282 -32.362 1.00 82.19 332 ARG A O 1
ATOM 2576 N N . PHE A 1 333 ? -12.941 -6.833 -31.407 1.00 85.62 333 PHE A N 1
ATOM 2577 C CA . PHE A 1 333 ? -11.724 -6.465 -32.127 1.00 85.62 333 PHE A CA 1
ATOM 2578 C C . PHE A 1 333 ? -11.908 -6.680 -33.633 1.00 85.62 333 PHE A C 1
ATOM 2580 O O . PHE A 1 333 ? -11.596 -5.802 -34.432 1.00 85.62 333 PHE A O 1
ATOM 2587 N N . SER A 1 334 ? -12.525 -7.804 -34.005 1.00 83.19 334 SER A N 1
ATOM 2588 C CA . SER A 1 334 ? -12.867 -8.115 -35.395 1.00 83.19 334 SER A CA 1
ATOM 2589 C C . SER A 1 334 ? -13.888 -7.135 -35.982 1.00 83.19 334 SER A C 1
ATOM 2591 O O . SER A 1 334 ? -13.700 -6.668 -37.099 1.00 83.19 334 SER A O 1
ATOM 2593 N N . GLU A 1 335 ? -14.922 -6.756 -35.222 1.00 83.69 335 GLU A N 1
ATOM 2594 C CA . GLU A 1 335 ? -15.911 -5.751 -35.652 1.00 83.69 335 GLU A CA 1
ATOM 2595 C C . GLU A 1 335 ? -15.279 -4.376 -35.925 1.00 83.69 335 GLU A C 1
ATOM 2597 O O . GLU A 1 335 ? -15.690 -3.678 -36.852 1.00 83.69 335 GLU A O 1
ATOM 2602 N N . LEU A 1 336 ? -14.282 -3.969 -35.129 1.00 84.56 336 LEU A N 1
ATOM 2603 C CA . LEU A 1 336 ? -13.562 -2.713 -35.354 1.00 84.56 336 LEU A CA 1
ATOM 2604 C C . LEU A 1 336 ? -12.769 -2.758 -36.666 1.00 84.56 336 LEU A C 1
ATOM 2606 O O . LEU A 1 336 ? -12.831 -1.811 -37.444 1.00 84.56 336 LEU A O 1
ATOM 2610 N N . LEU A 1 337 ? -12.085 -3.871 -36.945 1.00 84.12 337 LEU A N 1
ATOM 2611 C CA . LEU A 1 337 ? -11.361 -4.070 -38.204 1.00 84.12 337 LEU A CA 1
ATOM 2612 C C . LEU A 1 337 ? -12.306 -4.083 -39.417 1.00 84.12 337 LEU A C 1
ATOM 2614 O O . LEU A 1 337 ? -12.003 -3.442 -40.426 1.00 84.12 337 LEU A O 1
ATOM 2618 N N . GLU A 1 338 ? -13.472 -4.728 -39.296 1.00 83.00 338 GLU A N 1
ATOM 2619 C CA . GLU A 1 338 ? -14.533 -4.700 -40.315 1.00 83.00 338 GLU A CA 1
ATOM 2620 C C . GLU A 1 338 ? -15.019 -3.271 -40.589 1.00 83.00 338 GLU A C 1
ATOM 2622 O O . GLU A 1 338 ? -15.161 -2.877 -41.748 1.00 83.00 338 GLU A O 1
ATOM 2627 N N . GLY A 1 339 ? -15.201 -2.463 -39.539 1.00 80.69 339 GLY A N 1
ATOM 2628 C CA . GLY A 1 339 ? -15.578 -1.052 -39.653 1.00 80.69 339 GLY A CA 1
ATOM 2629 C C . GLY A 1 339 ? -14.556 -0.188 -40.402 1.00 80.69 339 GLY A C 1
ATOM 2630 O O . GLY A 1 339 ? -14.929 0.813 -41.011 1.00 80.69 339 GLY A O 1
ATOM 2631 N N . PHE A 1 340 ? -13.286 -0.596 -40.415 1.00 83.81 340 PHE A N 1
ATOM 2632 C CA . PHE A 1 340 ? -12.207 0.068 -41.151 1.00 83.81 340 PHE A CA 1
ATOM 2633 C C . PHE A 1 340 ? -11.997 -0.461 -42.575 1.00 83.81 340 PHE A C 1
ATOM 2635 O O . PHE A 1 340 ? -11.113 0.029 -43.276 1.00 83.81 340 PHE A O 1
ATOM 2642 N N . GLY A 1 341 ? -12.824 -1.412 -43.023 1.00 76.94 341 GLY A N 1
ATOM 2643 C CA . GLY A 1 341 ? -12.769 -1.983 -44.369 1.00 76.94 341 GLY A CA 1
ATOM 2644 C C . GLY A 1 341 ? -11.937 -3.263 -44.488 1.00 76.94 341 GLY A C 1
ATOM 2645 O O . GLY A 1 341 ? -11.730 -3.737 -45.604 1.00 76.94 341 GLY A O 1
ATOM 2646 N N . HIS A 1 342 ? -11.481 -3.850 -43.376 1.00 82.31 342 HIS A N 1
ATOM 2647 C CA . HIS A 1 342 ? -10.779 -5.136 -43.381 1.00 82.31 342 HIS A CA 1
ATOM 2648 C C . HIS A 1 342 ? -11.764 -6.289 -43.161 1.00 82.31 342 HIS A C 1
ATOM 2650 O O . HIS A 1 342 ? -12.479 -6.335 -42.166 1.00 82.31 342 HIS A O 1
ATOM 2656 N N . GLY A 1 343 ? -11.806 -7.249 -44.086 1.00 77.69 343 GLY A N 1
ATOM 2657 C CA . GLY A 1 343 ? -12.707 -8.399 -43.980 1.00 77.69 343 GLY A CA 1
ATOM 2658 C C . GLY A 1 343 ? -12.336 -9.370 -42.850 1.00 77.69 343 GLY A C 1
ATOM 2659 O O . GLY A 1 343 ? -11.227 -9.353 -42.314 1.00 77.69 343 GLY A O 1
ATOM 2660 N N . ARG A 1 344 ? -13.249 -10.299 -42.539 1.00 74.50 344 ARG A N 1
ATOM 2661 C CA . ARG A 1 344 ? -13.055 -11.339 -41.504 1.00 74.50 344 ARG A CA 1
ATOM 2662 C C . ARG A 1 344 ? -11.792 -12.172 -41.693 1.00 74.50 344 ARG A C 1
ATOM 2664 O O . ARG A 1 344 ? -11.118 -12.470 -40.716 1.00 74.50 344 ARG A O 1
ATOM 2671 N N . ALA A 1 345 ? -11.458 -12.527 -42.934 1.00 76.31 345 ALA A N 1
ATOM 2672 C CA . ALA A 1 345 ? -10.244 -13.283 -43.243 1.00 76.31 345 ALA A CA 1
ATOM 2673 C C . ALA A 1 345 ? -8.980 -12.525 -42.803 1.00 76.31 345 ALA A C 1
ATOM 2675 O O . ALA A 1 345 ? -8.073 -13.102 -42.206 1.00 76.31 345 ALA A O 1
ATOM 2676 N N . SER A 1 346 ? -8.962 -11.208 -43.013 1.00 79.25 346 SER A N 1
ATOM 2677 C CA . SER A 1 346 ? -7.876 -10.337 -42.582 1.00 79.25 346 SER A CA 1
ATOM 2678 C C . SER A 1 346 ? -7.818 -10.262 -41.048 1.00 79.25 346 SER A C 1
ATOM 2680 O O . SER A 1 346 ? -6.742 -10.410 -40.475 1.00 79.25 346 SER A O 1
ATOM 2682 N N . ALA A 1 347 ? -8.958 -10.116 -40.363 1.00 80.12 347 ALA A N 1
ATOM 2683 C CA . ALA A 1 347 ? -9.009 -10.112 -38.896 1.00 80.12 347 ALA A CA 1
ATOM 2684 C C . ALA A 1 347 ? -8.498 -11.430 -38.277 1.00 80.12 347 ALA A C 1
ATOM 2686 O O . ALA A 1 347 ? -7.728 -11.406 -37.316 1.00 80.12 347 ALA A O 1
ATOM 2687 N N . ILE A 1 348 ? -8.853 -12.575 -38.872 1.00 81.31 348 ILE A N 1
ATOM 2688 C CA . ILE A 1 348 ? -8.346 -13.900 -38.480 1.00 81.31 348 ILE A CA 1
ATOM 2689 C C . ILE A 1 348 ? -6.827 -13.980 -38.673 1.00 81.31 348 ILE A C 1
ATOM 2691 O O . ILE A 1 348 ? -6.131 -14.494 -37.798 1.00 81.31 348 ILE A O 1
ATOM 2695 N N . SER A 1 349 ? -6.310 -13.464 -39.794 1.00 81.19 349 SER A N 1
ATOM 2696 C CA . SER A 1 349 ? -4.870 -13.434 -40.073 1.00 81.19 349 SER A CA 1
ATOM 2697 C C . SER A 1 349 ? -4.112 -12.609 -39.035 1.00 81.19 349 SER A C 1
ATOM 2699 O O . SER A 1 349 ? -3.109 -13.075 -38.501 1.00 81.19 349 SER A O 1
ATOM 2701 N N . LEU A 1 350 ? -4.625 -11.426 -38.682 1.00 82.69 350 LEU A N 1
ATOM 2702 C CA . LEU A 1 350 ? -4.018 -10.593 -37.648 1.00 82.69 350 LEU A CA 1
ATOM 2703 C C . LEU A 1 350 ? -4.044 -11.296 -36.287 1.00 82.69 350 LEU A C 1
ATOM 2705 O O . LEU A 1 350 ? -3.017 -11.385 -35.629 1.00 82.69 350 LEU A O 1
ATOM 2709 N N . LEU A 1 351 ? -5.179 -11.865 -35.869 1.00 82.44 351 LEU A N 1
ATOM 2710 C CA . LEU A 1 351 ? -5.255 -12.605 -34.603 1.00 82.44 351 LEU A CA 1
ATOM 2711 C C . LEU A 1 351 ? -4.290 -13.804 -34.567 1.00 82.44 351 LEU A C 1
ATOM 2713 O O . LEU A 1 351 ? -3.690 -14.078 -33.528 1.00 82.44 351 LEU A O 1
ATOM 2717 N N . ARG A 1 352 ? -4.078 -14.479 -35.702 1.00 82.69 352 ARG A N 1
ATOM 2718 C CA . ARG A 1 352 ? -3.079 -15.548 -35.841 1.00 82.69 352 ARG A CA 1
ATOM 2719 C C . ARG A 1 352 ? -1.653 -15.018 -35.653 1.00 82.69 352 ARG A C 1
ATOM 2721 O O . ARG A 1 352 ? -0.883 -15.617 -34.909 1.00 82.69 352 ARG A O 1
ATOM 2728 N N . GLU A 1 353 ? -1.309 -13.883 -36.259 1.00 81.12 353 GLU A N 1
ATOM 2729 C CA . GLU A 1 353 ? -0.008 -13.213 -36.068 1.00 81.12 353 GLU A CA 1
ATOM 2730 C C . GLU A 1 353 ? 0.204 -12.682 -34.641 1.00 81.12 353 GLU A C 1
ATOM 2732 O O . GLU A 1 353 ? 1.342 -12.514 -34.188 1.00 81.12 353 GLU A O 1
ATOM 2737 N N . LEU A 1 354 ? -0.885 -12.416 -33.921 1.00 82.19 354 LEU A N 1
ATOM 2738 C CA . LEU A 1 354 ? -0.882 -12.036 -32.509 1.00 82.19 354 LEU A CA 1
ATOM 2739 C C . LEU A 1 354 ? -0.767 -13.256 -31.569 1.00 82.19 354 LEU A C 1
ATOM 2741 O O . LEU A 1 354 ? -0.561 -13.074 -30.375 1.00 82.19 354 LEU A O 1
ATOM 2745 N N . GLY A 1 355 ? -0.825 -14.489 -32.088 1.00 76.94 355 GLY A N 1
ATOM 2746 C CA . GLY A 1 355 ? -0.596 -15.718 -31.317 1.00 76.94 355 GLY A CA 1
ATOM 2747 C C . GLY A 1 355 ? -1.847 -16.541 -30.994 1.00 76.94 355 GLY A C 1
ATOM 2748 O O . GLY A 1 355 ? -1.772 -17.433 -30.152 1.00 76.94 355 GLY A O 1
ATOM 2749 N N . ALA A 1 356 ? -2.984 -16.278 -31.646 1.00 78.19 356 ALA A N 1
ATOM 2750 C CA . ALA A 1 356 ? -4.218 -17.040 -31.445 1.00 78.19 356 ALA A CA 1
ATOM 2751 C C . ALA A 1 356 ? -4.118 -18.479 -31.979 1.00 78.19 356 ALA A C 1
ATOM 2753 O O . ALA A 1 356 ? -3.700 -18.704 -33.120 1.00 78.19 356 ALA A O 1
ATOM 2754 N N . GLY A 1 357 ? -4.577 -19.461 -31.196 1.00 76.25 357 GLY A N 1
ATOM 2755 C CA . GLY A 1 357 ? -4.674 -20.850 -31.643 1.00 76.25 357 GLY A CA 1
ATOM 2756 C C . GLY A 1 357 ? -5.850 -21.092 -32.600 1.00 76.25 357 GLY A C 1
ATOM 2757 O O . GLY A 1 357 ? -6.922 -20.504 -32.461 1.00 76.25 357 GLY A O 1
ATOM 2758 N N . GLU A 1 358 ? -5.712 -22.032 -33.544 1.00 72.25 358 GLU A N 1
ATOM 2759 C CA . GLU A 1 358 ? -6.776 -22.363 -34.519 1.00 72.25 358 GLU A CA 1
ATOM 2760 C C . GLU A 1 358 ? -8.109 -22.760 -33.856 1.00 72.25 358 GLU A C 1
ATOM 2762 O O . GLU A 1 358 ? -9.183 -22.378 -34.319 1.00 72.25 358 GLU A O 1
ATOM 2767 N N . LYS A 1 359 ? -8.054 -23.495 -32.737 1.00 72.31 359 LYS A N 1
ATOM 2768 C CA . LYS A 1 359 ? -9.248 -23.914 -31.980 1.00 72.31 359 LYS A CA 1
ATOM 2769 C C . LYS A 1 359 ? -9.977 -22.736 -31.330 1.00 72.31 359 LYS A C 1
ATOM 2771 O O . LYS A 1 359 ? -11.202 -22.754 -31.240 1.00 72.31 359 LYS A O 1
ATOM 2776 N N . GLU A 1 360 ? -9.230 -21.732 -30.891 1.00 74.25 360 GLU A N 1
ATOM 2777 C CA . GLU A 1 360 ? -9.752 -20.549 -30.206 1.00 74.25 360 GLU A CA 1
ATOM 2778 C C . GLU A 1 360 ? -10.401 -19.593 -31.211 1.00 74.25 360 GLU A C 1
ATOM 2780 O O . GLU A 1 360 ? -11.521 -19.133 -30.998 1.00 74.25 360 GLU A O 1
ATOM 2785 N N . LEU A 1 361 ? -9.761 -19.397 -32.371 1.00 72.12 361 LEU A N 1
ATOM 2786 C CA . LEU A 1 361 ? -10.321 -18.641 -33.494 1.00 72.12 361 LEU A CA 1
ATOM 2787 C C . LEU A 1 361 ? -11.663 -19.233 -33.949 1.00 72.12 361 LEU A C 1
ATOM 2789 O O . LEU A 1 361 ? -12.649 -18.511 -34.096 1.00 72.12 361 LEU A O 1
ATOM 2793 N N . LEU A 1 362 ? -11.748 -20.560 -34.096 1.00 71.38 362 LEU A N 1
ATOM 2794 C CA . LEU A 1 362 ? -13.003 -21.234 -34.444 1.00 71.38 362 LEU A CA 1
ATOM 2795 C C . LEU A 1 362 ? -14.104 -21.001 -33.396 1.00 71.38 362 LEU A C 1
ATOM 2797 O O . LEU A 1 362 ? -15.268 -20.824 -33.761 1.00 71.38 362 LEU A O 1
ATOM 2801 N N . ALA A 1 363 ? -13.764 -20.963 -32.106 1.00 70.50 363 ALA A N 1
ATOM 2802 C CA . ALA A 1 363 ? -14.719 -20.686 -31.033 1.00 70.50 363 ALA A CA 1
ATOM 2803 C C . ALA A 1 363 ? -15.218 -19.228 -31.051 1.00 70.50 363 ALA A C 1
ATOM 2805 O O . ALA A 1 363 ? -16.417 -18.990 -30.896 1.00 70.50 363 ALA A O 1
ATOM 2806 N N . VAL A 1 364 ? -14.333 -18.258 -31.312 1.00 71.00 364 VAL A N 1
ATOM 2807 C CA . VAL A 1 364 ? -14.704 -16.839 -31.454 1.00 71.00 364 VAL A CA 1
ATOM 2808 C C . VAL A 1 364 ? -15.675 -16.648 -32.624 1.00 71.00 364 VAL A C 1
ATOM 2810 O O . VAL A 1 364 ? -16.788 -16.157 -32.428 1.00 71.00 364 VAL A O 1
ATOM 2813 N N . TYR A 1 365 ? -15.323 -17.106 -33.829 1.00 72.25 365 TYR A N 1
ATOM 2814 C CA . TYR A 1 365 ? -16.118 -16.823 -35.032 1.00 72.25 365 TYR A CA 1
ATOM 2815 C C . TYR A 1 365 ? -17.364 -17.710 -35.194 1.00 72.25 365 TYR A C 1
ATOM 2817 O O . TYR A 1 365 ? -18.336 -17.293 -35.829 1.00 72.25 365 TYR A O 1
ATOM 2825 N N . SER A 1 366 ? -17.407 -18.896 -34.576 1.00 66.31 366 SER A N 1
ATOM 2826 C CA . SER A 1 366 ? -18.644 -19.697 -34.512 1.00 66.31 366 SER A CA 1
ATOM 2827 C C . SER A 1 366 ? -19.720 -19.039 -33.644 1.00 66.31 366 SER A C 1
ATOM 2829 O O . SER A 1 366 ? -20.903 -19.131 -33.970 1.00 66.31 366 SER A O 1
ATOM 2831 N N . SER A 1 367 ? -19.324 -18.316 -32.591 1.00 60.75 367 SER A N 1
ATOM 2832 C CA . SER A 1 367 ? -20.252 -17.583 -31.721 1.00 60.75 367 SER A CA 1
ATOM 2833 C C . SER A 1 367 ? -20.824 -16.308 -32.368 1.00 60.75 367 SER A C 1
ATOM 2835 O O . SER A 1 367 ? -21.958 -15.926 -32.077 1.00 60.75 367 SER A O 1
ATOM 2837 N N . GLN A 1 368 ? -20.090 -15.684 -33.299 1.00 58.19 368 GLN A N 1
ATOM 2838 C CA . GLN A 1 368 ? -20.512 -14.459 -33.995 1.00 58.19 368 GLN A CA 1
ATOM 2839 C C . GLN A 1 368 ? -21.456 -14.703 -35.185 1.00 58.19 368 GLN A C 1
ATOM 2841 O O . GLN A 1 368 ? -22.326 -13.875 -35.456 1.00 58.19 368 GLN A O 1
ATOM 2846 N N . ASN A 1 369 ? -21.367 -15.856 -35.860 1.00 52.56 369 ASN A N 1
ATOM 2847 C CA . ASN A 1 369 ? -22.210 -16.193 -37.021 1.00 52.56 369 ASN A CA 1
ATOM 2848 C C . ASN A 1 369 ? -23.720 -16.319 -36.719 1.00 52.56 369 ASN A C 1
ATOM 2850 O O . ASN A 1 369 ? -24.522 -16.417 -37.645 1.00 52.56 369 ASN A O 1
ATOM 2854 N N . GLY A 1 370 ? -24.139 -16.272 -35.449 1.00 46.75 370 GLY A N 1
ATOM 2855 C CA . GLY A 1 370 ? -25.554 -16.177 -35.071 1.00 46.75 370 GLY A CA 1
ATOM 2856 C C . GLY A 1 370 ? -26.188 -14.794 -35.297 1.00 46.75 370 GLY A C 1
ATOM 2857 O O . GLY A 1 370 ? -27.402 -14.659 -35.154 1.00 46.75 370 GLY A O 1
ATOM 2858 N N . ARG A 1 371 ? -25.404 -13.757 -35.635 1.00 39.59 371 ARG A N 1
ATOM 2859 C CA . ARG A 1 371 ? -25.884 -12.378 -35.834 1.00 39.59 371 ARG A CA 1
ATOM 2860 C C . ARG A 1 371 ? -25.344 -11.782 -37.142 1.00 39.59 371 ARG A C 1
ATOM 2862 O O . ARG A 1 371 ? -24.339 -11.090 -37.142 1.00 39.59 371 ARG A O 1
ATOM 2869 N N . GLY A 1 372 ? -26.051 -12.017 -38.249 1.00 36.78 372 GLY A N 1
ATOM 2870 C CA . GLY A 1 372 ? -25.886 -11.270 -39.508 1.00 36.78 372 GLY A CA 1
ATOM 2871 C C . GLY A 1 372 ? -24.807 -11.816 -40.452 1.00 36.78 372 GLY A C 1
ATOM 2872 O O . GLY A 1 372 ? -23.613 -11.584 -40.271 1.00 36.78 372 GLY A O 1
ATOM 2873 N N . ALA A 1 373 ? -25.239 -12.524 -41.497 1.00 32.59 373 ALA A N 1
ATOM 2874 C CA . ALA A 1 373 ? -24.372 -13.041 -42.553 1.00 32.59 373 ALA A CA 1
ATOM 2875 C C . ALA A 1 373 ? -24.227 -12.030 -43.706 1.00 32.59 373 ALA A C 1
ATOM 2877 O O . ALA A 1 373 ? -25.228 -11.573 -44.256 1.00 32.59 373 ALA A O 1
ATOM 2878 N N . ALA A 1 374 ? -22.981 -11.745 -44.097 1.00 35.91 374 ALA A N 1
ATOM 2879 C CA . ALA A 1 374 ? -22.618 -11.165 -45.391 1.00 35.91 374 ALA A CA 1
ATOM 2880 C C . ALA A 1 374 ? -21.950 -12.248 -46.278 1.00 35.91 374 ALA A C 1
ATOM 2882 O O . ALA A 1 374 ? -21.381 -13.201 -45.734 1.00 35.91 374 ALA A O 1
ATOM 2883 N N . PRO A 1 375 ? -21.996 -12.137 -47.623 1.00 34.59 375 PRO A N 1
ATOM 2884 C CA . PRO A 1 375 ? -21.797 -13.269 -48.545 1.00 34.59 375 PRO A CA 1
ATOM 2885 C C . PRO A 1 375 ? -20.386 -13.884 -48.582 1.00 34.59 375 PRO A C 1
ATOM 2887 O O . PRO A 1 375 ? -20.240 -15.010 -49.039 1.00 34.59 375 PRO A O 1
ATOM 2890 N N . GLY A 1 376 ? -19.356 -13.204 -48.065 1.00 38.69 376 GLY A N 1
ATOM 2891 C CA . GLY A 1 376 ? -17.970 -13.710 -48.049 1.00 38.69 376 GLY A CA 1
ATOM 2892 C C . GLY A 1 376 ? -17.664 -14.752 -46.960 1.00 38.69 376 GLY A C 1
ATOM 2893 O O . GLY A 1 376 ? -16.539 -15.228 -46.851 1.00 38.69 376 GLY A O 1
ATOM 2894 N N . ALA A 1 377 ? -18.644 -15.105 -46.120 1.00 40.62 377 ALA A N 1
ATOM 2895 C CA . ALA A 1 377 ? -18.448 -15.987 -44.966 1.00 40.62 377 ALA A CA 1
ATOM 2896 C C . ALA A 1 377 ? -18.283 -17.480 -45.317 1.00 40.62 377 ALA A C 1
ATOM 2898 O O . ALA A 1 377 ? -17.832 -18.252 -44.472 1.00 40.62 377 ALA A O 1
ATOM 2899 N N . GLN A 1 378 ? -18.660 -17.907 -46.527 1.00 38.06 378 GLN A N 1
ATOM 2900 C CA . GLN A 1 378 ? -18.576 -19.317 -46.928 1.00 38.06 378 GLN A CA 1
ATOM 2901 C C . GLN A 1 378 ? -17.194 -19.708 -47.469 1.00 38.06 378 GLN A C 1
ATOM 2903 O O . GLN A 1 378 ? -16.760 -20.825 -47.200 1.00 38.06 378 GLN A O 1
ATOM 2908 N N . GLU A 1 379 ? -16.474 -18.799 -48.134 1.00 39.69 379 GLU A N 1
ATOM 2909 C CA . GLU A 1 379 ? -15.142 -19.083 -48.699 1.00 39.69 379 GLU A CA 1
ATOM 2910 C C . GLU A 1 379 ? -14.062 -19.197 -47.617 1.00 39.69 379 GLU A C 1
ATOM 2912 O O . GLU A 1 379 ? -13.363 -20.205 -47.564 1.00 39.69 379 GLU A O 1
ATOM 2917 N N . ALA A 1 380 ? -14.005 -18.265 -46.658 1.00 42.81 380 ALA A N 1
ATOM 2918 C CA . ALA A 1 380 ? -12.987 -18.302 -45.598 1.00 42.81 380 ALA A CA 1
ATOM 2919 C C . ALA A 1 380 ? -13.127 -19.521 -44.658 1.00 42.81 380 ALA A C 1
ATOM 2921 O O . ALA A 1 380 ? -12.143 -20.040 -44.138 1.00 42.81 380 ALA A O 1
ATOM 2922 N N . VAL A 1 381 ? -14.354 -20.013 -44.436 1.00 45.50 381 VAL A N 1
ATOM 2923 C CA . VAL A 1 381 ? -14.597 -21.228 -43.634 1.00 45.50 381 VAL A CA 1
ATOM 2924 C C . VAL A 1 381 ? -14.266 -22.499 -44.425 1.00 45.50 381 VAL A C 1
ATOM 2926 O O . VAL A 1 381 ? -13.910 -23.510 -43.813 1.00 45.50 381 VAL A O 1
ATOM 2929 N N . LEU A 1 382 ? -14.375 -22.469 -45.759 1.00 42.69 382 LEU A N 1
ATOM 2930 C CA . LEU A 1 382 ? -13.938 -23.573 -46.614 1.00 42.69 382 LEU A CA 1
ATOM 2931 C C . LEU A 1 382 ? -12.408 -23.670 -46.645 1.00 42.69 382 LEU A C 1
ATOM 2933 O O . LEU A 1 382 ? -11.892 -24.753 -46.379 1.00 42.69 382 LEU A O 1
ATOM 2937 N N . GLU A 1 383 ? -11.698 -22.556 -46.841 1.00 45.25 383 GLU A N 1
ATOM 2938 C CA . GLU A 1 383 ? -10.224 -22.531 -46.853 1.00 45.25 383 GLU A CA 1
ATOM 2939 C C . GLU A 1 383 ? -9.633 -23.034 -45.522 1.00 45.25 383 GLU A C 1
ATOM 2941 O O . GLU A 1 383 ? -8.750 -23.892 -45.505 1.00 45.25 383 GLU A O 1
ATOM 2946 N N . LEU A 1 384 ? -10.206 -22.625 -44.383 1.00 47.88 384 LEU A N 1
ATOM 2947 C CA . LEU A 1 384 ? -9.772 -23.090 -43.054 1.00 47.88 384 LEU A CA 1
ATOM 2948 C C . LEU A 1 384 ? -10.055 -24.587 -42.802 1.00 47.88 384 LEU A C 1
ATOM 2950 O O . LEU A 1 384 ? -9.353 -25.249 -42.026 1.00 47.88 384 LEU A O 1
ATOM 2954 N N . LYS A 1 385 ? -11.083 -25.156 -43.443 1.00 44.06 385 LYS A N 1
ATOM 2955 C CA . LYS A 1 385 ? -11.379 -26.598 -43.376 1.00 44.06 385 LYS A CA 1
ATOM 2956 C C . LYS A 1 385 ? -10.493 -27.428 -44.305 1.00 44.06 385 LYS A C 1
ATOM 2958 O O . LYS A 1 385 ? -10.280 -28.607 -44.019 1.00 44.06 385 LYS A O 1
ATOM 2963 N N . GLU A 1 386 ? -10.000 -26.849 -45.393 1.00 41.81 386 GLU A N 1
ATOM 2964 C CA . GLU A 1 386 ? -9.094 -27.523 -46.325 1.00 41.81 386 GLU A CA 1
ATOM 2965 C C . GLU A 1 386 ? -7.655 -27.556 -45.789 1.00 41.81 386 GLU A C 1
ATOM 2967 O O . GLU A 1 386 ? -7.040 -28.626 -45.776 1.00 41.81 386 GLU A O 1
ATOM 2972 N N . GLU A 1 387 ? -7.157 -26.460 -45.206 1.00 43.75 387 GLU A N 1
ATOM 2973 C CA . GLU A 1 387 ? -5.815 -26.417 -44.598 1.00 43.75 387 GLU A CA 1
ATOM 2974 C C . GLU A 1 387 ? -5.676 -27.356 -43.383 1.00 43.75 387 GLU A C 1
ATOM 2976 O O . GLU A 1 387 ? -4.664 -28.046 -43.226 1.00 43.75 387 GLU A O 1
ATOM 2981 N N . SER A 1 388 ? -6.715 -27.454 -42.545 1.00 44.22 388 SER A N 1
ATOM 2982 C CA . SER A 1 388 ? -6.716 -28.351 -41.377 1.00 44.22 388 SER A CA 1
ATOM 2983 C C . SER A 1 388 ? -6.776 -29.838 -41.752 1.00 44.22 388 SER A C 1
ATOM 2985 O O . SER A 1 388 ? -6.246 -30.676 -41.019 1.00 44.22 388 SER A O 1
ATOM 2987 N N . LYS A 1 389 ? -7.344 -30.186 -42.917 1.00 42.50 389 LYS A N 1
ATOM 2988 C CA . LYS A 1 389 ? -7.302 -31.556 -43.454 1.00 42.50 389 LYS A CA 1
ATOM 2989 C C . LYS A 1 389 ? -5.927 -31.929 -44.006 1.00 42.50 389 LYS A C 1
ATOM 2991 O O . LYS A 1 389 ? -5.521 -33.076 -43.855 1.00 42.50 389 LYS A O 1
ATOM 2996 N N . HIS A 1 390 ? -5.184 -30.991 -44.594 1.00 42.41 390 HIS A N 1
ATOM 2997 C CA . HIS A 1 390 ? -3.847 -31.268 -45.136 1.00 42.41 390 HIS A CA 1
ATOM 2998 C C . HIS A 1 390 ? -2.745 -31.417 -44.079 1.00 42.41 390 HIS A C 1
ATOM 3000 O O . HIS A 1 390 ? -1.698 -31.993 -44.367 1.00 42.41 390 HIS A O 1
ATOM 3006 N N . ARG A 1 391 ? -2.979 -30.981 -42.837 1.00 42.06 391 ARG A N 1
ATOM 3007 C CA . ARG A 1 391 ? -2.048 -31.200 -41.715 1.00 42.06 391 ARG A CA 1
ATOM 3008 C C . ARG A 1 391 ? -2.260 -32.510 -40.951 1.00 42.06 391 ARG A C 1
ATOM 3010 O O . ARG A 1 391 ? -1.472 -32.811 -40.058 1.00 42.06 391 ARG A O 1
ATOM 3017 N N . ALA A 1 392 ? -3.294 -33.280 -41.286 1.00 40.88 392 ALA A N 1
ATOM 3018 C CA . ALA A 1 392 ? -3.699 -34.472 -40.551 1.00 40.88 392 ALA A CA 1
ATOM 3019 C C . ALA A 1 392 ? -3.704 -35.735 -41.432 1.00 40.88 392 ALA A C 1
ATOM 3021 O O . ALA A 1 392 ? -4.736 -36.380 -41.570 1.00 40.88 392 ALA A O 1
ATOM 3022 N N . GLU A 1 393 ? -2.548 -36.137 -41.974 1.00 32.59 393 GLU A N 1
ATOM 3023 C CA . GLU A 1 393 ? -2.308 -37.548 -42.318 1.00 32.59 393 GLU A CA 1
ATOM 3024 C C . GLU A 1 393 ? -0.956 -38.032 -41.753 1.00 32.59 393 GLU A C 1
ATOM 3026 O O . GLU A 1 393 ? 0.050 -37.332 -41.901 1.00 32.59 393 GLU A O 1
ATOM 3031 N N . PRO A 1 394 ? -0.892 -39.194 -41.065 1.00 38.50 394 PRO A N 1
ATOM 3032 C CA . PRO A 1 394 ? 0.283 -39.603 -40.303 1.00 38.50 394 PRO A CA 1
ATOM 3033 C C . PRO A 1 394 ? 1.259 -40.449 -41.128 1.00 38.50 394 PRO A C 1
ATOM 3035 O O . PRO A 1 394 ? 0.882 -41.360 -41.866 1.00 38.50 394 PRO A O 1
ATOM 3038 N N . HIS A 1 395 ? 2.547 -40.209 -40.892 1.00 35.69 395 HIS A N 1
ATOM 3039 C CA . HIS A 1 395 ? 3.656 -41.079 -41.270 1.00 35.69 395 HIS A CA 1
ATOM 3040 C C . HIS A 1 395 ? 3.549 -42.443 -40.547 1.00 35.69 395 HIS A C 1
ATOM 3042 O O . HIS A 1 395 ? 4.137 -42.651 -39.490 1.00 35.69 395 HIS A O 1
ATOM 3048 N N . GLU A 1 396 ? 2.840 -43.409 -41.131 1.00 39.06 396 GLU A N 1
ATOM 3049 C CA . GLU A 1 396 ? 2.949 -44.830 -40.779 1.00 39.06 396 GLU A CA 1
ATOM 3050 C C . GLU A 1 396 ? 3.175 -45.663 -42.042 1.00 39.06 396 GLU A C 1
ATOM 3052 O O . GLU A 1 396 ? 2.246 -45.926 -42.800 1.00 39.06 396 GLU A O 1
ATOM 3057 N N . ARG A 1 397 ? 4.431 -46.083 -42.266 1.00 32.09 397 ARG A N 1
ATOM 3058 C CA . ARG A 1 397 ? 4.827 -47.328 -42.960 1.00 32.09 397 ARG A CA 1
ATOM 3059 C C . ARG A 1 397 ? 6.351 -47.409 -43.062 1.00 32.09 397 ARG A C 1
ATOM 3061 O O . ARG A 1 397 ? 6.945 -46.816 -43.955 1.00 32.09 397 ARG A O 1
ATOM 3068 N N . ARG A 1 398 ? 6.973 -48.203 -42.185 1.00 33.22 398 ARG A N 1
ATOM 3069 C CA . ARG A 1 398 ? 8.097 -49.104 -42.522 1.00 33.22 398 ARG A CA 1
ATOM 3070 C C . ARG A 1 398 ? 8.444 -49.990 -41.324 1.00 33.22 398 ARG A C 1
ATOM 3072 O O . ARG A 1 398 ? 9.337 -49.696 -40.543 1.00 33.22 398 ARG A O 1
ATOM 3079 N N . ALA A 1 399 ? 7.747 -51.115 -41.215 1.00 39.47 399 ALA A N 1
ATOM 3080 C CA . ALA A 1 399 ? 8.282 -52.313 -40.584 1.00 39.47 399 ALA A CA 1
ATOM 3081 C C . ALA A 1 399 ? 7.568 -53.542 -41.160 1.00 39.47 399 ALA A C 1
ATOM 3083 O O . ALA A 1 399 ? 6.342 -53.566 -41.215 1.00 39.47 399 ALA A O 1
ATOM 3084 N N . ARG A 1 400 ? 8.369 -54.566 -41.486 1.00 32.69 400 ARG A N 1
ATOM 3085 C CA . ARG A 1 400 ? 8.040 -55.941 -41.920 1.00 32.69 400 ARG A CA 1
ATOM 3086 C C . ARG A 1 400 ? 8.005 -56.189 -43.431 1.00 32.69 400 ARG A C 1
ATOM 3088 O O . ARG A 1 400 ? 7.105 -55.754 -44.137 1.00 32.69 400 ARG A O 1
ATOM 3095 N N . GLY A 1 401 ? 8.964 -57.007 -43.871 1.00 32.41 401 GLY A N 1
ATOM 3096 C CA . GLY A 1 401 ? 8.925 -57.708 -45.152 1.00 32.41 401 GLY A CA 1
ATOM 3097 C C . GLY A 1 401 ? 10.296 -58.176 -45.634 1.00 32.41 401 GLY A C 1
ATOM 3098 O O . GLY A 1 401 ? 10.796 -57.642 -46.612 1.00 32.41 401 GLY A O 1
ATOM 3099 N N . GLY A 1 402 ? 10.907 -59.154 -44.960 1.00 30.59 402 GLY A N 1
ATOM 3100 C CA . GLY A 1 402 ? 12.128 -59.812 -45.436 1.00 30.59 402 GLY A CA 1
ATOM 3101 C C . GLY A 1 402 ? 12.465 -61.042 -44.598 1.00 30.59 402 GLY A C 1
ATOM 3102 O O . GLY A 1 402 ? 13.170 -60.934 -43.601 1.00 30.59 402 GLY A O 1
ATOM 3103 N N . SER A 1 403 ? 11.914 -62.198 -44.972 1.00 41.09 403 SER A N 1
ATOM 3104 C CA . SER A 1 403 ? 12.232 -63.510 -44.402 1.00 41.09 403 SER A CA 1
ATOM 3105 C C . SER A 1 403 ? 12.720 -64.438 -45.516 1.00 41.09 403 SER A C 1
ATOM 3107 O O . SER A 1 403 ? 12.036 -64.553 -46.528 1.00 41.09 403 SER A O 1
ATOM 3109 N N . ARG A 1 404 ? 13.845 -65.116 -45.237 1.00 41.19 404 ARG A N 1
ATOM 3110 C CA . ARG A 1 404 ? 14.347 -66.390 -45.796 1.00 41.19 404 ARG A CA 1
ATOM 3111 C C . ARG A 1 404 ? 14.763 -66.446 -47.276 1.00 41.19 404 ARG A C 1
ATOM 3113 O O . ARG A 1 404 ? 13.918 -66.569 -48.154 1.00 41.19 404 ARG A O 1
ATOM 3120 N N . ALA A 1 405 ? 16.072 -66.566 -47.499 1.00 42.59 405 ALA A N 1
ATOM 3121 C CA . ALA A 1 405 ? 16.741 -67.821 -47.872 1.00 42.59 405 ALA A CA 1
ATOM 3122 C C . ALA A 1 405 ? 18.214 -67.736 -47.451 1.00 42.59 405 ALA A C 1
ATOM 3124 O O . ALA A 1 405 ? 18.771 -66.622 -47.580 1.00 42.59 405 ALA A O 1
#

Sequence (405 aa):
MISFGKDGLNLLGLGGATPHIRTRQVVESLEMLTDLASFPAQRRLTEDATEQAYASRGFSLHAVPRTKKRQPTLEDVHAILKKKARRVPEAAEAARRLRTLLLSSGKSFCSSTIGMDSLLSGLVCVDLHSLPSESLRSLAGLAILQFVKEKMRAESYRSEGKPRLFVVVDEAWKIAADERSDVIAIVREGRKYGFGLIVASQNPTDVHKSIFSNAGTSVIFRLTLASEREYVRSSLTYSDYYEAASHTMKVGQALVHLEAAQAGCGPRNFILEKIDGEPLLLPVRISGGGMDIEIEKEEMMRKLLSFGLTEKQSSEILAEFERRNFSLDAGRFSELLEGFGHGRASAISLLRELGAGEKELLAVYSSQNGRGAAPGAQEAVLELKEESKHRAEPHERRARGGSRA

pLDDT: mean 78.75, std 15.25, range [30.59, 95.06]

Nearest PDB structures (foldseek):
  4d2i-assembly1_A  TM=6.679E-01  e=2.445E-08  Saccharolobus solfataricus P2
  4d2i-assembly1_B-3  TM=6.660E-01  e=1.031E-07  Saccharolobus solfataricus P2
  8woc-assembly1_A  TM=8.073E-01  e=2.151E-06  Paenibacillus sp. 453mf
  8wj3-assembly1_D  TM=6.821E-01  e=3.705E-07  Paenibacillus sp. 453mf
  8wld-assembly1_A  TM=6.129E-01  e=2.993E-07  Paenibacillus sp. 453mf

Foldseek 3Di:
DAEFPVFADALCPCLQHAQLVSLVLLLVLCVLLDVVVVPVVLSVLLSVLSVVQCVVQVGDRHDRDPDPGQGGGLVSSLVSLVVCCVPDVSSVVSSVVSVVVPVQRDRHNPRGPDDLVVCQPADDDYHPVPRPDLSVSLSVVQSNLVSVVSVLVVDDFDPPQAAREEDEAEANLSQQADCPHSLLVCLVCVSRRNYHYHYDHPAQNSGHLSNLQSDQKDKAAADQDPVRLVVNCVSQVDDVVVSVVSNVADPQKTWMAGPDCDVVRDDRIDIDNGDDDDDPQRWAWEDAQHDTFTDTLVVQLVLCVVLPDDNVLSVVLVVVCVVVVRYDYLLVSQVSCVVVVHDPLSSLVSVVVSPDDPNSSCSRVVVVVVPDDDDVVPVSVVVSVVVVVVVDDDPDDDDDDDDDD

Secondary structure (DSSP, 8-state):
-EEBTTB---TT--TTS-HHHHHHHHHHHHHHHSGGGG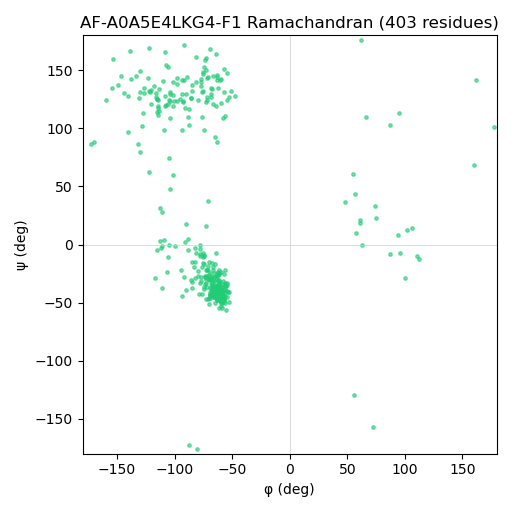-HHHHHHHHHHHHHHHHHTT--TTS---S-PPPP-HHHHHHHHHHHTTT-HHHHHHHHHHHHHHHHHTTTTSS--S-TGGGSSS---EE-TTSSSHHHHHHHHHHHHHHHHHHHHHSPP-TT----EEEEEES-HHHHH-TTSHHHHHHHHGGGGTEEEEEE-SSGGGS-HHHHTT-SEEEE-----HHHHHHHHHHHT--HHHHHHHHHPPTT-EEEEES---TTS--SEEEES--PPPP---EEEEEETTEEEEEEHHHHHHHHHHTT--HHHHHHHHHHHHHTTTEEEHHHHHHHHHHTT--HHHHHHHHHHTT--HHHHHHHHHHHTTS---TTHHHHHHHHHHHHHHT--------------